Protein AF-A0A067CGT1-F1 (afdb_monomer)

Solvent-accessible surface area (backbone atoms only — not comparable to full-atom values): 22739 Å² total; per-residue (Å²): 134,87,83,90,83,90,82,82,87,81,80,85,80,86,83,86,87,85,68,72,79,62,51,59,54,50,51,52,52,51,50,50,51,48,60,68,68,67,54,73,76,77,52,71,74,80,71,38,70,54,45,81,39,75,29,35,38,38,32,33,98,69,45,54,30,30,34,38,68,32,51,92,53,13,49,70,60,34,53,50,52,53,49,39,50,75,69,47,51,49,61,54,67,21,24,39,42,31,16,37,84,86,43,32,35,32,32,26,17,70,58,61,74,44,76,55,95,80,55,59,41,64,68,38,66,69,51,75,38,37,54,40,23,25,31,50,38,59,62,93,52,61,58,49,23,57,65,31,37,28,40,26,62,29,73,37,36,83,79,40,42,62,54,100,88,38,78,38,40,20,29,30,30,29,57,56,29,12,54,57,24,53,52,51,47,34,70,74,43,68,76,42,74,59,53,60,93,52,44,88,72,36,50,47,34,76,40,74,41,85,42,78,43,80,40,54,70,45,72,69,49,36,55,48,47,36,54,51,33,34,56,48,42,40,81,43,37,30,35,31,41,28,36,91,86,38,67,45,27,54,52,35,51,50,54,41,52,75,65,45,43,51,64,52,73,46,54,42,70,82,43,59,71,70,58,30,49,47,47,26,55,48,36,24,74,74,59,76,44,55,60,70,21,37,33,25,52,78,70,42,64,66,42,32,27,66,45,47,48,54,30,47,78,69,62,50,39,60,61,54,37,32,54,50,17,18,30,20,56,45,55,52,52,53,46,32,71,76,34,32,24,30,35,38,28,36,88,84,42,66,52,24,51,50,50,54,50,51,37,54,75,70,60,37,62,64,50,75,44,50,34,76,82,41,77,23,26,69,38,33,40,53,47,41,22,74,74,70,75,44,79,62,65,22,39,34,29,50,62,56,40,75,61,45,34,45,68,47,47,50,52,31,46,75,73,48,51,41,60,53,54,33,52,76,37,63,21,92

InterPro domains:
  IPR002109 Glutaredoxin [PF00462] (238-302)
  IPR002109 Glutaredoxin [PF00462] (342-402)
  IPR002130 Cyclophilin-type peptidyl-prolyl cis-trans isomerase domain [PF00160] (57-192)
  IPR002130 Cyclophilin-type peptidyl-prolyl cis-trans isomerase domain [PS50072] (63-209)
  IPR011767 Glutaredoxin active site [PS00195] (240-256)
  IPR011899 Glutaredoxin, eukaryotic/virial [TIGR02180] (238-320)
  IPR014025 Glutaredoxin subgroup [PR00160] (238-256)
  IPR014025 Glutaredoxin subgroup [PR00160] (285-298)
  IPR014025 Glutaredoxin subgroup [PR00160] (299-312)
  IPR029000 Cyclophilin-like domain superfamily [G3DSA:2.40.100.10] (51-209)
  IPR029000 Cyclophilin-like domain superfamily [SSF50891] (56-189)
  IPR036249 Thioredoxin-like superfamily [SSF52833] (233-327)
  IPR036249 Thioredoxin-like superfamily [SSF52833] (333-427)

pLDDT: mean 89.54, std 14.71, range [34.25, 98.69]

Radius of gyration: 34.14 Å; Cα contacts (8 Å, |Δi|>4): 782; chains: 1; bounding box: 62×33×162 Å

Secondary structure (DSSP, 8-state):
--------PPPP---SSSSHHHHHHHHHHHHHHHHHHSSPPPPHHHH-SEEEEEEEEEEETTEEEEEEE-TTT-HHHHHHHHHHHHTTGGGSS-EEEEEETTTEEEEESGGGT---TT--B-----S---TTEEEE---SSTT-B-S-EEEESS--HHHHS-BTTB----EEEEEEE-HHHHHHHHHHSPBEEPPGGGGGGSEE-SEEEEEEEEEESSHHHHHHHHHHHHHHHSTT-EEEEE-TT-HHHHHHHHHHHHTT--EEEEEGGGS-HHHHHHHHHHHHHHHS--SS-EEEETTEEEESHHHHHHHHHTT-HHHHHHHTTTTHHHHHHHHHHH-SEEEEE-TT-HHHHHHHHHHHHHT--PEEEEGGGSTTHHHHHHHHHHHHS--SSPEEEETTEEEESHHHHHHHHHTSHHHHHHHHHT--

Organism: Saprolegnia parasitica (strain CBS 223.65) (NCBI:txid695850)

Mean predicted aligned error: 9.76 Å

Structure (mmCIF, N/CA/C/O backbone):
data_AF-A0A067CGT1-F1
#
_entry.id   AF-A0A067CGT1-F1
#
loop_
_atom_site.group_PDB
_atom_site.id
_atom_site.type_symbol
_atom_site.label_atom_id
_atom_site.label_alt_id
_atom_site.label_comp_id
_atom_site.label_asym_id
_atom_site.label_entity_id
_atom_site.label_seq_id
_atom_site.pdbx_PDB_ins_code
_atom_site.Cartn_x
_atom_site.Cartn_y
_atom_site.Cartn_z
_atom_site.occupancy
_atom_site.B_iso_or_equiv
_atom_site.auth_seq_id
_atom_site.auth_comp_id
_atom_site.auth_asym_id
_atom_site.auth_atom_id
_atom_site.pdbx_PDB_model_num
ATOM 1 N N . MET A 1 1 ? 27.195 3.341 -120.796 1.00 37.72 1 MET A N 1
ATOM 2 C CA . MET A 1 1 ? 27.609 1.923 -120.764 1.00 37.72 1 MET A CA 1
ATOM 3 C C . MET A 1 1 ? 26.753 1.207 -119.724 1.00 37.72 1 MET A C 1
ATOM 5 O O . MET A 1 1 ? 26.587 1.736 -118.637 1.00 37.72 1 MET A O 1
ATOM 9 N N . LEU A 1 2 ? 26.128 0.108 -120.155 1.00 34.25 2 LEU A N 1
ATOM 10 C CA . LEU A 1 2 ? 25.181 -0.815 -119.485 1.00 34.25 2 LEU A CA 1
ATOM 11 C C . LEU A 1 2 ? 25.724 -1.456 -118.176 1.00 34.25 2 LEU A C 1
ATOM 13 O O . LEU A 1 2 ? 26.924 -1.309 -117.953 1.00 34.25 2 LEU A O 1
ATOM 17 N N . PRO A 1 3 ? 24.956 -2.269 -117.392 1.00 46.25 3 PRO A N 1
ATOM 18 C CA . PRO A 1 3 ? 23.557 -2.721 -117.555 1.00 46.25 3 PRO A CA 1
ATOM 19 C C . PRO A 1 3 ? 22.670 -2.721 -116.277 1.00 46.25 3 PRO A C 1
ATOM 21 O O . PRO A 1 3 ? 23.118 -2.617 -115.140 1.00 46.25 3 PRO A O 1
ATOM 24 N N . HIS A 1 4 ? 21.376 -2.963 -116.512 1.00 40.94 4 HIS A N 1
ATOM 25 C CA . HIS A 1 4 ? 20.390 -3.498 -115.568 1.00 40.94 4 HIS A CA 1
ATOM 26 C C . HIS A 1 4 ? 20.802 -4.837 -114.924 1.00 40.94 4 HIS A C 1
ATOM 28 O O . HIS A 1 4 ? 21.261 -5.736 -115.623 1.00 40.94 4 HIS A O 1
ATOM 34 N N . HIS A 1 5 ? 20.434 -5.045 -113.653 1.00 41.09 5 HIS A N 1
ATOM 35 C CA . HIS A 1 5 ? 20.090 -6.375 -113.132 1.00 41.09 5 HIS A CA 1
ATOM 36 C C . HIS A 1 5 ? 18.999 -6.289 -112.048 1.00 41.09 5 HIS A C 1
ATOM 38 O O . HIS A 1 5 ? 19.113 -5.545 -111.078 1.00 41.09 5 HIS A O 1
ATOM 44 N N . LYS A 1 6 ? 17.914 -7.054 -112.238 1.00 46.09 6 LYS A N 1
ATOM 45 C CA . LYS A 1 6 ? 16.843 -7.305 -111.255 1.00 46.09 6 LYS A CA 1
ATOM 46 C C . LYS A 1 6 ? 17.324 -8.308 -110.199 1.00 46.09 6 LYS A C 1
ATOM 48 O O . LYS A 1 6 ? 17.861 -9.344 -110.588 1.00 46.09 6 LYS A O 1
ATOM 53 N N . SER A 1 7 ? 16.959 -8.130 -108.925 1.00 34.88 7 SER A N 1
ATOM 54 C CA . SER A 1 7 ? 16.739 -9.267 -108.014 1.00 34.88 7 SER A CA 1
ATOM 55 C C . SER A 1 7 ? 15.758 -8.968 -106.858 1.00 34.88 7 SER A C 1
ATOM 57 O O . SER A 1 7 ? 15.874 -8.002 -106.117 1.00 34.88 7 SER A O 1
ATOM 59 N N . ARG A 1 8 ? 14.735 -9.833 -106.819 1.00 37.03 8 ARG A N 1
ATOM 60 C CA . ARG A 1 8 ? 13.845 -10.339 -105.750 1.00 37.03 8 ARG A CA 1
ATOM 61 C C . ARG A 1 8 ? 13.712 -9.603 -104.398 1.00 37.03 8 ARG A C 1
ATOM 63 O O . ARG A 1 8 ? 14.656 -9.486 -103.630 1.00 37.03 8 ARG A O 1
ATOM 70 N N . ARG A 1 9 ? 12.445 -9.326 -104.042 1.00 44.19 9 ARG A N 1
ATOM 71 C CA . ARG A 1 9 ? 11.950 -9.125 -102.664 1.00 44.19 9 ARG A CA 1
ATOM 72 C C . ARG A 1 9 ? 12.113 -10.402 -101.819 1.00 44.19 9 ARG A C 1
ATOM 74 O O . ARG A 1 9 ? 11.747 -11.467 -102.323 1.00 44.19 9 ARG A O 1
ATOM 81 N N . PRO A 1 10 ? 12.489 -10.309 -100.532 1.00 41.88 10 PRO A N 1
ATOM 82 C CA . PRO A 1 10 ? 12.087 -11.278 -99.525 1.00 41.88 10 PRO A CA 1
ATOM 83 C C . PRO A 1 10 ? 10.791 -10.832 -98.823 1.00 41.88 10 PRO A C 1
ATOM 85 O O . PRO A 1 10 ? 10.507 -9.643 -98.679 1.00 41.88 10 PRO A O 1
ATOM 88 N N . ALA A 1 11 ? 9.982 -11.817 -98.438 1.00 44.72 11 ALA A N 1
ATOM 89 C CA . ALA A 1 11 ? 8.752 -11.668 -97.665 1.00 44.72 11 ALA A CA 1
ATOM 90 C C . ALA A 1 11 ? 9.036 -11.149 -96.238 1.00 44.72 11 ALA A C 1
ATOM 92 O O . ALA A 1 11 ? 10.127 -11.393 -95.718 1.00 44.72 11 ALA A O 1
ATOM 93 N N . PRO A 1 12 ? 8.080 -10.471 -95.575 1.00 39.44 12 PRO A N 1
ATOM 94 C CA . PRO A 1 12 ? 8.252 -10.071 -94.186 1.00 39.44 12 PRO A CA 1
ATOM 95 C C . PRO A 1 12 ? 8.209 -11.312 -93.287 1.00 39.44 12 PRO A C 1
ATOM 97 O O . PRO A 1 12 ? 7.245 -12.078 -93.312 1.00 39.44 12 PRO A O 1
ATOM 100 N N . SER A 1 13 ? 9.253 -11.517 -92.486 1.00 41.16 13 SER A N 1
ATOM 101 C CA . SER A 1 13 ? 9.235 -12.495 -91.403 1.00 41.16 13 SER A CA 1
ATOM 102 C C . SER A 1 13 ? 8.247 -12.032 -90.335 1.00 41.16 13 SER A C 1
ATOM 104 O O . SER A 1 13 ? 8.455 -11.013 -89.673 1.00 41.16 13 SER A O 1
ATOM 106 N N . ALA A 1 14 ? 7.171 -12.795 -90.174 1.00 50.72 14 ALA A N 1
ATOM 107 C CA . ALA A 1 14 ? 6.321 -12.760 -88.998 1.00 50.72 14 ALA A CA 1
ATOM 108 C C . ALA A 1 14 ? 7.161 -13.120 -87.764 1.00 50.72 14 ALA A C 1
ATOM 110 O O . ALA A 1 14 ? 7.784 -14.179 -87.731 1.00 50.72 14 ALA A O 1
ATOM 111 N N . GLY A 1 15 ? 7.191 -12.248 -86.757 1.00 46.69 15 GLY A N 1
ATOM 112 C CA . GLY A 1 15 ? 7.913 -12.556 -85.523 1.00 46.69 15 GLY A CA 1
ATOM 113 C C . GLY A 1 15 ? 8.158 -11.371 -84.603 1.00 46.69 15 GLY A C 1
ATOM 114 O O . GLY A 1 15 ? 9.273 -11.205 -84.134 1.00 46.69 15 GLY A O 1
ATOM 115 N N . ALA A 1 16 ? 7.155 -10.528 -84.352 1.00 48.72 16 ALA A N 1
ATOM 116 C CA . ALA A 1 16 ? 7.261 -9.511 -83.303 1.00 48.72 16 ALA A CA 1
ATOM 117 C C . ALA A 1 16 ? 5.884 -9.063 -82.795 1.00 48.72 16 ALA A C 1
ATOM 119 O O . ALA A 1 16 ? 5.597 -7.873 -82.763 1.00 48.72 16 ALA A O 1
ATOM 120 N N . MET A 1 17 ? 4.983 -9.987 -82.444 1.00 49.88 17 MET A N 1
ATOM 121 C CA . MET A 1 17 ? 3.757 -9.578 -81.742 1.00 49.88 17 MET A CA 1
ATOM 122 C C . MET A 1 17 ? 3.076 -10.720 -80.977 1.00 49.88 17 MET A C 1
ATOM 124 O O . MET A 1 17 ? 1.913 -11.029 -81.204 1.00 49.88 17 MET A O 1
ATOM 128 N N . ALA A 1 18 ? 3.797 -11.382 -80.069 1.00 50.12 18 ALA A N 1
ATOM 129 C CA . ALA A 1 18 ? 3.191 -12.432 -79.243 1.00 50.12 18 ALA A CA 1
ATOM 130 C C . ALA A 1 18 ? 3.799 -12.560 -77.836 1.00 50.12 18 ALA A C 1
ATOM 132 O O . ALA A 1 18 ? 3.970 -13.669 -77.357 1.00 50.12 18 ALA A O 1
ATOM 133 N N . TYR A 1 19 ? 4.132 -11.456 -77.154 1.00 47.75 19 TYR A N 1
ATOM 134 C CA . TYR A 1 19 ? 4.572 -11.530 -75.744 1.00 47.75 19 TYR A CA 1
ATOM 135 C C . TYR A 1 19 ? 4.065 -10.395 -74.838 1.00 47.75 19 TYR A C 1
ATOM 137 O O . TYR A 1 19 ? 4.524 -10.273 -73.707 1.00 47.75 19 TYR A O 1
ATOM 145 N N . LEU A 1 20 ? 3.099 -9.577 -75.273 1.00 48.34 20 LEU A N 1
ATOM 146 C CA . LEU A 1 20 ? 2.614 -8.463 -74.443 1.00 48.34 20 LEU A CA 1
ATOM 147 C C . LEU A 1 20 ? 1.479 -8.766 -73.432 1.00 48.34 20 LEU A C 1
ATOM 149 O O . LEU A 1 20 ? 1.437 -8.049 -72.434 1.00 48.34 20 LEU A O 1
ATOM 153 N N . PRO A 1 21 ? 0.593 -9.781 -73.568 1.00 47.84 21 PRO A N 1
ATOM 154 C CA . PRO A 1 21 ? -0.487 -9.948 -72.586 1.00 47.84 21 PRO A CA 1
ATOM 155 C C . PRO A 1 21 ? -0.068 -10.736 -71.331 1.00 47.84 21 PRO A C 1
ATOM 157 O O . PRO A 1 21 ? -0.706 -10.607 -70.291 1.00 47.84 21 PRO A O 1
ATOM 160 N N . TYR A 1 22 ? 1.026 -11.508 -71.385 1.00 51.38 22 TYR A N 1
ATOM 161 C CA . TYR A 1 22 ? 1.491 -12.324 -70.250 1.00 51.38 22 TYR A CA 1
ATOM 162 C C . TYR A 1 22 ? 2.470 -11.592 -69.316 1.00 51.38 22 TYR A C 1
ATOM 164 O O . TYR A 1 22 ? 2.586 -11.955 -68.148 1.00 51.38 22 TYR A O 1
ATOM 172 N N . GLY A 1 23 ? 3.137 -10.532 -69.790 1.00 51.75 23 GLY A N 1
ATOM 173 C CA . GLY A 1 23 ? 4.078 -9.748 -68.981 1.00 51.75 23 GLY A CA 1
ATOM 174 C C . GLY A 1 23 ? 3.395 -8.886 -67.915 1.00 51.75 23 GLY A C 1
ATOM 175 O O . GLY A 1 23 ? 3.845 -8.848 -66.775 1.00 51.75 23 GLY A O 1
ATOM 176 N N . LEU A 1 24 ? 2.269 -8.246 -68.246 1.00 49.78 24 LEU A N 1
ATOM 177 C CA . LEU A 1 24 ? 1.524 -7.394 -67.306 1.00 49.78 24 LEU A CA 1
ATOM 178 C C . LEU A 1 24 ? 0.847 -8.204 -66.191 1.00 49.78 24 LEU A C 1
ATOM 180 O O . LEU A 1 24 ? 0.896 -7.801 -65.031 1.00 49.78 24 LEU A O 1
ATOM 184 N N . GLY A 1 25 ? 0.290 -9.376 -66.517 1.00 51.38 25 GLY A N 1
ATOM 185 C CA . GLY A 1 25 ? -0.259 -10.305 -65.525 1.00 51.38 25 GLY A CA 1
ATOM 186 C C . GLY A 1 25 ? 0.818 -10.865 -64.596 1.00 51.38 25 GLY A C 1
ATOM 187 O O . GLY A 1 25 ? 0.631 -10.875 -63.383 1.00 51.38 25 GLY A O 1
ATOM 188 N N . ALA A 1 26 ? 1.980 -11.253 -65.129 1.00 55.19 26 ALA A N 1
ATOM 189 C CA . ALA A 1 26 ? 3.097 -11.741 -64.321 1.00 55.19 26 ALA A CA 1
ATOM 190 C C . ALA A 1 26 ? 3.678 -10.656 -63.397 1.00 55.19 26 ALA A C 1
ATOM 192 O O . ALA A 1 26 ? 3.965 -10.946 -62.239 1.00 55.19 26 ALA A O 1
ATOM 193 N N . ILE A 1 27 ? 3.788 -9.404 -63.859 1.00 57.19 27 ILE A N 1
ATOM 194 C CA . ILE A 1 27 ? 4.248 -8.274 -63.035 1.00 57.19 27 ILE A CA 1
ATOM 195 C C . ILE A 1 27 ? 3.226 -7.940 -61.943 1.00 57.19 27 ILE A C 1
ATOM 197 O O . ILE A 1 27 ? 3.627 -7.727 -60.805 1.00 57.19 27 ILE A O 1
ATOM 201 N N . PHE A 1 28 ? 1.923 -7.947 -62.243 1.00 56.97 28 PHE A N 1
ATOM 202 C CA . PHE A 1 28 ? 0.884 -7.708 -61.236 1.00 56.97 28 PHE A CA 1
ATOM 203 C C . PHE A 1 28 ? 0.826 -8.841 -60.199 1.00 56.97 28 PHE A C 1
ATOM 205 O O . PHE A 1 28 ? 0.746 -8.582 -59.004 1.00 56.97 28 PHE A O 1
ATOM 212 N N . THR A 1 29 ? 0.970 -10.098 -60.628 1.00 57.09 29 THR A N 1
ATOM 213 C CA . THR A 1 29 ? 0.975 -11.265 -59.727 1.00 57.09 29 THR A CA 1
ATOM 214 C C . THR A 1 29 ? 2.242 -11.311 -58.868 1.00 57.09 29 THR A C 1
ATOM 216 O O . THR A 1 29 ? 2.157 -11.581 -57.674 1.00 57.09 29 THR A O 1
ATOM 219 N N . LEU A 1 30 ? 3.412 -10.982 -59.431 1.00 56.66 30 LEU A N 1
ATOM 220 C CA . LEU A 1 30 ? 4.662 -10.849 -58.675 1.00 56.66 30 LEU A CA 1
ATOM 221 C C . LEU A 1 30 ? 4.644 -9.631 -57.751 1.00 56.66 30 LEU A C 1
ATOM 223 O O . LEU A 1 30 ? 5.177 -9.729 -56.657 1.00 56.66 30 LEU A O 1
ATOM 227 N N . ALA A 1 31 ? 4.022 -8.514 -58.138 1.00 55.31 31 ALA A N 1
ATOM 228 C CA . ALA A 1 31 ? 3.860 -7.347 -57.275 1.00 55.31 31 ALA A CA 1
ATOM 229 C C . ALA A 1 31 ? 2.898 -7.628 -56.114 1.00 55.31 31 ALA A C 1
ATOM 231 O O . ALA A 1 31 ? 3.194 -7.218 -55.001 1.00 55.31 31 ALA A O 1
ATOM 232 N N . VAL A 1 32 ? 1.813 -8.378 -56.333 1.00 56.41 32 VAL A N 1
ATOM 233 C CA . VAL A 1 32 ? 0.895 -8.826 -55.271 1.00 56.41 32 VAL A CA 1
ATOM 234 C C . VAL A 1 32 ? 1.552 -9.873 -54.367 1.00 56.41 32 VAL A C 1
ATOM 236 O O . VAL A 1 32 ? 1.426 -9.762 -53.153 1.00 56.41 32 VAL A O 1
ATOM 239 N N . LEU A 1 33 ? 2.327 -10.829 -54.903 1.00 51.00 33 LEU A N 1
ATOM 240 C CA . LEU A 1 33 ? 3.144 -11.726 -54.071 1.00 51.00 33 LEU A CA 1
ATOM 241 C C . LEU A 1 33 ? 4.178 -10.929 -53.265 1.00 51.00 33 LEU A C 1
ATOM 243 O O . LEU A 1 33 ? 4.308 -11.126 -52.066 1.00 51.00 33 LEU A O 1
ATOM 247 N N . LYS A 1 34 ? 4.877 -9.976 -53.886 1.00 49.66 34 LYS A N 1
ATOM 248 C CA . LYS A 1 34 ? 5.836 -9.114 -53.188 1.00 49.66 34 LYS A CA 1
ATOM 249 C C . LYS A 1 34 ? 5.135 -8.247 -52.133 1.00 49.66 34 LYS A C 1
ATOM 251 O O . LYS A 1 34 ? 5.677 -8.065 -51.059 1.00 49.66 34 LYS A O 1
ATOM 256 N N . PHE A 1 35 ? 3.911 -7.785 -52.375 1.00 51.19 35 PHE A N 1
ATOM 257 C CA . PHE A 1 35 ? 3.125 -7.025 -51.400 1.00 51.19 35 PHE A CA 1
ATOM 258 C C . PHE A 1 35 ? 2.613 -7.899 -50.241 1.00 51.19 35 PHE A C 1
ATOM 260 O O . PHE A 1 35 ? 2.534 -7.419 -49.120 1.00 51.19 35 PHE A O 1
ATOM 267 N N . LEU A 1 36 ? 2.329 -9.186 -50.475 1.00 50.56 36 LEU A N 1
ATOM 268 C CA . LEU A 1 36 ? 1.932 -10.144 -49.432 1.00 50.56 36 LEU A CA 1
ATOM 269 C C . LEU A 1 36 ? 3.117 -10.698 -48.616 1.00 50.56 36 LEU A C 1
ATOM 271 O O . LEU A 1 36 ? 2.898 -11.178 -47.510 1.00 50.56 36 LEU A O 1
ATOM 275 N N . PHE A 1 37 ? 4.350 -10.629 -49.136 1.00 50.94 37 PHE A N 1
ATOM 276 C CA . PHE A 1 37 ? 5.562 -11.162 -48.487 1.00 50.94 37 PHE A CA 1
ATOM 277 C C . PHE A 1 37 ? 6.559 -10.091 -47.990 1.00 50.94 37 PHE A C 1
ATOM 279 O O . PHE A 1 37 ? 7.599 -10.461 -47.456 1.00 50.94 37 PHE A O 1
ATOM 286 N N . PHE A 1 38 ? 6.289 -8.788 -48.169 1.00 52.66 38 PHE A N 1
ATOM 287 C CA . PHE A 1 38 ? 7.140 -7.688 -47.659 1.00 52.66 38 PHE A CA 1
ATOM 288 C C . PHE A 1 38 ? 6.540 -6.912 -46.480 1.00 52.66 38 PHE A C 1
ATOM 290 O O . PHE A 1 38 ? 7.208 -6.033 -45.939 1.00 52.66 38 PHE A O 1
ATOM 297 N N . PHE A 1 39 ? 5.314 -7.225 -46.063 1.00 54.09 39 PHE A N 1
ATOM 298 C CA . PHE A 1 39 ? 4.916 -6.930 -44.694 1.00 54.09 39 PHE A CA 1
ATOM 299 C C . PHE A 1 39 ? 5.337 -8.136 -43.876 1.00 54.09 39 PHE A C 1
ATOM 301 O O . PHE A 1 39 ? 4.733 -9.202 -44.007 1.00 54.09 39 PHE A O 1
ATOM 308 N N . ASP A 1 40 ? 6.394 -7.980 -43.079 1.00 57.16 40 ASP A N 1
ATOM 309 C CA . ASP A 1 40 ? 6.632 -8.911 -41.984 1.00 57.16 40 ASP A CA 1
ATOM 310 C C . ASP A 1 40 ? 5.295 -9.063 -41.244 1.00 57.16 40 ASP A C 1
ATOM 312 O O . ASP A 1 40 ? 4.671 -8.043 -40.915 1.00 57.16 40 ASP A O 1
ATOM 316 N N . PRO A 1 41 ? 4.770 -10.293 -41.080 1.00 59.75 41 PRO A N 1
ATOM 317 C CA . PRO A 1 41 ? 3.522 -10.479 -40.366 1.00 59.75 41 PRO A CA 1
ATOM 318 C C . PRO A 1 41 ? 3.715 -9.858 -38.990 1.00 59.75 41 PRO A C 1
ATOM 320 O O . PRO A 1 41 ? 4.602 -10.286 -38.253 1.00 59.75 41 PRO A O 1
ATOM 323 N N . ILE A 1 42 ? 2.921 -8.825 -38.687 1.00 57.75 42 ILE A N 1
ATOM 324 C CA . ILE A 1 42 ? 2.926 -8.181 -37.374 1.00 57.75 42 ILE A CA 1
ATOM 325 C C . ILE A 1 42 ? 2.820 -9.320 -36.350 1.00 57.75 42 ILE A C 1
ATOM 327 O O . ILE A 1 42 ? 1.848 -10.086 -36.428 1.00 57.75 42 ILE A O 1
ATOM 331 N N . PRO A 1 43 ? 3.821 -9.501 -35.468 1.00 64.06 43 PRO A N 1
ATOM 332 C CA . PRO A 1 43 ? 3.783 -10.524 -34.439 1.00 64.06 43 PRO A CA 1
ATOM 333 C C . PRO A 1 43 ? 2.434 -10.479 -33.723 1.00 64.06 43 PRO A C 1
ATOM 335 O O . PRO A 1 43 ? 1.926 -9.404 -33.418 1.00 64.06 43 PRO A O 1
ATOM 338 N N . LEU A 1 44 ? 1.829 -11.636 -33.442 1.00 57.41 44 LEU A N 1
ATOM 339 C CA . LEU A 1 44 ? 0.548 -11.684 -32.723 1.00 57.41 44 LEU A CA 1
ATOM 340 C C . LEU A 1 44 ? 0.624 -10.919 -31.385 1.00 57.41 44 LEU A C 1
ATOM 342 O O . LEU A 1 44 ? -0.361 -10.333 -30.952 1.00 57.41 44 LEU A O 1
ATOM 346 N N . GLU A 1 45 ? 1.809 -10.882 -30.776 1.00 53.56 45 GLU A N 1
ATOM 347 C CA . GLU A 1 45 ? 2.141 -10.119 -29.567 1.00 53.56 45 GLU A CA 1
ATOM 348 C C . GLU A 1 45 ? 1.958 -8.602 -29.743 1.00 53.56 45 GLU A C 1
ATOM 350 O O . GLU A 1 45 ? 1.457 -7.951 -28.829 1.00 53.56 45 GLU A O 1
ATOM 355 N N . ASP A 1 46 ? 2.242 -8.062 -30.931 1.00 56.53 46 ASP A N 1
ATOM 356 C CA . ASP A 1 46 ? 2.045 -6.646 -31.269 1.00 56.53 46 ASP A CA 1
ATOM 357 C C . ASP A 1 46 ? 0.567 -6.306 -31.540 1.00 56.53 46 ASP A C 1
ATOM 359 O O . ASP A 1 46 ? 0.191 -5.134 -31.588 1.00 56.53 46 ASP A O 1
ATOM 363 N N . MET A 1 47 ? -0.298 -7.318 -31.701 1.00 65.50 47 MET A N 1
ATOM 364 C CA . MET A 1 47 ? -1.749 -7.133 -31.833 1.00 65.50 47 MET A CA 1
ATOM 365 C C . MET A 1 47 ? -2.499 -7.234 -30.498 1.00 65.50 47 MET A C 1
ATOM 367 O O . MET A 1 47 ? -3.651 -6.798 -30.417 1.00 65.50 47 MET A O 1
ATOM 371 N N . LEU A 1 48 ? -1.899 -7.821 -29.456 1.00 76.44 48 LEU A N 1
ATOM 372 C CA . LEU A 1 48 ? -2.570 -8.000 -28.170 1.00 76.44 48 LEU A CA 1
ATOM 373 C C . LEU A 1 48 ? -2.439 -6.732 -27.302 1.00 76.44 48 LEU A C 1
ATOM 375 O O . LEU A 1 48 ? -1.340 -6.205 -27.129 1.00 76.44 48 LEU A O 1
ATOM 379 N N . PRO A 1 49 ? -3.532 -6.247 -26.678 1.00 80.00 49 PRO A N 1
ATOM 380 C CA . PRO A 1 49 ? -3.465 -5.102 -25.763 1.00 80.00 49 PRO A CA 1
ATOM 381 C C . PRO A 1 49 ? -2.718 -5.427 -24.461 1.00 80.00 49 PRO A C 1
ATOM 383 O O . PRO A 1 49 ? -2.332 -4.519 -23.722 1.00 80.00 49 PRO A O 1
ATOM 386 N N . PHE A 1 50 ? -2.510 -6.719 -24.187 1.00 85.75 50 PHE A N 1
ATOM 387 C CA . PHE A 1 50 ? -1.840 -7.222 -23.002 1.00 85.75 50 PHE A CA 1
ATOM 388 C C . PHE A 1 50 ? -0.933 -8.405 -23.322 1.00 85.75 50 PHE A C 1
ATOM 390 O O . PHE A 1 50 ? -1.274 -9.252 -24.147 1.00 85.75 50 PHE A O 1
ATOM 397 N N . VAL A 1 51 ? 0.176 -8.507 -22.596 1.00 87.75 51 VAL A N 1
ATOM 398 C CA . VAL A 1 51 ? 1.125 -9.621 -22.685 1.00 87.75 51 VAL A CA 1
ATOM 399 C C . VAL A 1 51 ? 1.533 -10.087 -21.294 1.00 87.75 51 VAL A C 1
ATOM 401 O O . VAL A 1 51 ? 1.541 -9.311 -20.341 1.00 87.75 51 VAL A O 1
ATOM 404 N N . ASN A 1 52 ? 1.882 -11.363 -21.157 1.00 89.19 52 ASN A N 1
ATOM 405 C CA . ASN A 1 52 ? 2.454 -11.866 -19.912 1.00 89.19 52 ASN A CA 1
ATOM 406 C C . ASN A 1 52 ? 3.939 -11.506 -19.853 1.00 89.19 52 ASN A C 1
ATOM 408 O O . ASN A 1 52 ? 4.704 -11.899 -20.732 1.00 89.19 52 ASN A O 1
ATOM 412 N N . LYS A 1 53 ? 4.360 -10.811 -18.795 1.00 91.31 53 LYS A N 1
ATOM 413 C CA . LYS A 1 53 ? 5.771 -10.532 -18.517 1.00 91.31 53 LYS A CA 1
ATOM 414 C C . LYS A 1 53 ? 6.230 -11.180 -17.222 1.00 91.31 53 LYS A C 1
ATOM 416 O O . LYS A 1 53 ? 5.470 -11.337 -16.265 1.00 91.31 53 LYS A O 1
ATOM 421 N N . THR A 1 54 ? 7.513 -11.530 -17.203 1.00 94.44 54 THR A N 1
ATOM 422 C CA . THR A 1 54 ? 8.230 -11.811 -15.959 1.00 94.44 54 THR A CA 1
ATOM 423 C C . THR A 1 54 ? 8.363 -10.515 -15.167 1.00 94.44 54 THR A C 1
ATOM 425 O O . THR A 1 54 ? 8.863 -9.526 -15.694 1.00 94.44 54 THR A O 1
ATOM 428 N N . MET A 1 55 ? 7.966 -10.550 -13.900 1.00 96.00 55 MET A N 1
ATOM 429 C CA . MET A 1 55 ? 8.079 -9.438 -12.960 1.00 96.00 55 MET A CA 1
ATOM 430 C C . MET A 1 55 ? 8.679 -9.926 -11.641 1.00 96.00 55 MET A C 1
ATOM 432 O O . MET A 1 55 ? 8.807 -11.131 -11.413 1.00 96.00 55 MET A O 1
ATOM 436 N N . TYR A 1 56 ? 9.001 -8.993 -10.747 1.00 97.56 56 TYR A N 1
ATOM 437 C CA . TYR A 1 56 ? 9.536 -9.304 -9.422 1.00 97.56 56 TYR A CA 1
ATOM 438 C C . TYR A 1 56 ? 8.650 -8.707 -8.338 1.00 97.56 56 TYR A C 1
ATOM 440 O O . TYR A 1 56 ? 8.566 -7.490 -8.193 1.00 97.56 56 TYR A O 1
ATOM 448 N N . LYS A 1 57 ? 7.978 -9.563 -7.571 1.00 97.25 57 LYS A N 1
ATOM 449 C CA . LYS A 1 57 ? 7.222 -9.151 -6.394 1.00 97.25 57 LYS A CA 1
ATOM 450 C C . LYS A 1 57 ? 8.183 -8.972 -5.225 1.00 97.25 57 LYS A C 1
ATOM 452 O O . LYS A 1 57 ? 8.900 -9.902 -4.877 1.00 97.25 57 LYS A O 1
ATOM 457 N N . VAL A 1 58 ? 8.171 -7.798 -4.614 1.00 97.38 58 VAL A N 1
ATOM 458 C CA . VAL A 1 58 ? 8.918 -7.481 -3.400 1.00 97.38 58 VAL A CA 1
ATOM 459 C C . VAL A 1 58 ? 7.935 -7.382 -2.243 1.00 97.38 58 VAL A C 1
ATOM 461 O O . VAL A 1 58 ? 7.005 -6.576 -2.287 1.00 97.38 58 VAL A O 1
ATOM 464 N N . SER A 1 59 ? 8.150 -8.195 -1.213 1.00 94.88 59 SER A N 1
ATOM 465 C CA . SER A 1 59 ? 7.352 -8.202 0.012 1.00 94.88 59 SER A CA 1
ATOM 466 C C . SER A 1 59 ? 8.109 -7.545 1.157 1.00 94.88 59 SER A C 1
ATOM 468 O O . SER A 1 59 ? 9.297 -7.801 1.362 1.00 94.88 59 SER A O 1
ATOM 470 N N . THR A 1 60 ? 7.412 -6.681 1.894 1.00 93.06 60 THR A N 1
ATOM 471 C CA . THR A 1 60 ? 7.927 -5.991 3.083 1.00 93.06 60 THR A CA 1
ATOM 472 C C . THR A 1 60 ? 6.845 -5.914 4.158 1.00 93.06 60 THR A C 1
ATOM 474 O O . THR A 1 60 ? 5.647 -5.966 3.857 1.00 93.06 60 THR A O 1
ATOM 477 N N . LEU A 1 61 ? 7.245 -5.607 5.395 1.00 87.12 61 LEU A N 1
ATOM 478 C CA . LEU A 1 61 ? 6.323 -5.304 6.497 1.00 87.12 61 LEU A CA 1
ATOM 479 C C . LEU A 1 61 ? 5.329 -4.162 6.171 1.00 87.12 61 LEU A C 1
ATOM 481 O O . LEU A 1 61 ? 4.257 -4.052 6.779 1.00 87.12 61 LEU A O 1
ATOM 485 N N . HIS A 1 62 ? 5.669 -3.290 5.217 1.00 87.19 62 HIS A N 1
ATOM 486 C CA . HIS A 1 62 ? 4.861 -2.131 4.836 1.00 87.19 62 HIS A CA 1
ATOM 487 C C . HIS A 1 62 ? 3.938 -2.385 3.640 1.00 87.19 62 HIS A C 1
ATOM 489 O O . HIS A 1 62 ? 3.103 -1.530 3.345 1.00 87.19 62 HIS A O 1
ATOM 495 N N . GLY A 1 63 ? 3.998 -3.578 3.048 1.00 87.56 63 GLY A N 1
ATOM 496 C CA . GLY A 1 63 ? 3.180 -3.998 1.918 1.00 87.56 63 GLY A CA 1
ATOM 497 C C . GLY A 1 63 ? 4.024 -4.524 0.763 1.00 87.56 63 GLY A C 1
ATOM 498 O O . GLY A 1 63 ? 5.251 -4.395 0.747 1.00 87.56 63 GLY A O 1
ATOM 499 N N . ASP A 1 64 ? 3.329 -5.110 -0.206 1.00 92.38 64 ASP A N 1
ATOM 500 C CA . ASP A 1 64 ? 3.933 -5.667 -1.410 1.00 92.38 64 ASP A CA 1
ATOM 501 C C . ASP A 1 64 ? 3.980 -4.623 -2.533 1.00 92.38 64 ASP A C 1
ATOM 503 O O . ASP A 1 64 ? 3.073 -3.794 -2.668 1.00 92.38 64 ASP A O 1
ATOM 507 N N . PHE A 1 65 ? 5.000 -4.702 -3.382 1.00 95.88 65 PHE A N 1
ATOM 508 C CA . PHE A 1 65 ? 5.055 -3.998 -4.662 1.00 95.88 65 PHE A CA 1
ATOM 509 C C . PHE A 1 65 ? 5.678 -4.887 -5.741 1.00 95.88 65 PHE A C 1
ATOM 511 O O . PHE A 1 65 ? 6.335 -5.881 -5.444 1.00 95.88 65 PHE A O 1
ATOM 518 N N . VAL A 1 66 ? 5.427 -4.573 -7.009 1.00 96.56 66 VAL A N 1
ATOM 519 C CA . VAL A 1 66 ? 5.864 -5.375 -8.158 1.00 96.56 66 VAL A CA 1
ATOM 520 C C . VAL A 1 66 ? 6.754 -4.533 -9.052 1.00 96.56 66 VAL A C 1
ATOM 522 O O . VAL A 1 66 ? 6.407 -3.402 -9.388 1.00 96.56 66 VAL A O 1
ATOM 525 N N . LEU A 1 67 ? 7.884 -5.102 -9.450 1.00 97.81 67 LEU A N 1
ATOM 526 C CA . LEU A 1 67 ? 8.877 -4.498 -10.322 1.00 97.81 67 LEU A CA 1
ATOM 527 C C . LEU A 1 67 ? 8.773 -5.068 -11.737 1.00 97.81 67 LEU A C 1
ATOM 529 O O . LEU A 1 67 ? 8.772 -6.287 -11.918 1.00 97.81 67 LEU A O 1
ATOM 533 N N . GLU A 1 68 ? 8.749 -4.178 -12.723 1.00 96.25 68 GLU A N 1
ATOM 534 C CA . GLU A 1 68 ? 9.023 -4.485 -14.127 1.00 96.25 68 GLU A CA 1
ATOM 535 C C . GLU A 1 68 ? 10.478 -4.120 -14.420 1.00 96.25 68 GLU A C 1
ATOM 537 O O . GLU A 1 68 ? 10.884 -2.989 -14.162 1.00 96.25 68 GLU A O 1
ATOM 542 N N . LEU A 1 69 ? 11.270 -5.055 -14.943 1.00 97.69 69 LEU A N 1
ATOM 543 C CA . LEU A 1 69 ? 12.654 -4.791 -15.346 1.00 97.69 69 LEU A CA 1
ATOM 544 C C . LEU A 1 69 ? 12.729 -4.499 -16.850 1.00 97.69 69 LEU A C 1
ATOM 546 O O . LEU A 1 69 ? 11.891 -4.968 -17.618 1.00 97.69 69 LEU A O 1
ATOM 550 N N . PHE A 1 70 ? 13.742 -3.740 -17.271 1.00 97.12 70 PHE A N 1
ATOM 551 C CA . PHE A 1 70 ? 13.927 -3.285 -18.653 1.00 97.12 70 PHE A CA 1
ATOM 552 C C . PHE A 1 70 ? 15.191 -3.893 -19.288 1.00 97.12 70 PHE A C 1
ATOM 554 O O . PHE A 1 70 ? 16.187 -3.186 -19.465 1.00 97.12 70 PHE A O 1
ATOM 561 N N . PRO A 1 71 ? 15.193 -5.197 -19.630 1.00 96.75 71 PRO A N 1
ATOM 562 C CA . PRO A 1 71 ? 16.376 -5.864 -20.178 1.00 96.75 71 PRO A CA 1
ATOM 563 C C . PRO A 1 71 ? 16.835 -5.272 -21.516 1.00 96.75 71 PRO A C 1
ATOM 565 O O . PRO A 1 71 ? 18.031 -5.274 -21.783 1.00 96.75 71 PRO A O 1
ATOM 568 N N . ASP A 1 72 ? 15.928 -4.708 -22.318 1.00 95.62 72 ASP A N 1
ATOM 569 C CA . ASP A 1 72 ? 16.286 -4.060 -23.588 1.00 95.62 72 ASP A CA 1
ATOM 570 C C . ASP A 1 72 ? 17.043 -2.739 -23.376 1.00 95.62 72 ASP A C 1
ATOM 572 O O . ASP A 1 72 ? 17.899 -2.371 -24.178 1.00 95.62 72 ASP A O 1
ATOM 576 N N . ALA A 1 73 ? 16.752 -2.028 -22.279 1.00 96.62 73 ALA A N 1
ATOM 577 C CA . ALA A 1 73 ? 17.382 -0.751 -21.955 1.00 96.62 73 ALA A CA 1
ATOM 578 C C . ALA A 1 73 ? 18.649 -0.903 -21.099 1.00 96.62 73 ALA A C 1
ATOM 580 O O . ALA A 1 73 ? 19.564 -0.096 -21.222 1.00 96.62 73 ALA A O 1
ATOM 581 N N . ALA A 1 74 ? 18.720 -1.909 -20.226 1.00 98.19 74 ALA A N 1
ATOM 582 C CA . ALA A 1 74 ? 19.842 -2.104 -19.305 1.00 98.19 74 ALA A CA 1
ATOM 583 C C . ALA A 1 74 ? 20.182 -3.600 -19.135 1.00 98.19 74 ALA A C 1
ATOM 585 O O . ALA A 1 74 ? 20.007 -4.163 -18.047 1.00 98.19 74 ALA A O 1
ATOM 586 N N . PRO A 1 75 ? 20.634 -4.285 -20.203 1.00 98.25 75 PRO A N 1
ATOM 587 C CA . PRO A 1 75 ? 20.760 -5.742 -20.223 1.00 98.25 75 PRO A CA 1
ATOM 588 C C . PRO A 1 75 ? 21.737 -6.279 -19.174 1.00 98.25 75 PRO A C 1
ATOM 590 O O . PRO A 1 75 ? 21.453 -7.296 -18.534 1.00 98.25 75 PRO A O 1
ATOM 593 N N . ARG A 1 76 ? 22.883 -5.614 -18.959 1.00 98.31 76 ARG A N 1
ATOM 594 C CA . ARG A 1 76 ? 23.880 -6.081 -17.982 1.00 98.31 76 ARG A CA 1
ATOM 595 C C . ARG A 1 76 ? 23.392 -5.854 -16.558 1.00 98.31 76 ARG A C 1
ATOM 597 O O . ARG A 1 76 ? 23.562 -6.729 -15.710 1.00 98.31 76 ARG A O 1
ATOM 604 N N . THR A 1 77 ? 22.753 -4.716 -16.312 1.00 98.56 77 THR A N 1
ATOM 605 C CA . THR A 1 77 ? 22.217 -4.345 -15.001 1.00 98.56 77 THR A CA 1
ATOM 606 C C . THR A 1 77 ? 21.059 -5.248 -14.595 1.00 98.56 77 THR A C 1
ATOM 608 O O . THR A 1 77 ? 21.063 -5.776 -13.483 1.00 98.56 77 THR A O 1
ATOM 611 N N . VAL A 1 78 ? 20.111 -5.503 -15.502 1.00 98.56 78 VAL A N 1
ATOM 612 C CA . VAL A 1 78 ? 19.004 -6.438 -15.256 1.00 98.56 78 VAL A CA 1
ATOM 613 C C . VAL A 1 78 ? 19.546 -7.836 -14.975 1.00 98.56 78 VAL A C 1
ATOM 615 O O . VAL A 1 78 ? 19.231 -8.404 -13.932 1.00 98.56 78 VAL A O 1
ATOM 618 N N . ALA A 1 79 ? 20.449 -8.357 -15.811 1.00 98.38 79 ALA A N 1
ATOM 619 C CA . ALA A 1 79 ? 21.048 -9.671 -15.579 1.00 98.38 79 ALA A CA 1
ATOM 620 C C . ALA A 1 79 ? 21.813 -9.753 -14.242 1.00 98.38 79 ALA A C 1
ATOM 622 O O . ALA A 1 79 ? 21.829 -10.805 -13.599 1.00 98.38 79 ALA A O 1
ATOM 623 N N . HIS A 1 80 ? 22.457 -8.666 -13.803 1.00 98.50 80 HIS A N 1
ATOM 624 C CA . HIS A 1 80 ? 23.124 -8.603 -12.501 1.00 98.50 80 HIS A CA 1
ATOM 625 C C . HIS A 1 80 ? 22.121 -8.641 -11.342 1.00 98.50 80 HIS A C 1
ATOM 627 O O . HIS A 1 80 ? 22.273 -9.452 -10.427 1.00 98.50 80 HIS A O 1
ATOM 633 N N . PHE A 1 81 ? 21.068 -7.823 -11.404 1.00 98.44 81 PHE A N 1
ATOM 634 C CA . PHE A 1 81 ? 20.004 -7.803 -10.402 1.00 98.44 81 PHE A CA 1
ATOM 635 C C . PHE A 1 81 ? 19.313 -9.168 -10.284 1.00 98.44 81 PHE A C 1
ATOM 637 O O . PHE A 1 81 ? 19.161 -9.697 -9.183 1.00 98.44 81 PHE A O 1
ATOM 644 N N . GLU A 1 82 ? 18.966 -9.796 -11.410 1.00 98.06 82 GLU A N 1
ATOM 645 C CA . GLU A 1 82 ? 18.344 -11.122 -11.423 1.00 98.06 82 GLU A CA 1
ATOM 646 C C . GLU A 1 82 ? 19.253 -12.197 -10.809 1.00 98.06 82 GLU A C 1
ATOM 648 O O . GLU A 1 82 ? 18.771 -13.049 -10.060 1.00 98.06 82 GLU A O 1
ATOM 653 N N . LYS A 1 83 ? 20.571 -12.141 -11.058 1.00 97.69 83 LYS A N 1
ATOM 654 C CA . LYS A 1 83 ? 21.548 -13.032 -10.407 1.00 97.69 83 LYS A CA 1
ATOM 655 C C . LYS A 1 83 ? 21.587 -12.827 -8.895 1.00 97.69 83 LYS A C 1
ATOM 657 O O . LYS A 1 83 ? 21.616 -13.812 -8.160 1.00 97.69 83 LYS A O 1
ATOM 662 N N . LEU A 1 84 ? 21.568 -11.578 -8.421 1.00 98.00 84 LEU A N 1
ATOM 663 C CA . LEU A 1 84 ? 21.517 -11.263 -6.989 1.00 98.00 84 LEU A CA 1
ATOM 664 C C . LEU A 1 84 ? 20.241 -11.813 -6.339 1.00 98.00 84 LEU A C 1
ATOM 666 O O . LEU A 1 84 ? 20.320 -12.448 -5.285 1.00 98.00 84 LEU A O 1
ATOM 670 N N . VAL A 1 85 ? 19.081 -11.632 -6.980 1.00 97.31 85 VAL A N 1
ATOM 671 C CA . VAL A 1 85 ? 17.804 -12.195 -6.512 1.00 97.31 85 VAL A CA 1
ATOM 672 C C . VAL A 1 85 ? 17.865 -13.724 -6.472 1.00 97.31 85 VAL A C 1
ATOM 674 O O . VAL A 1 85 ? 17.565 -14.313 -5.435 1.00 97.31 85 VAL A O 1
ATOM 677 N N . ALA A 1 86 ? 18.318 -14.373 -7.549 1.00 96.50 86 ALA A N 1
ATOM 678 C CA . ALA A 1 86 ? 18.420 -15.832 -7.631 1.00 96.50 86 ALA A CA 1
ATOM 679 C C . ALA A 1 86 ? 19.397 -16.429 -6.602 1.00 96.50 86 ALA A C 1
ATOM 681 O O . ALA A 1 86 ? 19.170 -17.523 -6.093 1.00 96.50 86 ALA A O 1
ATOM 682 N N . ALA A 1 87 ? 20.461 -15.699 -6.255 1.00 96.25 87 ALA A N 1
ATOM 683 C CA . ALA A 1 87 ? 21.405 -16.076 -5.203 1.00 96.25 87 ALA A CA 1
ATOM 684 C C . ALA A 1 87 ? 20.883 -15.803 -3.779 1.00 96.25 87 ALA A C 1
ATOM 686 O O . ALA A 1 87 ? 21.599 -16.036 -2.805 1.00 96.25 87 ALA A O 1
ATOM 687 N N . GLY A 1 88 ? 19.666 -15.267 -3.641 1.00 95.88 88 GLY A N 1
ATOM 688 C CA . GLY A 1 88 ? 19.079 -14.904 -2.357 1.00 95.88 88 GLY A CA 1
ATOM 689 C C . GLY A 1 88 ? 19.782 -13.728 -1.678 1.00 95.88 88 GLY A C 1
ATOM 690 O O . GLY A 1 88 ? 19.665 -13.578 -0.460 1.00 95.88 88 GLY A O 1
ATOM 691 N N . PHE A 1 89 ? 20.502 -12.880 -2.427 1.00 97.25 89 PHE A N 1
ATOM 692 C CA . PHE A 1 89 ? 21.278 -11.770 -1.867 1.00 97.25 89 PHE A CA 1
ATOM 693 C C . PHE A 1 89 ? 20.411 -10.847 -1.004 1.00 97.25 89 PHE A C 1
ATOM 695 O O . PHE A 1 89 ? 20.821 -10.467 0.089 1.00 97.25 89 PHE A O 1
ATOM 702 N N . TYR A 1 90 ? 19.197 -10.531 -1.446 1.00 97.06 90 TYR A N 1
ATOM 703 C CA . TYR A 1 90 ? 18.328 -9.587 -0.746 1.00 97.06 90 TYR A CA 1
ATOM 704 C C . TYR A 1 90 ? 17.565 -10.187 0.448 1.00 97.06 90 TYR A C 1
ATOM 706 O O . TYR A 1 90 ? 16.941 -9.443 1.191 1.00 97.06 90 TYR A O 1
ATOM 714 N N . THR A 1 91 ? 17.629 -11.505 0.678 1.00 91.81 91 THR A N 1
ATOM 715 C CA . THR A 1 91 ? 16.805 -12.183 1.708 1.00 91.81 91 THR A CA 1
ATOM 716 C C . THR A 1 91 ? 17.284 -11.961 3.143 1.00 91.81 91 THR A C 1
ATOM 718 O O . THR A 1 91 ? 16.545 -12.185 4.097 1.00 91.81 91 THR A O 1
ATOM 721 N N . LYS A 1 92 ? 18.542 -11.552 3.323 1.00 92.62 92 LYS A N 1
ATOM 722 C CA . LYS A 1 92 ? 19.146 -11.329 4.638 1.00 92.62 92 LYS A CA 1
ATOM 723 C C . LYS A 1 92 ? 20.224 -10.263 4.546 1.00 92.62 92 LYS A C 1
ATOM 725 O O . LYS A 1 92 ? 20.994 -10.276 3.589 1.00 92.62 92 LYS A O 1
ATOM 730 N N . ASP A 1 93 ? 20.336 -9.412 5.564 1.00 94.44 93 ASP A N 1
ATOM 731 C CA . ASP A 1 93 ? 21.378 -8.379 5.653 1.00 94.44 93 ASP A CA 1
ATOM 732 C C . ASP A 1 93 ? 21.377 -7.444 4.423 1.00 94.44 93 ASP A C 1
ATOM 734 O O . ASP A 1 93 ? 22.419 -7.049 3.905 1.00 94.44 93 ASP A O 1
ATOM 738 N N . ALA A 1 94 ? 20.175 -7.131 3.935 1.00 96.62 94 ALA A N 1
ATOM 739 C CA . ALA A 1 94 ? 19.892 -6.177 2.874 1.00 96.62 94 ALA A CA 1
ATOM 740 C C . ALA A 1 94 ? 18.494 -5.584 3.104 1.00 96.62 94 ALA A C 1
ATOM 742 O O . ALA A 1 94 ? 17.614 -6.245 3.660 1.00 96.62 94 ALA A O 1
ATOM 743 N N . GLY A 1 95 ? 18.282 -4.343 2.680 1.00 97.00 95 GLY A N 1
ATOM 744 C CA . GLY A 1 95 ? 17.004 -3.660 2.872 1.00 97.00 95 GLY A CA 1
ATOM 745 C C . GLY A 1 95 ? 17.068 -2.193 2.484 1.00 97.00 95 GLY A C 1
ATOM 746 O O . GLY A 1 95 ? 18.110 -1.711 2.037 1.00 97.00 95 GLY A O 1
ATOM 747 N N . PHE A 1 96 ? 15.959 -1.483 2.675 1.00 98.00 96 PHE A N 1
ATOM 748 C CA . PHE A 1 96 ? 15.906 -0.033 2.521 1.00 98.00 96 PHE A CA 1
ATOM 749 C C . PHE A 1 96 ? 16.584 0.647 3.708 1.00 98.00 96 PHE A C 1
ATOM 751 O O . PHE A 1 96 ? 16.227 0.416 4.866 1.00 98.00 96 PHE A O 1
ATOM 758 N N . TYR A 1 97 ? 17.571 1.489 3.415 1.00 97.50 97 TYR A N 1
ATOM 759 C CA . TYR A 1 97 ? 18.403 2.153 4.424 1.00 97.50 97 TYR A CA 1
ATOM 760 C C . TYR A 1 97 ? 18.516 3.664 4.221 1.00 97.50 97 TYR A C 1
ATOM 762 O O . TYR A 1 97 ? 19.162 4.339 5.020 1.00 97.50 97 TYR A O 1
ATOM 770 N N . ARG A 1 98 ? 17.926 4.206 3.157 1.00 98.12 98 ARG A N 1
ATOM 771 C CA . ARG A 1 98 ? 17.863 5.645 2.923 1.00 98.12 98 ARG A CA 1
ATOM 772 C C . ARG A 1 98 ? 16.519 6.010 2.317 1.00 98.12 98 ARG A C 1
ATOM 774 O O . ARG A 1 98 ? 16.080 5.347 1.379 1.00 98.12 98 ARG A O 1
ATOM 781 N N . ALA A 1 99 ? 15.915 7.070 2.831 1.00 97.81 99 ALA A N 1
ATOM 782 C CA . ALA A 1 99 ? 14.714 7.677 2.280 1.00 97.81 99 ALA A CA 1
ATOM 783 C C . ALA A 1 99 ? 14.907 9.193 2.212 1.00 97.81 99 ALA A C 1
ATOM 785 O O . ALA A 1 99 ? 15.390 9.802 3.157 1.00 97.81 99 ALA A O 1
ATOM 786 N N . GLU A 1 100 ? 14.542 9.782 1.085 1.00 97.00 100 GLU A N 1
ATOM 787 C CA . GLU A 1 100 ? 14.583 11.216 0.814 1.00 97.00 100 GLU A CA 1
ATOM 788 C C . GLU A 1 100 ? 13.223 11.541 0.170 1.00 97.00 100 GLU A C 1
ATOM 790 O O . GLU A 1 100 ? 13.063 11.268 -1.023 1.00 97.00 100 GLU A O 1
ATOM 795 N N . PRO A 1 101 ? 12.213 12.015 0.929 1.00 90.69 101 PRO A N 1
ATOM 796 C CA . PRO A 1 101 ? 10.813 12.068 0.480 1.00 90.69 101 PRO A CA 1
ATOM 797 C C . PRO A 1 101 ? 10.581 12.747 -0.878 1.00 90.69 101 PRO A C 1
ATOM 799 O O . PRO A 1 101 ? 9.769 12.273 -1.670 1.00 90.69 101 PRO A O 1
ATOM 802 N N . ASP A 1 102 ? 11.353 13.791 -1.186 1.00 91.62 102 ASP A N 1
ATOM 803 C CA . ASP A 1 102 ? 11.257 14.547 -2.443 1.00 91.62 102 ASP A CA 1
ATOM 804 C C . ASP A 1 102 ? 12.228 14.060 -3.535 1.00 91.62 102 ASP A C 1
ATOM 806 O O . ASP A 1 102 ? 12.413 14.722 -4.559 1.00 91.62 102 ASP A O 1
ATOM 810 N N . PHE A 1 103 ? 12.872 12.907 -3.333 1.00 96.19 103 PHE A N 1
ATOM 811 C CA . PHE A 1 103 ? 13.902 12.393 -4.231 1.00 96.19 103 PHE A CA 1
ATOM 812 C C . PHE A 1 103 ? 13.769 10.885 -4.476 1.00 96.19 103 PHE A C 1
ATOM 814 O O . PHE A 1 103 ? 13.357 10.461 -5.560 1.00 96.19 103 PHE A O 1
ATOM 821 N N . LEU A 1 104 ? 14.116 10.048 -3.496 1.00 98.00 104 LEU A N 1
ATOM 822 C CA . LEU A 1 104 ? 14.207 8.600 -3.687 1.00 98.00 104 LEU A CA 1
ATOM 823 C C . LEU A 1 104 ? 14.119 7.810 -2.384 1.00 98.00 104 LEU A C 1
ATOM 825 O O . LEU A 1 104 ? 14.356 8.324 -1.294 1.00 98.00 104 LEU A O 1
ATOM 829 N N . VAL A 1 105 ? 13.890 6.509 -2.519 1.00 98.38 105 VAL A N 1
ATOM 830 C CA . VAL A 1 105 ? 14.198 5.529 -1.477 1.00 98.38 105 VAL A CA 1
ATOM 831 C C . VAL A 1 105 ? 15.232 4.541 -2.012 1.00 98.38 105 VAL A C 1
ATOM 833 O O . VAL A 1 105 ? 15.142 4.112 -3.159 1.00 98.38 105 VAL A O 1
ATOM 836 N N . GLN A 1 106 ? 16.242 4.203 -1.212 1.00 98.50 106 GLN A N 1
ATOM 837 C CA . GLN A 1 106 ? 17.380 3.388 -1.639 1.00 98.50 106 GLN A CA 1
ATOM 838 C C . GLN A 1 106 ? 17.548 2.151 -0.760 1.00 98.50 106 GLN A C 1
ATOM 840 O O . GLN A 1 106 ? 17.478 2.216 0.474 1.00 98.50 106 GLN A O 1
ATOM 845 N N . ALA A 1 107 ? 17.805 1.027 -1.426 1.00 98.19 107 ALA A N 1
ATOM 846 C CA . ALA A 1 107 ? 18.029 -0.271 -0.817 1.00 98.19 107 ALA A CA 1
ATOM 847 C C . ALA A 1 107 ? 19.286 -0.954 -1.350 1.00 98.19 107 ALA A C 1
ATOM 849 O O . ALA A 1 107 ? 19.818 -0.582 -2.391 1.00 98.19 107 ALA A O 1
ATOM 850 N N . GLY A 1 108 ? 19.755 -1.971 -0.628 1.00 97.31 108 GLY A N 1
ATOM 851 C CA . GLY A 1 108 ? 20.942 -2.747 -0.987 1.00 97.31 108 GLY A CA 1
ATOM 852 C C . GLY A 1 108 ? 21.632 -3.355 0.231 1.00 97.31 108 GLY A C 1
ATOM 853 O O . GLY A 1 108 ? 21.046 -3.426 1.316 1.00 97.31 108 GLY A O 1
ATOM 854 N N . GLY A 1 109 ? 22.879 -3.792 0.043 1.00 96.31 109 GLY A N 1
ATOM 855 C CA . GLY A 1 109 ? 23.718 -4.378 1.095 1.00 96.31 109 GLY A CA 1
ATOM 856 C C . GLY A 1 109 ? 24.520 -3.365 1.921 1.00 96.31 109 GLY A C 1
ATOM 857 O O . GLY A 1 109 ? 25.043 -3.724 2.978 1.00 96.31 109 GLY A O 1
ATOM 858 N N . PHE A 1 110 ? 24.605 -2.105 1.477 1.00 95.06 110 PHE A N 1
ATOM 859 C CA . PHE A 1 110 ? 25.479 -1.074 2.048 1.00 95.06 110 PHE A CA 1
ATOM 860 C C . PHE A 1 110 ? 25.436 -0.949 3.581 1.00 95.06 110 PHE A C 1
ATOM 862 O O . PHE A 1 110 ? 26.477 -0.986 4.237 1.00 95.06 110 PHE A O 1
ATOM 869 N N . VAL A 1 111 ? 24.246 -0.817 4.184 1.00 94.94 111 VAL A N 1
ATOM 870 C CA . VAL A 1 111 ? 24.120 -0.586 5.641 1.00 94.94 111 VAL A CA 1
ATOM 871 C C . VAL A 1 111 ? 24.579 -1.788 6.483 1.00 94.94 111 VAL A C 1
ATOM 873 O O . VAL A 1 111 ? 24.862 -1.640 7.675 1.00 94.94 111 VAL A O 1
ATOM 876 N N . HIS A 1 112 ? 24.680 -2.963 5.859 1.00 94.94 112 HIS A N 1
ATOM 877 C CA . HIS A 1 112 ? 25.140 -4.213 6.459 1.00 94.94 112 HIS A CA 1
ATOM 878 C C . HIS A 1 112 ? 26.570 -4.596 6.054 1.00 94.94 112 HIS A C 1
ATOM 880 O O . HIS A 1 112 ? 27.023 -5.664 6.456 1.00 94.94 112 HIS A O 1
ATOM 886 N N . ASP A 1 113 ? 27.279 -3.762 5.281 1.00 95.12 113 ASP A N 1
ATOM 887 C CA . ASP A 1 113 ? 28.604 -4.090 4.734 1.00 95.12 113 ASP A CA 1
ATOM 888 C C . ASP A 1 113 ? 28.610 -5.408 3.941 1.00 95.12 113 ASP A C 1
ATOM 890 O O . ASP A 1 113 ? 29.558 -6.192 4.003 1.00 95.12 113 ASP A O 1
ATOM 894 N N . LYS A 1 114 ? 27.523 -5.669 3.206 1.00 95.62 114 LYS A N 1
ATOM 895 C CA . LYS A 1 114 ? 27.335 -6.904 2.447 1.00 95.62 114 LYS A CA 1
ATOM 896 C C . LYS A 1 114 ? 27.737 -6.699 0.977 1.00 95.62 114 LYS A C 1
ATOM 898 O O . LYS A 1 114 ? 26.945 -6.134 0.224 1.00 95.62 114 LYS A O 1
ATOM 903 N N . PRO A 1 115 ? 28.931 -7.145 0.541 1.00 94.56 115 PRO A N 1
ATOM 904 C CA . PRO A 1 115 ? 29.378 -6.954 -0.836 1.00 94.56 115 PRO A CA 1
ATOM 905 C C . PRO A 1 115 ? 28.645 -7.885 -1.808 1.00 94.56 115 PRO A C 1
ATOM 907 O O . PRO A 1 115 ? 28.230 -8.987 -1.437 1.00 94.56 115 PRO A O 1
ATOM 910 N N . SER A 1 116 ? 28.548 -7.475 -3.076 1.00 95.50 116 SER A N 1
ATOM 911 C CA . SER A 1 116 ? 28.051 -8.346 -4.145 1.00 95.50 116 SER A CA 1
ATOM 912 C C . SER A 1 116 ? 28.956 -9.571 -4.321 1.00 95.50 116 SER A C 1
ATOM 914 O O . SER A 1 116 ? 30.169 -9.410 -4.479 1.00 95.50 116 SER A O 1
ATOM 916 N N . PRO A 1 117 ? 28.399 -10.794 -4.397 1.00 95.75 117 PRO A N 1
ATOM 917 C CA . PRO A 1 117 ? 29.162 -11.978 -4.786 1.00 95.75 117 PRO A CA 1
ATOM 918 C C . PRO A 1 117 ? 29.519 -11.994 -6.285 1.00 95.75 117 PRO A C 1
ATOM 920 O O . PRO A 1 117 ? 30.269 -12.863 -6.721 1.00 95.75 117 PRO A O 1
ATOM 923 N N . PHE A 1 118 ? 28.984 -11.060 -7.080 1.00 96.88 118 PHE A N 1
ATOM 924 C CA . PHE A 1 118 ? 29.124 -11.022 -8.539 1.00 96.88 118 PHE A CA 1
ATOM 925 C C . PHE A 1 118 ? 29.864 -9.779 -9.056 1.00 96.88 118 PHE A C 1
ATOM 927 O O . PHE A 1 118 ? 29.889 -9.552 -10.263 1.00 96.88 118 PHE A O 1
ATOM 934 N N . GLY A 1 119 ? 30.462 -8.980 -8.167 1.00 95.94 119 GLY A N 1
ATOM 935 C CA . GLY A 1 119 ? 31.216 -7.778 -8.530 1.00 95.94 119 GLY A CA 1
ATOM 936 C C . GLY A 1 119 ? 30.331 -6.571 -8.857 1.00 95.94 119 GLY A C 1
ATOM 937 O O . GLY A 1 119 ? 29.310 -6.343 -8.201 1.00 95.94 119 GLY A O 1
ATOM 938 N N . THR A 1 120 ? 30.756 -5.782 -9.842 1.00 97.88 120 THR A N 1
ATOM 939 C CA . THR A 1 120 ? 30.109 -4.531 -10.254 1.00 97.88 120 THR A CA 1
ATOM 940 C C . THR A 1 120 ? 29.719 -4.549 -11.734 1.00 97.88 120 THR A C 1
ATOM 942 O O . THR A 1 120 ? 30.121 -5.437 -12.489 1.00 97.88 120 THR A O 1
ATOM 945 N N . VAL A 1 121 ? 28.907 -3.577 -12.143 1.00 97.62 121 VAL A N 1
ATOM 946 C CA . VAL A 1 121 ? 28.490 -3.330 -13.525 1.00 97.62 121 VAL A CA 1
ATOM 947 C C . VAL A 1 121 ? 28.702 -1.862 -13.894 1.00 97.62 121 VAL A C 1
ATOM 949 O O . VAL A 1 121 ? 28.605 -0.972 -13.044 1.00 97.62 121 VAL A O 1
ATOM 952 N N . ASP A 1 122 ? 28.988 -1.618 -15.173 1.00 97.56 122 ASP A N 1
ATOM 953 C CA . ASP A 1 122 ? 29.110 -0.265 -15.720 1.00 97.56 122 ASP A CA 1
ATOM 954 C C . ASP A 1 122 ? 27.743 0.398 -15.905 1.00 97.56 122 ASP A C 1
ATOM 956 O O . ASP A 1 122 ? 26.721 -0.272 -16.073 1.00 97.56 122 ASP A O 1
ATOM 960 N N . VAL A 1 123 ? 27.745 1.728 -15.975 1.00 97.44 123 VAL A N 1
ATOM 961 C CA . VAL A 1 123 ? 26.567 2.513 -16.363 1.00 97.44 123 VAL A CA 1
ATOM 962 C C . VAL A 1 123 ? 26.050 2.129 -17.764 1.00 97.44 123 VAL A C 1
ATOM 964 O O . VAL A 1 123 ? 26.813 1.967 -18.717 1.00 97.44 123 VAL A O 1
ATOM 967 N N . GLU A 1 124 ? 24.723 2.027 -17.883 1.00 96.88 124 GLU A N 1
ATOM 968 C CA . GLU A 1 124 ? 23.934 1.761 -19.095 1.00 96.88 124 GLU A CA 1
ATOM 969 C C . GLU A 1 124 ? 22.838 2.837 -19.222 1.00 96.88 124 GLU A C 1
ATOM 971 O O . GLU A 1 124 ? 21.648 2.579 -19.043 1.00 96.88 124 GLU A O 1
ATOM 976 N N . TYR A 1 125 ? 23.235 4.089 -19.457 1.00 96.19 125 TYR A N 1
ATOM 977 C CA . TYR A 1 125 ? 22.280 5.196 -19.542 1.00 96.19 125 TYR A CA 1
ATOM 978 C C . TYR A 1 125 ? 21.501 5.161 -20.865 1.00 96.19 125 TYR A C 1
ATOM 980 O O . TYR A 1 125 ? 22.022 5.571 -21.900 1.00 96.19 125 TYR A O 1
ATOM 988 N N . ASN A 1 126 ? 20.247 4.699 -20.821 1.00 96.88 126 ASN A N 1
ATOM 989 C CA . ASN A 1 126 ? 19.368 4.607 -21.996 1.00 96.88 126 ASN A CA 1
ATOM 990 C C . ASN A 1 126 ? 17.947 5.154 -21.771 1.00 96.88 126 ASN A C 1
ATOM 992 O O . ASN A 1 126 ? 17.194 5.298 -22.732 1.00 96.88 126 ASN A O 1
ATOM 996 N N . LEU A 1 127 ? 17.560 5.457 -20.527 1.00 97.44 127 LEU A N 1
ATOM 997 C CA . LEU A 1 127 ? 16.206 5.893 -20.171 1.00 97.44 127 LEU A CA 1
ATOM 998 C C . LEU A 1 127 ? 16.230 7.034 -19.140 1.00 97.44 127 LEU A C 1
ATOM 1000 O O . LEU A 1 127 ? 17.158 7.097 -18.329 1.00 97.44 127 LEU A O 1
ATOM 1004 N N . PRO A 1 128 ? 15.213 7.918 -19.150 1.00 97.06 128 PRO A N 1
ATOM 1005 C CA . PRO A 1 128 ? 15.065 8.978 -18.159 1.00 97.06 128 PRO A CA 1
ATOM 1006 C C . PRO A 1 128 ? 14.702 8.420 -16.776 1.00 97.06 128 PRO A C 1
ATOM 1008 O O . PRO A 1 128 ? 14.018 7.404 -16.647 1.00 97.06 128 PRO A O 1
ATOM 1011 N N . SER A 1 129 ? 15.152 9.112 -15.731 1.00 96.81 129 SER A N 1
ATOM 1012 C CA . SER A 1 129 ? 14.943 8.741 -14.327 1.00 96.81 129 SER A CA 1
ATOM 1013 C C . SER A 1 129 ? 13.650 9.346 -13.766 1.00 96.81 129 SER A C 1
ATOM 1015 O O . SER A 1 129 ? 13.678 10.108 -12.799 1.00 96.81 129 SER A O 1
ATOM 1017 N N . GLU A 1 130 ? 12.524 9.008 -14.384 1.00 96.75 130 GLU A N 1
ATOM 1018 C CA . GLU A 1 130 ? 11.186 9.486 -14.013 1.00 96.75 130 GLU A CA 1
ATOM 1019 C C . GLU A 1 130 ? 10.721 8.926 -12.653 1.00 96.75 130 GLU A C 1
ATOM 1021 O O . GLU A 1 130 ? 11.300 7.974 -12.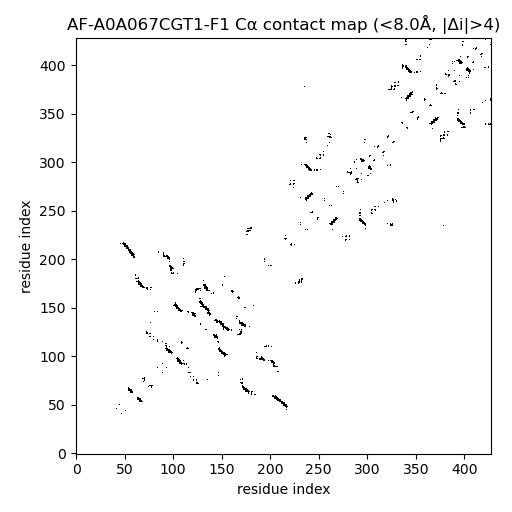116 1.00 96.75 130 GLU A O 1
ATOM 1026 N N . GLU A 1 131 ? 9.630 9.470 -12.104 1.00 96.62 131 GLU A N 1
ATOM 1027 C CA . GLU A 1 131 ? 8.968 8.904 -10.920 1.00 96.62 131 GLU A CA 1
ATOM 1028 C C . GLU A 1 131 ? 8.682 7.397 -11.122 1.00 96.62 131 GLU A C 1
ATOM 1030 O O . GLU A 1 131 ? 8.315 6.959 -12.213 1.00 96.62 131 GLU A O 1
ATOM 1035 N N . ARG A 1 132 ? 8.812 6.588 -10.058 1.00 96.75 132 ARG A N 1
ATOM 1036 C CA . ARG A 1 132 ? 8.624 5.117 -10.037 1.00 96.75 132 ARG A CA 1
ATOM 1037 C C . ARG A 1 132 ? 9.718 4.293 -10.707 1.00 96.75 132 ARG A C 1
ATOM 1039 O O . ARG A 1 132 ? 9.654 3.064 -10.625 1.00 96.75 132 ARG A O 1
ATOM 1046 N N . THR A 1 133 ? 10.695 4.902 -11.369 1.00 98.19 133 THR A N 1
ATOM 1047 C CA . THR A 1 133 ? 11.779 4.150 -12.013 1.00 98.19 133 THR A CA 1
ATOM 1048 C C . THR A 1 133 ? 12.760 3.568 -10.995 1.00 98.19 133 THR A C 1
ATOM 1050 O O . THR A 1 133 ? 12.935 4.091 -9.891 1.00 98.19 133 THR A O 1
ATOM 1053 N N . LEU A 1 134 ? 13.375 2.445 -11.366 1.00 98.62 134 LEU A N 1
ATOM 1054 C CA . LEU A 1 134 ? 14.467 1.814 -10.638 1.00 98.62 134 LEU A CA 1
ATOM 1055 C C . LEU A 1 134 ? 15.783 2.268 -11.246 1.00 98.62 134 LEU A C 1
ATOM 1057 O O . LEU A 1 134 ? 16.015 2.086 -12.442 1.00 98.62 134 LEU A O 1
ATOM 1061 N N . VAL A 1 135 ? 16.647 2.807 -10.396 1.00 98.62 135 VAL A N 1
ATOM 1062 C CA . VAL A 1 135 ? 17.942 3.365 -10.768 1.00 98.62 135 VAL A CA 1
ATOM 1063 C C . VAL A 1 135 ? 19.043 2.612 -10.037 1.00 98.62 135 VAL A C 1
ATOM 1065 O O . VAL A 1 135 ? 18.984 2.459 -8.817 1.00 98.62 135 VAL A O 1
ATOM 1068 N N . LEU A 1 136 ? 20.057 2.140 -10.760 1.00 98.56 136 LEU A N 1
ATOM 1069 C CA . LEU A 1 136 ? 21.224 1.512 -10.149 1.00 98.56 136 LEU A CA 1
ATOM 1070 C C . LEU A 1 136 ? 22.064 2.585 -9.453 1.00 98.56 136 LEU A C 1
ATOM 1072 O O . LEU A 1 136 ? 22.536 3.528 -10.093 1.00 98.56 136 LEU A O 1
ATOM 1076 N N . ALA A 1 137 ? 22.263 2.441 -8.146 1.00 97.50 137 ALA A N 1
ATOM 1077 C CA . ALA A 1 137 ? 23.107 3.355 -7.399 1.00 97.50 137 ALA A CA 1
ATOM 1078 C C . ALA A 1 137 ? 24.589 3.014 -7.614 1.00 97.50 137 ALA A C 1
ATOM 1080 O O . ALA A 1 137 ? 24.973 1.853 -7.754 1.00 97.50 137 ALA A O 1
ATOM 1081 N N . ARG A 1 138 ? 25.430 4.050 -7.619 1.00 96.19 138 ARG A N 1
ATOM 1082 C CA . ARG A 1 138 ? 26.882 3.940 -7.791 1.00 96.19 138 ARG A CA 1
ATOM 1083 C C . ARG A 1 138 ? 27.610 5.033 -7.016 1.00 96.19 138 ARG A C 1
ATOM 1085 O O . ARG A 1 138 ? 27.006 6.020 -6.595 1.00 96.19 138 ARG A O 1
ATOM 1092 N N . SER A 1 139 ? 28.917 4.862 -6.865 1.00 93.81 139 SER A N 1
ATOM 1093 C CA . SER A 1 139 ? 29.820 5.936 -6.448 1.00 93.81 139 SER A CA 1
ATOM 1094 C C . SER A 1 139 ? 30.170 6.852 -7.635 1.00 93.81 139 SER A C 1
ATOM 1096 O O . SER A 1 139 ? 29.565 6.764 -8.707 1.00 93.81 139 SER A O 1
ATOM 1098 N N . ALA A 1 140 ? 31.164 7.729 -7.468 1.00 92.44 140 ALA A N 1
ATOM 1099 C CA . ALA A 1 140 ? 31.687 8.550 -8.561 1.00 92.44 140 ALA A CA 1
ATOM 1100 C C . ALA A 1 140 ? 32.251 7.709 -9.724 1.00 92.44 140 ALA A C 1
ATOM 1102 O O . ALA A 1 140 ? 32.180 8.146 -10.868 1.00 92.44 140 ALA A O 1
ATOM 1103 N N . ASP A 1 141 ? 32.760 6.507 -9.439 1.00 94.56 141 ASP A N 1
ATOM 1104 C CA . ASP A 1 141 ? 33.256 5.577 -10.453 1.00 94.56 141 ASP A CA 1
ATOM 1105 C C . ASP A 1 141 ? 32.092 5.021 -11.314 1.00 94.56 141 ASP A C 1
ATOM 1107 O O . ASP A 1 141 ? 31.181 4.384 -10.764 1.00 94.56 141 ASP A O 1
ATOM 1111 N N . PRO A 1 142 ? 32.102 5.226 -12.648 1.00 92.81 142 PRO A N 1
ATOM 1112 C CA . PRO A 1 142 ? 31.112 4.674 -13.578 1.00 92.81 142 PRO A CA 1
ATOM 1113 C C . PRO A 1 142 ? 30.938 3.150 -13.511 1.00 92.81 142 PRO A C 1
ATOM 1115 O O . PRO A 1 142 ? 29.866 2.652 -13.845 1.00 92.81 142 PRO A O 1
ATOM 1118 N N . SER A 1 143 ? 31.963 2.419 -13.074 1.00 94.44 143 SER A N 1
ATOM 1119 C CA . SER A 1 143 ? 31.985 0.953 -13.005 1.00 94.44 143 SER A CA 1
ATOM 1120 C C . SER A 1 143 ? 31.690 0.413 -11.604 1.00 94.44 143 SER A C 1
ATOM 1122 O O . SER A 1 143 ? 31.957 -0.753 -11.318 1.00 94.44 143 SER A O 1
ATOM 1124 N N . SER A 1 144 ? 31.152 1.246 -10.706 1.00 96.62 144 SER A N 1
ATOM 1125 C CA . SER A 1 144 ? 30.913 0.886 -9.299 1.00 96.62 144 SER A CA 1
ATOM 1126 C C . SER A 1 144 ? 29.477 0.475 -8.960 1.00 96.62 144 SER A C 1
ATOM 1128 O O . SER A 1 144 ? 29.184 0.227 -7.790 1.00 96.62 144 SER A O 1
ATOM 1130 N N . GLY A 1 145 ? 28.576 0.395 -9.944 1.00 96.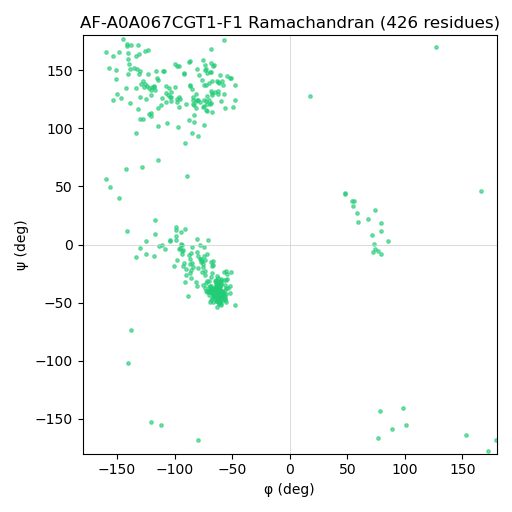62 145 GLY A N 1
ATOM 1131 C CA . GLY A 1 145 ? 27.217 -0.096 -9.715 1.00 96.62 145 GLY A CA 1
ATOM 1132 C C . GLY A 1 145 ? 27.240 -1.551 -9.243 1.00 96.62 145 GLY A C 1
ATOM 1133 O O . GLY A 1 145 ? 27.929 -2.371 -9.840 1.00 96.62 145 GLY A O 1
ATOM 1134 N N . SER A 1 146 ? 26.546 -1.884 -8.153 1.00 97.50 146 SER A N 1
ATOM 1135 C CA . SER A 1 146 ? 26.639 -3.220 -7.543 1.00 97.50 146 SER A CA 1
ATOM 1136 C C . SER A 1 146 ? 25.284 -3.728 -7.045 1.00 97.50 146 SER A C 1
ATOM 1138 O O . SER A 1 146 ? 24.475 -4.179 -7.850 1.00 97.50 146 SER A O 1
ATOM 1140 N N . THR A 1 147 ? 25.005 -3.663 -5.740 1.00 97.94 147 THR A N 1
ATOM 1141 C CA . THR A 1 147 ? 23.795 -4.263 -5.141 1.00 97.94 147 THR A CA 1
ATOM 1142 C C . THR A 1 147 ? 22.700 -3.243 -4.864 1.00 97.94 147 THR A C 1
ATOM 1144 O O . THR A 1 147 ? 21.538 -3.598 -4.650 1.00 97.94 147 THR A O 1
ATOM 1147 N N . GLU A 1 148 ? 23.099 -1.979 -4.827 1.00 98.25 148 GLU A N 1
ATOM 1148 C CA . GLU A 1 148 ? 22.313 -0.852 -4.394 1.00 98.25 148 GLU A CA 1
ATOM 1149 C C . GLU A 1 148 ? 21.453 -0.340 -5.544 1.00 98.25 148 GLU A C 1
ATOM 1151 O O . GLU A 1 148 ? 21.951 -0.001 -6.618 1.00 98.25 148 GLU A O 1
ATOM 1156 N N . PHE A 1 149 ? 20.156 -0.226 -5.298 1.00 98.44 149 PHE A N 1
ATOM 1157 C CA . PHE A 1 149 ? 19.223 0.389 -6.227 1.00 98.44 149 PHE A CA 1
ATOM 1158 C C . PHE A 1 149 ? 18.326 1.375 -5.493 1.00 98.44 149 PHE A C 1
ATOM 1160 O O . PHE A 1 149 ? 18.026 1.224 -4.305 1.00 98.44 149 PHE A O 1
ATOM 1167 N N . SER A 1 150 ? 17.894 2.390 -6.224 1.00 98.50 150 SER A N 1
ATOM 1168 C CA . SER A 1 150 ? 16.972 3.409 -5.753 1.00 98.50 150 SER A CA 1
ATOM 1169 C C . SER A 1 150 ? 15.668 3.323 -6.529 1.00 98.50 150 SER A C 1
ATOM 1171 O O . SER A 1 150 ? 15.678 3.073 -7.732 1.00 98.50 150 SER A O 1
ATOM 1173 N N . ILE A 1 151 ? 14.552 3.563 -5.851 1.00 98.69 151 ILE A N 1
ATOM 1174 C CA . ILE A 1 151 ? 13.255 3.806 -6.477 1.00 98.69 151 ILE A CA 1
ATOM 1175 C C . ILE A 1 151 ? 12.999 5.309 -6.409 1.00 98.69 151 ILE A C 1
ATOM 1177 O O . ILE A 1 151 ? 13.043 5.897 -5.326 1.00 98.69 151 ILE A O 1
ATOM 1181 N N . MET A 1 152 ? 12.765 5.931 -7.562 1.00 98.44 152 MET A N 1
ATOM 1182 C CA . MET A 1 152 ? 12.508 7.368 -7.651 1.00 98.44 152 MET A CA 1
ATOM 1183 C C . MET A 1 152 ? 11.120 7.708 -7.099 1.00 98.44 152 MET A C 1
ATOM 1185 O O . MET A 1 152 ? 10.126 7.113 -7.522 1.00 98.44 152 MET A O 1
ATOM 1189 N N . LEU A 1 153 ? 11.062 8.668 -6.169 1.00 97.56 153 LEU A N 1
ATOM 1190 C CA . LEU A 1 153 ? 9.810 9.179 -5.588 1.00 97.56 153 LEU A CA 1
ATOM 1191 C C . LEU A 1 153 ? 9.264 10.401 -6.344 1.00 97.56 153 LEU A C 1
ATOM 1193 O O . LEU A 1 153 ? 8.089 10.742 -6.207 1.00 97.56 153 LEU A O 1
ATOM 1197 N N . THR A 1 154 ? 10.115 11.022 -7.159 1.00 96.88 154 THR A N 1
ATOM 1198 C CA . THR A 1 154 ? 9.867 12.200 -8.000 1.00 96.88 154 THR A CA 1
ATOM 1199 C C . THR A 1 154 ? 10.595 12.041 -9.344 1.00 96.88 154 THR A C 1
ATOM 1201 O O . THR A 1 154 ? 11.374 11.103 -9.521 1.00 96.88 154 THR A O 1
ATOM 1204 N N . ASP A 1 155 ? 10.333 12.920 -10.317 1.00 97.12 155 ASP A N 1
ATOM 1205 C CA . ASP A 1 155 ? 11.100 12.949 -11.571 1.00 97.12 155 ASP A CA 1
ATOM 1206 C C . ASP A 1 155 ? 12.503 13.521 -11.327 1.00 97.12 155 ASP A C 1
ATOM 1208 O O . ASP A 1 155 ? 12.664 14.695 -10.994 1.00 97.12 155 ASP A O 1
ATOM 1212 N N . ASN A 1 156 ? 13.516 12.681 -11.530 1.00 96.31 156 ASN A N 1
ATOM 1213 C CA . ASN A 1 156 ? 14.925 13.011 -11.340 1.00 96.31 156 ASN A CA 1
ATOM 1214 C C . ASN A 1 156 ? 15.723 12.933 -12.642 1.00 96.31 156 ASN A C 1
ATOM 1216 O O . ASN A 1 156 ? 16.949 12.811 -12.618 1.00 96.31 156 ASN A O 1
ATOM 1220 N N . THR A 1 157 ? 15.050 13.020 -13.790 1.00 96.75 157 THR A N 1
ATOM 1221 C CA . THR A 1 157 ? 15.663 12.886 -15.116 1.00 96.75 157 THR A CA 1
ATOM 1222 C C . THR A 1 157 ? 16.803 13.875 -15.320 1.00 96.75 157 THR A C 1
ATOM 1224 O O . THR A 1 157 ? 17.890 13.477 -15.725 1.00 96.75 157 THR A O 1
ATOM 1227 N N . ALA A 1 158 ? 16.595 15.149 -14.983 1.00 95.69 158 ALA A N 1
ATOM 1228 C CA . ALA A 1 158 ? 17.626 16.173 -15.136 1.00 95.69 158 ALA A CA 1
ATOM 1229 C C . ALA A 1 158 ? 18.830 15.951 -14.202 1.00 95.69 158 ALA A C 1
ATOM 1231 O O . ALA A 1 158 ? 19.967 16.189 -14.599 1.00 95.69 158 ALA A O 1
ATOM 1232 N N . ILE A 1 159 ? 18.589 15.479 -12.973 1.00 93.81 159 ILE A N 1
ATOM 1233 C CA . ILE A 1 159 ? 19.629 15.261 -11.953 1.00 93.81 159 ILE A CA 1
ATOM 1234 C C . ILE A 1 159 ? 20.477 14.028 -12.289 1.00 93.81 159 ILE A C 1
ATOM 1236 O O . ILE A 1 159 ? 21.689 14.028 -12.077 1.00 93.81 159 ILE A O 1
ATOM 1240 N N . ASN A 1 160 ? 19.844 12.983 -12.825 1.00 95.69 160 ASN A N 1
ATOM 1241 C CA . ASN A 1 160 ? 20.487 11.703 -13.115 1.00 95.69 160 ASN A CA 1
ATOM 1242 C C . ASN A 1 160 ? 21.010 11.586 -14.557 1.00 95.69 160 ASN A C 1
ATOM 1244 O O . ASN A 1 160 ? 21.589 10.552 -14.904 1.00 95.69 160 ASN A O 1
ATOM 1248 N N . ALA A 1 161 ? 20.832 12.623 -15.380 1.00 96.75 161 ALA A N 1
ATOM 1249 C CA . ALA A 1 161 ? 21.354 12.680 -16.739 1.00 96.75 161 ALA A CA 1
ATOM 1250 C C . ALA A 1 161 ? 22.898 12.726 -16.770 1.00 96.75 161 ALA A C 1
ATOM 1252 O O . ALA A 1 161 ? 23.533 13.203 -15.823 1.00 96.75 161 ALA A O 1
ATOM 1253 N N . PRO A 1 162 ? 23.527 12.257 -17.863 1.00 96.75 162 PRO A N 1
ATOM 1254 C CA . PRO A 1 162 ? 24.952 12.435 -18.083 1.00 96.75 162 PRO A CA 1
ATOM 1255 C C . PRO A 1 162 ? 25.343 13.914 -18.152 1.00 96.75 162 PRO A C 1
ATOM 1257 O O . PRO A 1 162 ? 24.607 14.753 -18.672 1.00 96.75 162 PRO A O 1
ATOM 1260 N N . SER A 1 163 ? 26.538 14.217 -17.661 1.00 94.88 163 SER A N 1
ATOM 1261 C CA . SER A 1 163 ? 27.178 15.529 -17.698 1.00 94.88 163 SER A CA 1
ATOM 1262 C C . SER A 1 163 ? 28.690 15.372 -17.883 1.00 94.88 163 SER A C 1
ATOM 1264 O O . SER A 1 163 ? 29.216 14.258 -17.860 1.00 94.88 163 SER A O 1
ATOM 1266 N N . ASP A 1 164 ? 29.415 16.485 -18.000 1.00 93.06 164 ASP A N 1
ATOM 1267 C CA . ASP A 1 164 ? 30.878 16.481 -18.162 1.00 93.06 164 ASP A CA 1
ATOM 1268 C C . ASP A 1 164 ? 31.625 15.754 -17.028 1.00 93.06 164 ASP A C 1
ATOM 1270 O O . ASP A 1 164 ? 32.756 15.306 -17.206 1.00 93.06 164 ASP A O 1
ATOM 1274 N N . THR A 1 165 ? 31.006 15.638 -15.850 1.00 90.31 165 THR A N 1
ATOM 1275 C CA . THR A 1 165 ? 31.611 15.045 -14.647 1.00 90.31 165 THR A CA 1
ATOM 1276 C C . THR A 1 165 ? 30.945 13.745 -14.204 1.00 90.31 165 THR A C 1
ATOM 1278 O O . THR A 1 165 ? 31.366 13.151 -13.211 1.00 90.31 165 THR A O 1
ATOM 1281 N N . SER A 1 166 ? 29.904 13.288 -14.906 1.00 94.25 166 SER A N 1
ATOM 1282 C CA . SER A 1 166 ? 29.105 12.136 -14.493 1.00 94.25 166 SER A CA 1
ATOM 1283 C C . SER A 1 166 ? 28.535 11.396 -15.703 1.00 94.25 166 SER A C 1
ATOM 1285 O O . SER A 1 166 ? 27.850 12.009 -16.513 1.00 94.25 166 SER A O 1
ATOM 1287 N N . PRO A 1 167 ? 28.687 10.065 -15.809 1.00 95.62 167 PRO A N 1
ATOM 1288 C CA . PRO A 1 167 ? 28.056 9.281 -16.879 1.00 95.62 167 PRO A CA 1
ATOM 1289 C C . PRO A 1 167 ? 26.526 9.142 -16.730 1.00 95.62 167 PRO A C 1
ATOM 1291 O O . PRO A 1 167 ? 25.908 8.403 -17.489 1.00 95.62 167 PRO A O 1
ATOM 1294 N N . GLY A 1 168 ? 25.908 9.790 -15.737 1.00 96.56 168 GLY A N 1
ATOM 1295 C CA . GLY A 1 168 ? 24.503 9.587 -15.380 1.00 96.56 168 GLY A CA 1
ATOM 1296 C C . GLY A 1 168 ? 24.271 8.286 -14.603 1.00 96.56 168 GLY A C 1
ATOM 1297 O O . GLY A 1 168 ? 25.219 7.681 -14.085 1.00 96.56 168 GLY A O 1
ATOM 1298 N N . TYR A 1 169 ? 23.013 7.868 -14.479 1.00 98.06 169 TYR A N 1
ATOM 1299 C CA . TYR A 1 169 ? 22.633 6.656 -13.748 1.00 98.06 169 TYR A CA 1
ATOM 1300 C C . TYR A 1 169 ? 21.765 5.719 -14.586 1.00 98.06 169 TYR A C 1
ATOM 1302 O O . TYR A 1 169 ? 20.877 6.154 -15.313 1.00 98.06 169 TYR A O 1
ATOM 1310 N N . THR A 1 170 ? 22.008 4.415 -14.458 1.00 98.56 170 THR A N 1
ATOM 1311 C CA . THR A 1 170 ? 21.262 3.391 -15.192 1.00 98.56 170 THR A CA 1
ATOM 1312 C C . THR A 1 170 ? 19.847 3.250 -14.647 1.00 98.56 170 THR A C 1
ATOM 1314 O O . THR A 1 170 ? 19.667 2.770 -13.527 1.00 98.56 170 THR A O 1
ATOM 1317 N N . VAL A 1 171 ? 18.844 3.579 -15.455 1.00 98.69 171 VAL A N 1
ATOM 1318 C CA . VAL A 1 171 ? 17.459 3.155 -15.220 1.00 98.69 171 VAL A CA 1
ATOM 1319 C C . VAL A 1 171 ? 17.288 1.744 -15.779 1.00 98.69 171 VAL A C 1
ATOM 1321 O O . VAL A 1 171 ? 17.491 1.524 -16.970 1.00 98.69 171 VAL A O 1
ATOM 1324 N N . PHE A 1 172 ? 16.928 0.783 -14.928 1.00 98.62 172 PHE A N 1
ATOM 1325 C CA . PHE A 1 172 ? 16.866 -0.641 -15.299 1.00 98.62 172 PHE A CA 1
ATOM 1326 C C . PHE A 1 172 ? 15.507 -1.300 -15.040 1.00 98.62 172 PHE A C 1
ATOM 1328 O O . PHE A 1 172 ? 15.337 -2.499 -15.261 1.00 98.62 172 PHE A O 1
ATOM 1335 N N . GLY A 1 173 ? 14.526 -0.532 -14.579 1.00 98.00 173 GLY A N 1
ATOM 1336 C CA . GLY A 1 173 ? 13.179 -1.022 -14.332 1.00 98.00 173 GLY A CA 1
ATOM 1337 C C . GLY A 1 173 ? 12.263 0.062 -13.788 1.00 98.00 173 GLY A C 1
ATOM 1338 O O . GLY A 1 173 ? 12.609 1.244 -13.769 1.00 98.00 173 GLY A O 1
ATOM 1339 N N . ARG A 1 174 ? 11.094 -0.350 -13.304 1.00 97.06 174 ARG A N 1
ATOM 1340 C CA . ARG A 1 174 ? 10.123 0.507 -12.622 1.00 97.06 174 ARG A CA 1
ATOM 1341 C C . ARG A 1 174 ? 9.249 -0.271 -11.647 1.00 97.06 174 ARG A C 1
ATOM 1343 O O . ARG A 1 174 ? 9.086 -1.483 -11.771 1.00 97.06 174 ARG A O 1
ATOM 1350 N N . VAL A 1 175 ? 8.607 0.444 -10.731 1.00 97.12 175 VAL A N 1
ATOM 1351 C CA . VAL A 1 175 ? 7.478 -0.082 -9.962 1.00 97.12 175 VAL A CA 1
ATOM 1352 C C . VAL A 1 175 ? 6.245 -0.118 -10.869 1.00 97.12 175 VAL A C 1
ATOM 1354 O O . VAL A 1 175 ? 5.799 0.908 -11.394 1.00 97.12 175 VAL A O 1
ATOM 1357 N N . HIS A 1 176 ? 5.722 -1.321 -11.080 1.00 93.88 176 HIS A N 1
ATOM 1358 C CA . HIS A 1 176 ? 4.515 -1.602 -11.854 1.00 93.88 176 HIS A CA 1
ATOM 1359 C C . HIS A 1 176 ? 3.253 -1.540 -10.983 1.00 93.88 176 HIS A C 1
ATOM 1361 O O . HIS A 1 176 ? 2.259 -0.939 -11.368 1.00 93.88 176 HIS A O 1
ATOM 1367 N N . ALA A 1 177 ? 3.299 -2.128 -9.786 1.00 92.06 177 ALA A N 1
ATOM 1368 C CA . ALA A 1 177 ? 2.178 -2.145 -8.846 1.00 92.06 177 ALA A CA 1
ATOM 1369 C C . ALA A 1 177 ? 2.672 -1.932 -7.413 1.00 92.06 177 ALA A C 1
ATOM 1371 O O . ALA A 1 177 ? 3.816 -2.255 -7.102 1.00 92.06 177 ALA A O 1
ATOM 1372 N N . GLY A 1 178 ? 1.816 -1.422 -6.525 1.00 91.75 178 GLY A N 1
ATOM 1373 C CA . GLY A 1 178 ? 2.172 -1.241 -5.112 1.00 91.75 178 GLY A CA 1
ATOM 1374 C C . GLY A 1 178 ? 3.018 -0.003 -4.815 1.00 91.75 178 GLY A C 1
ATOM 1375 O O . GLY A 1 178 ? 3.615 0.087 -3.746 1.00 91.75 178 GLY A O 1
ATOM 1376 N N . TYR A 1 179 ? 3.062 0.982 -5.713 1.00 94.50 179 TYR A N 1
ATOM 1377 C CA . TYR A 1 179 ? 3.824 2.209 -5.482 1.00 94.50 179 TYR A CA 1
ATOM 1378 C C . TYR A 1 179 ? 3.385 3.012 -4.236 1.00 94.50 179 TYR A C 1
ATOM 1380 O O . TYR A 1 179 ? 4.261 3.530 -3.541 1.00 94.50 179 TYR A O 1
ATOM 1388 N N . PRO A 1 180 ? 2.094 3.050 -3.834 1.00 91.19 180 PRO A N 1
ATOM 1389 C CA . PRO A 1 180 ? 1.698 3.618 -2.545 1.00 91.19 180 PRO A CA 1
ATOM 1390 C C . PRO A 1 180 ? 2.376 2.956 -1.339 1.00 91.19 180 PRO A C 1
ATOM 1392 O O . PRO A 1 180 ? 2.636 3.632 -0.347 1.00 91.19 180 PRO A O 1
ATOM 1395 N N . ASN A 1 181 ? 2.709 1.662 -1.420 1.00 91.94 181 ASN A N 1
ATOM 1396 C CA . ASN A 1 181 ? 3.450 0.974 -0.361 1.00 91.94 181 ASN A CA 1
ATOM 1397 C C . ASN A 1 181 ? 4.918 1.418 -0.327 1.00 91.94 181 ASN A C 1
ATOM 1399 O O . ASN A 1 181 ? 5.485 1.529 0.755 1.00 91.94 181 ASN A O 1
ATOM 1403 N N . VAL A 1 182 ? 5.509 1.741 -1.484 1.00 95.44 182 VAL A N 1
ATOM 1404 C CA . VAL A 1 182 ? 6.853 2.339 -1.569 1.00 95.44 182 VAL A CA 1
ATOM 1405 C C . VAL A 1 182 ? 6.866 3.742 -0.956 1.00 95.44 182 VAL A C 1
ATOM 1407 O O . VAL A 1 182 ? 7.749 4.042 -0.157 1.00 95.44 182 VAL A O 1
ATOM 1410 N N . LYS A 1 183 ? 5.864 4.581 -1.259 1.00 93.38 183 LYS A N 1
ATOM 1411 C CA . LYS A 1 183 ? 5.718 5.909 -0.633 1.00 93.38 183 LYS A CA 1
ATOM 1412 C C . LYS A 1 183 ? 5.531 5.806 0.879 1.00 93.38 183 LYS A C 1
ATOM 1414 O O . LYS A 1 183 ? 6.254 6.446 1.628 1.00 93.38 183 LYS A O 1
ATOM 1419 N N . LEU A 1 184 ? 4.643 4.919 1.331 1.00 88.88 184 LEU A N 1
ATOM 1420 C CA . LEU A 1 184 ? 4.452 4.661 2.757 1.00 88.88 184 LEU A CA 1
ATOM 1421 C C . LEU A 1 184 ? 5.749 4.207 3.437 1.00 88.88 184 LEU A C 1
ATOM 1423 O O . LEU A 1 184 ? 6.018 4.611 4.563 1.00 88.88 184 LEU A O 1
ATOM 1427 N N . LEU A 1 185 ? 6.527 3.348 2.777 1.00 91.88 185 LEU A N 1
ATOM 1428 C CA . LEU A 1 185 ? 7.819 2.893 3.273 1.00 91.88 185 LEU A CA 1
ATOM 1429 C C . LEU A 1 185 ? 8.791 4.070 3.442 1.00 91.88 185 LEU A C 1
ATOM 1431 O O . LEU A 1 185 ? 9.448 4.159 4.475 1.00 91.88 185 LEU A O 1
ATOM 1435 N N . ALA A 1 186 ? 8.853 4.983 2.471 1.00 93.56 186 ALA A N 1
ATOM 1436 C CA . ALA A 1 186 ? 9.669 6.190 2.574 1.00 93.56 186 ALA A CA 1
ATOM 1437 C C . ALA A 1 186 ? 9.207 7.099 3.728 1.00 93.56 186 ALA A C 1
ATOM 1439 O O . ALA A 1 186 ? 10.041 7.545 4.510 1.00 93.56 186 ALA A O 1
ATOM 1440 N N . ASP A 1 187 ? 7.894 7.289 3.895 1.00 90.50 187 ASP A N 1
ATOM 1441 C CA . ASP A 1 187 ? 7.306 8.149 4.935 1.00 90.50 187 ASP A CA 1
ATOM 1442 C C . ASP A 1 187 ? 7.575 7.658 6.368 1.00 90.50 187 ASP A C 1
ATOM 1444 O O . ASP A 1 187 ? 7.625 8.451 7.309 1.00 90.50 187 ASP A O 1
ATOM 1448 N N . VAL A 1 188 ? 7.695 6.341 6.574 1.00 88.50 188 VAL A N 1
ATOM 1449 C CA . VAL A 1 188 ? 7.961 5.775 7.910 1.00 88.50 188 VAL A CA 1
ATOM 1450 C C . VAL A 1 188 ? 9.446 5.744 8.265 1.00 88.50 188 VAL A C 1
ATOM 1452 O O . VAL A 1 188 ? 9.785 5.540 9.435 1.00 88.50 188 VAL A O 1
ATOM 1455 N N . MET A 1 189 ? 10.330 5.906 7.281 1.00 92.31 189 MET A N 1
ATOM 1456 C CA . MET A 1 189 ? 11.768 6.004 7.501 1.00 92.31 189 MET A CA 1
ATOM 1457 C C . MET A 1 189 ? 12.139 7.423 7.937 1.00 92.31 189 MET A C 1
ATOM 1459 O O . MET A 1 189 ? 11.487 8.401 7.587 1.00 92.31 189 MET A O 1
ATOM 1463 N N . SER A 1 190 ? 13.209 7.548 8.721 1.00 91.19 190 SER A N 1
ATOM 1464 C CA . SER A 1 190 ? 13.814 8.863 8.944 1.00 91.19 190 SER A CA 1
ATOM 1465 C C . SER A 1 190 ? 14.488 9.342 7.661 1.00 91.19 190 SER A C 1
ATOM 1467 O O . SER A 1 190 ? 15.143 8.545 6.988 1.00 91.19 190 SER A O 1
ATOM 1469 N N . GLU A 1 191 ? 14.344 10.630 7.359 1.00 95.88 191 GLU A N 1
ATOM 1470 C CA . GLU A 1 191 ? 14.979 11.265 6.204 1.00 95.88 191 GLU A CA 1
ATOM 1471 C C . GLU A 1 191 ? 16.511 11.125 6.254 1.00 95.88 191 GLU A C 1
ATOM 1473 O O . GLU A 1 191 ? 17.137 11.222 7.318 1.00 95.88 191 GLU A O 1
ATOM 1478 N N . GLY A 1 192 ? 17.112 10.887 5.090 1.00 96.50 192 GLY A N 1
ATOM 1479 C CA . GLY A 1 192 ? 18.540 10.682 4.912 1.00 96.50 192 GLY A CA 1
ATOM 1480 C C . GLY A 1 192 ? 18.985 9.225 5.063 1.00 96.50 192 GLY A C 1
ATOM 1481 O O . GLY A 1 192 ? 18.230 8.269 4.877 1.00 96.50 192 GLY A O 1
ATOM 1482 N N . TYR A 1 193 ? 20.275 9.047 5.353 1.00 96.62 193 TYR A N 1
ATOM 1483 C CA . TYR A 1 193 ? 20.905 7.734 5.496 1.00 96.62 193 TYR A CA 1
ATOM 1484 C C . TYR A 1 193 ? 20.772 7.180 6.915 1.00 96.62 193 TYR A C 1
ATOM 1486 O O . TYR A 1 193 ? 21.104 7.847 7.898 1.00 96.62 193 TYR A O 1
ATOM 1494 N N . LEU A 1 194 ? 20.454 5.889 7.025 1.00 95.06 194 LEU A N 1
ATOM 1495 C CA . LEU A 1 194 ? 20.668 5.152 8.262 1.00 95.06 194 LEU A CA 1
ATOM 1496 C C . LEU A 1 194 ? 22.163 5.053 8.590 1.00 95.06 194 LEU A C 1
ATOM 1498 O O . LEU A 1 194 ? 22.979 4.575 7.800 1.00 95.06 194 LEU A O 1
ATOM 1502 N N . ALA A 1 195 ? 22.514 5.376 9.833 1.00 93.00 195 ALA A N 1
ATOM 1503 C CA . ALA A 1 195 ? 23.821 5.027 10.372 1.00 93.00 195 ALA A CA 1
ATOM 1504 C C . ALA A 1 195 ? 23.952 3.500 10.535 1.00 93.00 195 ALA A C 1
ATOM 1506 O O . ALA A 1 195 ? 23.042 2.850 11.045 1.00 93.00 195 ALA A O 1
ATOM 1507 N N . LYS A 1 196 ? 25.126 2.923 10.240 1.00 93.31 196 LYS A N 1
ATOM 1508 C CA . LYS A 1 196 ? 25.394 1.469 10.377 1.00 93.31 196 LYS A CA 1
ATOM 1509 C C . LYS A 1 196 ? 25.119 0.895 11.776 1.00 93.31 196 LYS A C 1
ATOM 1511 O O . LYS A 1 196 ? 24.718 -0.262 11.929 1.00 93.31 196 LYS A O 1
ATOM 1516 N N . LYS A 1 197 ? 25.289 1.703 12.831 1.00 93.31 197 LYS A N 1
ATOM 1517 C CA . LYS A 1 197 ? 24.916 1.324 14.210 1.00 93.31 197 LYS A CA 1
ATOM 1518 C C . LYS A 1 197 ? 23.407 1.075 14.372 1.00 93.31 197 LYS A C 1
ATOM 1520 O O . LYS A 1 197 ? 23.006 0.252 15.188 1.00 93.31 197 LYS A O 1
ATOM 1525 N N . ASN A 1 198 ? 22.594 1.717 13.537 1.00 93.56 198 ASN A N 1
ATOM 1526 C CA . ASN A 1 198 ? 21.139 1.619 13.512 1.00 93.56 198 ASN A CA 1
ATOM 1527 C C . ASN A 1 198 ? 20.627 0.654 12.430 1.00 93.56 198 ASN A C 1
ATOM 1529 O O . ASN A 1 198 ? 19.431 0.631 12.185 1.00 93.56 198 ASN A O 1
ATOM 1533 N N . ARG A 1 199 ? 21.484 -0.176 11.809 1.00 92.81 199 ARG A N 1
ATOM 1534 C CA . ARG A 1 199 ? 21.115 -1.099 10.708 1.00 92.81 199 ARG A CA 1
ATOM 1535 C C . ARG A 1 199 ? 19.909 -2.009 10.982 1.00 92.81 199 ARG A C 1
ATOM 1537 O O . ARG A 1 199 ? 19.257 -2.449 10.053 1.00 92.81 199 ARG A O 1
ATOM 1544 N N . HIS A 1 200 ? 19.592 -2.270 12.250 1.00 90.00 200 HIS A N 1
ATOM 1545 C CA . HIS A 1 200 ? 18.400 -3.021 12.659 1.00 90.00 200 HIS A CA 1
ATOM 1546 C C . HIS A 1 200 ? 17.074 -2.295 12.355 1.00 90.00 200 HIS A C 1
ATOM 1548 O O . HIS A 1 200 ? 16.020 -2.911 12.443 1.00 90.00 200 HIS A O 1
ATOM 1554 N N . GLN A 1 201 ? 17.120 -0.995 12.044 1.00 91.31 201 GLN A N 1
ATOM 1555 C CA . GLN A 1 201 ? 15.969 -0.181 11.643 1.00 91.31 201 GLN A CA 1
ATOM 1556 C C . GLN A 1 201 ? 15.789 -0.142 10.118 1.00 91.31 201 GLN A C 1
ATOM 1558 O O . GLN A 1 201 ? 14.826 0.457 9.648 1.00 91.31 201 GLN A O 1
ATOM 1563 N N . ALA A 1 202 ? 16.705 -0.743 9.345 1.00 94.44 202 ALA A N 1
ATOM 1564 C CA . ALA A 1 202 ? 16.529 -0.881 7.907 1.00 94.44 202 ALA A CA 1
ATOM 1565 C C . ALA A 1 202 ? 15.290 -1.738 7.629 1.00 94.44 202 ALA A C 1
ATOM 1567 O O . ALA A 1 202 ? 15.041 -2.731 8.319 1.00 94.44 202 ALA A O 1
ATOM 1568 N N . ILE A 1 203 ? 14.515 -1.362 6.616 1.00 95.25 203 ILE A N 1
ATOM 1569 C CA . ILE A 1 203 ? 13.319 -2.116 6.247 1.00 95.25 203 ILE A CA 1
ATOM 1570 C C . ILE A 1 203 ? 13.766 -3.274 5.363 1.00 95.25 203 ILE A C 1
ATOM 1572 O O . ILE A 1 203 ? 14.158 -3.079 4.211 1.00 95.25 203 ILE A O 1
ATOM 1576 N N . ALA A 1 204 ? 13.764 -4.470 5.945 1.00 94.81 204 ALA A N 1
ATOM 1577 C CA . ALA A 1 204 ? 14.173 -5.692 5.274 1.00 94.81 204 ALA A CA 1
ATOM 1578 C C . ALA A 1 204 ? 13.187 -6.095 4.168 1.00 94.81 204 ALA A C 1
ATOM 1580 O O . ALA A 1 204 ? 12.001 -5.754 4.200 1.00 94.81 204 ALA A O 1
ATOM 1581 N N . PHE A 1 205 ? 13.699 -6.861 3.210 1.00 95.62 205 PHE A N 1
ATOM 1582 C CA . PHE A 1 205 ? 12.875 -7.594 2.260 1.00 95.62 205 PHE A CA 1
ATOM 1583 C C . PHE A 1 205 ? 12.453 -8.918 2.895 1.00 95.62 205 PHE A C 1
ATOM 1585 O O . PHE A 1 205 ? 13.309 -9.732 3.238 1.00 95.62 205 PHE A O 1
ATOM 1592 N N . ASP A 1 206 ? 11.150 -9.149 3.025 1.00 93.31 206 ASP A N 1
ATOM 1593 C CA . ASP A 1 206 ? 10.633 -10.445 3.473 1.00 93.31 206 ASP A CA 1
ATOM 1594 C C . ASP A 1 206 ? 10.826 -11.494 2.368 1.00 93.31 206 ASP A C 1
ATOM 1596 O O . ASP A 1 206 ? 11.221 -12.630 2.631 1.00 93.31 206 ASP A O 1
ATOM 1600 N N . ALA A 1 207 ? 10.590 -11.092 1.115 1.00 94.38 207 ALA A N 1
ATOM 1601 C CA . ALA A 1 207 ? 10.852 -11.896 -0.071 1.00 94.38 207 ALA A CA 1
ATOM 1602 C C . ALA A 1 207 ? 11.020 -11.012 -1.319 1.00 94.38 207 ALA A C 1
ATOM 1604 O O . ALA A 1 207 ? 10.435 -9.931 -1.412 1.00 94.38 207 ALA A O 1
ATOM 1605 N N . ILE A 1 208 ? 11.792 -11.500 -2.294 1.00 96.75 208 ILE A N 1
ATOM 1606 C CA . ILE A 1 208 ? 11.787 -10.998 -3.674 1.00 96.75 208 ILE A CA 1
ATOM 1607 C C . ILE A 1 208 ? 11.572 -12.200 -4.590 1.00 96.75 208 ILE A C 1
ATOM 1609 O O . ILE A 1 208 ? 12.457 -13.043 -4.731 1.00 96.75 208 ILE A O 1
ATOM 1613 N N . GLU A 1 209 ? 10.390 -12.294 -5.188 1.00 95.06 209 GLU A N 1
ATOM 1614 C CA . GLU A 1 209 ? 9.932 -13.474 -5.917 1.00 95.06 209 GLU A CA 1
ATOM 1615 C C . GLU A 1 209 ? 9.687 -13.153 -7.387 1.00 95.06 209 GLU A C 1
ATOM 1617 O O . GLU A 1 209 ? 9.046 -12.158 -7.731 1.00 95.06 209 GLU A O 1
ATOM 1622 N N . LYS A 1 210 ? 10.160 -14.033 -8.270 1.00 96.19 210 LYS A N 1
ATOM 1623 C CA . LYS A 1 210 ? 9.835 -13.967 -9.693 1.00 96.19 210 LYS A CA 1
ATOM 1624 C C . LYS A 1 210 ? 8.382 -14.399 -9.896 1.00 96.19 210 LYS A C 1
ATOM 1626 O O . LYS A 1 210 ? 8.012 -15.513 -9.532 1.00 96.19 210 LYS A O 1
ATOM 1631 N N . ILE A 1 211 ? 7.579 -13.537 -10.510 1.00 95.56 211 ILE A N 1
ATOM 1632 C CA . ILE A 1 211 ? 6.169 -13.789 -10.828 1.00 95.56 211 ILE A CA 1
ATOM 1633 C C . ILE A 1 211 ? 5.907 -13.574 -12.322 1.00 95.56 211 ILE A C 1
ATOM 1635 O O . ILE A 1 211 ? 6.725 -12.995 -13.036 1.00 95.56 211 ILE A O 1
ATOM 1639 N N . THR A 1 212 ? 4.748 -14.026 -12.798 1.00 93.12 212 THR A N 1
ATOM 1640 C CA . THR A 1 212 ? 4.217 -13.647 -14.116 1.00 93.12 212 THR A CA 1
ATOM 1641 C C . THR A 1 212 ? 3.043 -12.702 -13.912 1.00 93.12 212 THR A C 1
ATOM 1643 O O . THR A 1 212 ? 2.160 -13.006 -13.111 1.00 93.12 212 THR A O 1
ATOM 1646 N N . ALA A 1 213 ? 3.032 -11.573 -14.617 1.00 88.44 213 ALA A N 1
ATOM 1647 C CA . ALA A 1 213 ? 1.934 -10.615 -14.580 1.00 88.44 213 ALA A CA 1
ATOM 1648 C C . ALA A 1 213 ? 1.500 -10.230 -15.995 1.00 88.44 213 ALA A C 1
ATOM 1650 O O . ALA A 1 213 ? 2.324 -10.143 -16.907 1.00 88.44 213 ALA A O 1
ATOM 1651 N N . LEU A 1 214 ? 0.203 -9.979 -16.150 1.00 85.06 214 LEU A N 1
ATOM 1652 C CA . LEU A 1 214 ? -0.365 -9.433 -17.371 1.00 85.06 214 LEU A CA 1
ATOM 1653 C C . LEU A 1 214 ? -0.095 -7.925 -17.406 1.00 85.06 214 LEU A C 1
ATOM 1655 O O . LEU A 1 214 ? -0.496 -7.212 -16.489 1.00 85.06 214 LEU A O 1
ATOM 1659 N N . VAL A 1 215 ? 0.578 -7.442 -18.447 1.00 86.94 215 VAL A N 1
ATOM 1660 C CA . VAL A 1 215 ? 0.935 -6.026 -18.593 1.00 86.94 215 VAL A CA 1
ATOM 1661 C C . VAL A 1 215 ? 0.387 -5.449 -19.891 1.00 86.94 215 VAL A C 1
ATOM 1663 O O . VAL A 1 215 ? 0.345 -6.160 -20.897 1.00 86.94 215 VAL A O 1
ATOM 1666 N N . PRO A 1 216 ? 0.002 -4.166 -19.911 1.00 87.12 216 PRO A N 1
ATOM 1667 C CA . PRO A 1 216 ? -0.390 -3.510 -21.148 1.00 87.12 216 PRO A CA 1
ATOM 1668 C C . PRO A 1 216 ? 0.765 -3.315 -22.116 1.00 87.12 216 PRO A C 1
ATOM 1670 O O . PRO A 1 216 ? 1.892 -3.038 -21.702 1.00 87.12 216 PRO A O 1
ATOM 1673 N N . THR A 1 217 ? 0.457 -3.362 -23.407 1.00 84.50 217 THR A N 1
ATOM 1674 C CA . THR A 1 217 ? 1.425 -3.090 -24.478 1.00 84.50 217 THR A CA 1
ATOM 1675 C C . THR A 1 217 ? 1.528 -1.605 -24.834 1.00 84.50 217 THR A C 1
ATOM 1677 O O . THR A 1 217 ? 2.525 -1.184 -25.414 1.00 84.50 217 THR A O 1
ATOM 1680 N N . THR A 1 218 ? 0.551 -0.776 -24.443 1.00 83.38 218 THR A N 1
ATOM 1681 C CA . THR A 1 218 ? 0.533 0.664 -24.753 1.00 83.38 218 THR A CA 1
ATOM 1682 C C . THR A 1 218 ? 0.775 1.540 -23.523 1.00 83.38 218 THR A C 1
ATOM 1684 O O . THR A 1 218 ? 0.393 1.202 -22.400 1.00 83.38 218 THR A O 1
ATOM 1687 N N . LEU A 1 219 ? 1.385 2.715 -23.733 1.00 83.69 219 LEU A N 1
ATOM 1688 C CA . LEU A 1 219 ? 1.613 3.710 -22.677 1.00 83.69 219 LEU A CA 1
ATOM 1689 C C . LEU A 1 219 ? 0.300 4.143 -22.005 1.00 83.69 219 LEU A C 1
ATOM 1691 O O . LEU A 1 219 ? 0.250 4.242 -20.784 1.00 83.69 219 LEU A O 1
ATOM 1695 N N . GLU A 1 220 ? -0.756 4.372 -22.784 1.00 83.94 220 GLU A N 1
ATOM 1696 C CA . GLU A 1 220 ? -2.050 4.833 -22.269 1.00 83.94 220 GLU A CA 1
ATOM 1697 C C . GLU A 1 220 ? -2.699 3.797 -21.342 1.00 83.94 220 GLU A C 1
ATOM 1699 O O . GLU A 1 220 ? -3.069 4.117 -20.211 1.00 83.94 220 GLU A O 1
ATOM 1704 N N . LEU A 1 221 ? -2.762 2.529 -21.772 1.00 84.62 221 LEU A N 1
ATOM 1705 C CA . LEU A 1 221 ? -3.281 1.445 -20.935 1.00 84.62 221 LEU A CA 1
ATOM 1706 C C . LEU A 1 221 ? -2.398 1.204 -19.710 1.00 84.62 221 LEU A C 1
ATOM 1708 O O . LEU A 1 221 ? -2.906 0.832 -18.655 1.00 84.62 221 LEU A O 1
ATOM 1712 N N . ARG A 1 222 ? -1.087 1.438 -19.819 1.00 87.06 222 ARG A N 1
ATOM 1713 C CA . ARG A 1 222 ? -0.160 1.343 -18.689 1.00 87.06 222 ARG A CA 1
ATOM 1714 C C . ARG A 1 222 ? -0.445 2.398 -17.624 1.00 87.06 222 ARG A C 1
ATOM 1716 O O . ARG A 1 222 ? -0.507 2.037 -16.458 1.00 87.06 222 ARG A O 1
ATOM 1723 N N . LEU A 1 223 ? -0.711 3.651 -17.995 1.00 86.31 223 LEU A N 1
ATOM 1724 C CA . LEU A 1 223 ? -1.099 4.691 -17.027 1.00 86.31 223 LEU A CA 1
ATOM 1725 C C . LEU A 1 223 ? -2.400 4.332 -16.291 1.00 86.31 223 LEU A C 1
ATOM 1727 O O . LEU A 1 223 ? -2.517 4.532 -15.083 1.00 86.31 223 LEU A O 1
ATOM 1731 N N . VAL A 1 224 ? -3.368 3.757 -17.009 1.00 88.06 224 VAL A N 1
ATOM 1732 C CA . VAL A 1 224 ? -4.609 3.240 -16.413 1.00 88.06 224 VAL A CA 1
ATOM 1733 C C . VAL A 1 224 ? -4.332 2.049 -15.490 1.00 88.06 224 VAL A C 1
ATOM 1735 O O . VAL A 1 224 ? -4.873 1.991 -14.385 1.00 88.06 224 VAL A O 1
ATOM 1738 N N . SER A 1 225 ? -3.463 1.125 -15.911 1.00 89.00 225 SER A N 1
ATOM 1739 C CA . SER A 1 225 ? -2.999 -0.002 -15.093 1.00 89.00 225 SER A CA 1
ATOM 1740 C C . SER A 1 225 ? -2.395 0.480 -13.785 1.00 89.00 225 SER A C 1
ATOM 1742 O O . SER A 1 225 ? -2.775 -0.007 -12.725 1.00 89.00 225 SER A O 1
ATOM 1744 N N . ASP A 1 226 ? -1.484 1.450 -13.856 1.00 89.19 226 ASP A N 1
ATOM 1745 C CA . ASP A 1 226 ? -0.789 2.012 -12.702 1.00 89.19 226 ASP A CA 1
ATOM 1746 C C . ASP A 1 226 ? -1.797 2.608 -11.712 1.00 89.19 226 ASP A C 1
ATOM 1748 O O . ASP A 1 226 ? -1.771 2.286 -10.526 1.00 89.19 226 ASP A O 1
ATOM 1752 N N . ALA A 1 227 ? -2.752 3.403 -12.206 1.00 87.00 227 ALA A N 1
ATOM 1753 C CA . ALA A 1 227 ? -3.791 4.006 -11.375 1.00 87.00 227 ALA A CA 1
ATOM 1754 C C . ALA A 1 227 ? -4.689 2.961 -10.689 1.00 87.00 227 ALA A C 1
ATOM 1756 O O . ALA A 1 227 ? -5.035 3.111 -9.514 1.00 87.00 227 ALA A O 1
ATOM 1757 N N . ILE A 1 228 ? -5.049 1.882 -11.393 1.00 88.94 228 ILE A N 1
ATOM 1758 C CA . ILE A 1 228 ? -5.822 0.778 -10.813 1.00 88.94 228 ILE A CA 1
ATOM 1759 C C . ILE A 1 228 ? -4.995 0.052 -9.749 1.00 88.94 228 ILE A C 1
ATOM 1761 O O . ILE A 1 228 ? -5.476 -0.136 -8.634 1.00 88.94 228 ILE A O 1
ATOM 1765 N N . HIS A 1 229 ? -3.752 -0.322 -10.046 1.00 90.25 229 HIS A N 1
ATOM 1766 C CA . HIS A 1 229 ? -2.895 -1.020 -9.088 1.00 90.25 229 HIS A CA 1
ATOM 1767 C C . HIS A 1 229 ? -2.590 -0.172 -7.851 1.00 90.25 229 HIS A C 1
ATOM 1769 O O . HIS A 1 229 ? -2.542 -0.711 -6.747 1.00 90.25 229 HIS A O 1
ATOM 1775 N N . ASP A 1 230 ? -2.4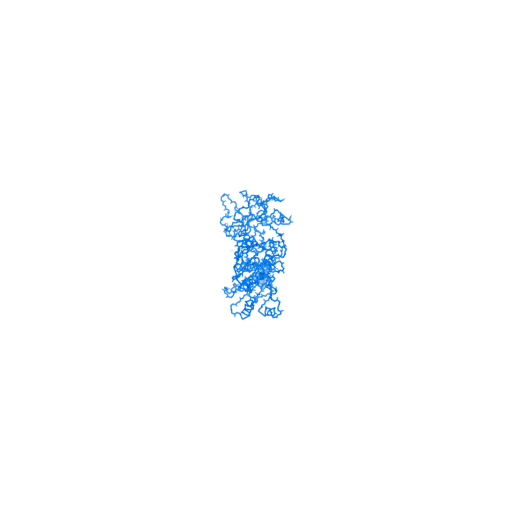40 1.141 -7.999 1.00 87.06 230 ASP A N 1
ATOM 1776 C CA . ASP A 1 230 ? -2.278 2.056 -6.872 1.00 87.06 230 ASP A CA 1
ATOM 1777 C C . ASP A 1 230 ? -3.534 2.110 -6.001 1.00 87.06 230 ASP A C 1
ATOM 1779 O O . ASP A 1 230 ? -3.440 2.030 -4.774 1.00 87.06 230 ASP A O 1
ATOM 1783 N N . ALA A 1 231 ? -4.717 2.188 -6.619 1.00 85.19 231 ALA A N 1
ATOM 1784 C CA . ALA A 1 231 ? -5.981 2.129 -5.894 1.00 85.19 231 ALA A CA 1
ATOM 1785 C C . ALA A 1 231 ? -6.099 0.823 -5.090 1.00 85.19 231 ALA A C 1
ATOM 1787 O O . ALA A 1 231 ? -6.500 0.849 -3.928 1.00 85.19 231 ALA A O 1
ATOM 1788 N N . LEU A 1 232 ? -5.702 -0.308 -5.684 1.00 85.94 232 LEU A N 1
ATOM 1789 C CA . LEU A 1 232 ? -5.736 -1.628 -5.045 1.00 85.94 232 LEU A CA 1
ATOM 1790 C C . LEU A 1 232 ? -4.651 -1.821 -3.977 1.00 85.94 232 LEU A C 1
ATOM 1792 O O . LEU A 1 232 ? -4.835 -2.612 -3.055 1.00 85.94 232 LEU A O 1
ATOM 1796 N N . ALA A 1 233 ? -3.533 -1.104 -4.082 1.00 82.94 233 ALA A N 1
ATOM 1797 C CA . ALA A 1 233 ? -2.455 -1.137 -3.100 1.00 82.94 233 ALA A CA 1
ATOM 1798 C C . ALA A 1 233 ? -2.766 -0.326 -1.835 1.00 82.94 233 ALA A C 1
ATOM 1800 O O . ALA A 1 233 ? -2.082 -0.490 -0.823 1.00 82.94 233 ALA A O 1
ATOM 1801 N N . ALA A 1 234 ? -3.783 0.541 -1.861 1.00 72.19 234 ALA A N 1
ATOM 1802 C CA . ALA A 1 234 ? -4.198 1.283 -0.681 1.00 72.19 234 ALA A CA 1
ATOM 1803 C C . ALA A 1 234 ? -4.551 0.314 0.464 1.00 72.19 234 ALA A C 1
ATOM 1805 O O . ALA A 1 234 ? -5.302 -0.649 0.286 1.00 72.19 234 ALA A O 1
ATOM 1806 N N . ARG A 1 235 ? -3.991 0.547 1.659 1.00 69.25 235 ARG A N 1
ATOM 1807 C CA . ARG A 1 235 ? -4.196 -0.346 2.810 1.00 69.25 235 ARG A CA 1
ATOM 1808 C C . ARG A 1 235 ? -5.670 -0.412 3.188 1.00 69.25 235 ARG A C 1
ATOM 1810 O O . ARG A 1 235 ? -6.346 0.610 3.260 1.00 69.25 235 ARG A O 1
ATOM 1817 N N . PHE A 1 236 ? -6.113 -1.625 3.505 1.00 72.31 236 PHE A N 1
ATOM 1818 C CA . PHE A 1 236 ? -7.476 -1.926 3.944 1.00 72.31 236 PHE A CA 1
ATOM 1819 C C . PHE 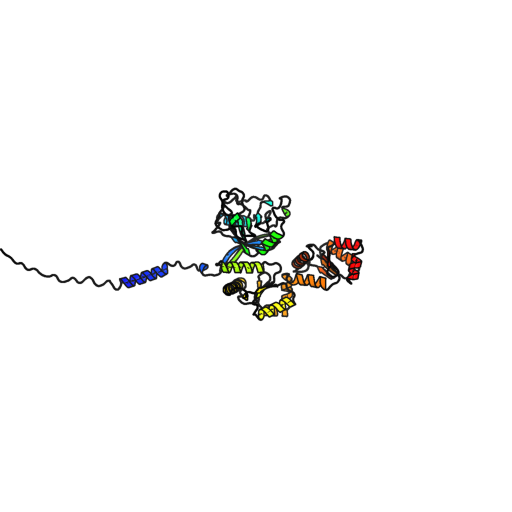A 1 236 ? -8.561 -1.516 2.937 1.00 72.31 236 PHE A C 1
ATOM 1821 O O . PHE A 1 236 ? -9.688 -1.200 3.319 1.00 72.31 236 PHE A O 1
ATOM 1828 N N . SER A 1 237 ? -8.207 -1.485 1.648 1.00 70.88 237 SER A N 1
ATOM 1829 C CA . SER A 1 237 ? -9.061 -0.935 0.606 1.00 70.88 237 SER A CA 1
ATOM 1830 C C . SER A 1 237 ? -10.137 -1.914 0.142 1.00 70.88 237 SER A C 1
ATOM 1832 O O . SER A 1 237 ? -9.895 -3.058 -0.249 1.00 70.88 237 SER A O 1
ATOM 1834 N N . VAL A 1 238 ? -11.361 -1.400 0.133 1.00 91.81 238 VAL A N 1
ATOM 1835 C CA . VAL A 1 238 ? -12.412 -1.828 -0.785 1.00 91.81 238 VAL A CA 1
ATOM 1836 C C . VAL A 1 238 ? -12.358 -0.835 -1.932 1.00 91.81 238 VAL A C 1
ATOM 1838 O O . VAL A 1 238 ? -12.557 0.360 -1.708 1.00 91.81 238 VAL A O 1
ATOM 1841 N N . VAL A 1 239 ? -12.086 -1.295 -3.147 1.00 93.94 239 VAL A N 1
ATOM 1842 C CA . VAL A 1 239 ? -12.086 -0.419 -4.324 1.00 93.94 239 VAL A CA 1
ATOM 1843 C C . VAL A 1 239 ? -13.332 -0.699 -5.137 1.00 93.94 239 VAL A C 1
ATOM 1845 O O . VAL A 1 239 ? -13.636 -1.843 -5.456 1.00 93.94 239 VAL A O 1
ATOM 1848 N N . MET A 1 240 ? -14.072 0.348 -5.471 1.00 95.31 240 MET A N 1
ATOM 1849 C CA . MET A 1 240 ? -15.259 0.258 -6.303 1.00 95.31 240 MET A CA 1
ATOM 1850 C C . MET A 1 240 ? -15.067 1.114 -7.546 1.00 95.31 240 MET A C 1
ATOM 1852 O O . MET A 1 240 ? -15.079 2.341 -7.469 1.00 95.31 240 MET A O 1
ATOM 1856 N N . PHE A 1 241 ? -14.990 0.468 -8.704 1.00 96.06 241 PHE A N 1
ATOM 1857 C CA . PHE A 1 241 ? -15.104 1.156 -9.984 1.00 96.06 241 PHE A CA 1
ATOM 1858 C C . PHE A 1 241 ? -16.581 1.316 -10.323 1.00 96.06 241 PHE A C 1
ATOM 1860 O O . PHE A 1 241 ? -17.338 0.341 -10.328 1.00 96.06 241 PHE A O 1
ATOM 1867 N N . GLY A 1 242 ? -17.007 2.553 -10.560 1.00 96.62 242 GLY A N 1
ATOM 1868 C CA . GLY A 1 242 ? -18.410 2.917 -10.690 1.00 96.62 242 GLY A CA 1
ATOM 1869 C C . GLY A 1 242 ? -18.668 3.949 -11.777 1.00 96.62 242 GLY A C 1
ATOM 1870 O O . GLY A 1 242 ? -17.749 4.491 -12.384 1.00 96.62 242 GLY A O 1
ATOM 1871 N N . LYS A 1 243 ? -19.956 4.194 -12.027 1.00 97.12 243 LYS A N 1
ATOM 1872 C CA . LYS A 1 243 ? -20.427 5.353 -12.784 1.00 97.12 243 LYS A CA 1
ATOM 1873 C C . LYS A 1 243 ? -21.458 6.106 -11.953 1.00 97.12 243 LYS A C 1
ATOM 1875 O O . LYS A 1 243 ? -22.341 5.472 -11.359 1.00 97.12 243 LYS A O 1
ATOM 1880 N N . THR A 1 244 ? -21.402 7.433 -11.950 1.00 96.44 244 THR A N 1
ATOM 1881 C CA . THR A 1 244 ? -22.315 8.297 -11.177 1.00 96.44 244 THR A CA 1
ATOM 1882 C C . THR A 1 244 ? -23.789 8.097 -11.562 1.00 96.44 244 THR A C 1
ATOM 1884 O O . THR A 1 244 ? -24.693 8.171 -10.721 1.00 96.44 244 THR A O 1
ATOM 1887 N N . THR A 1 245 ? -24.041 7.757 -12.828 1.00 94.81 245 THR A N 1
ATOM 1888 C CA . THR A 1 245 ? -25.379 7.539 -13.400 1.00 94.81 245 THR A CA 1
ATOM 1889 C C . THR A 1 245 ? -25.903 6.105 -13.252 1.00 94.81 245 THR A C 1
ATOM 1891 O O . THR A 1 245 ? -27.085 5.862 -13.492 1.00 94.81 245 THR A O 1
ATOM 1894 N N . CYS A 1 246 ? -25.079 5.147 -12.811 1.00 96.56 246 CYS A N 1
ATOM 1895 C CA . CYS A 1 246 ? -25.454 3.732 -12.775 1.00 96.56 246 CYS A CA 1
ATOM 1896 C C . CYS A 1 246 ? -26.299 3.375 -11.529 1.00 96.56 246 CYS A C 1
ATOM 1898 O O . CYS A 1 246 ? -25.833 3.552 -10.396 1.00 96.56 246 CYS A O 1
ATOM 1900 N N . PRO A 1 247 ? -27.515 2.809 -11.686 1.00 97.25 247 PRO A N 1
ATOM 1901 C CA . PRO A 1 247 ? -28.372 2.444 -10.554 1.00 97.25 247 PRO A CA 1
ATOM 1902 C C . PRO A 1 247 ? -27.766 1.331 -9.685 1.00 97.25 247 PRO A C 1
ATOM 1904 O O . PRO A 1 247 ? -27.810 1.421 -8.459 1.00 97.25 247 PRO A O 1
ATOM 1907 N N . TYR A 1 248 ? -27.108 0.338 -10.291 1.00 97.94 248 TYR A N 1
ATOM 1908 C CA . TYR A 1 248 ? -26.405 -0.724 -9.562 1.00 97.94 248 TYR A CA 1
ATOM 1909 C C . TYR A 1 248 ? -25.232 -0.184 -8.734 1.00 97.94 248 TYR A C 1
ATOM 1911 O O . TYR A 1 248 ? -24.972 -0.676 -7.637 1.00 97.94 248 TYR A O 1
ATOM 1919 N N . CYS A 1 249 ? -24.557 0.871 -9.211 1.00 97.06 249 CYS A N 1
ATOM 1920 C CA . CYS A 1 249 ? -23.520 1.552 -8.435 1.00 97.06 249 CYS A CA 1
ATOM 1921 C C . CYS A 1 249 ? -24.118 2.239 -7.203 1.00 97.06 249 CYS A C 1
ATOM 1923 O O . CYS A 1 249 ? -23.576 2.119 -6.108 1.00 97.06 249 CYS A O 1
ATOM 1925 N N . LYS A 1 250 ? -25.249 2.938 -7.357 1.00 97.81 250 LYS A N 1
ATOM 1926 C CA . LYS A 1 250 ? -25.936 3.597 -6.232 1.00 97.81 250 LYS A CA 1
ATOM 1927 C C . LYS A 1 250 ? -26.376 2.586 -5.173 1.00 97.81 250 LYS A C 1
ATOM 1929 O O . LYS A 1 250 ? -26.159 2.822 -3.988 1.00 97.81 250 LYS A O 1
ATOM 1934 N N . LYS A 1 251 ? -26.916 1.446 -5.606 1.00 97.75 251 LYS A N 1
ATOM 1935 C CA . LYS A 1 251 ? -27.302 0.323 -4.742 1.00 97.75 251 LYS A CA 1
ATOM 1936 C C . LYS A 1 251 ? -26.110 -0.237 -3.956 1.00 97.75 251 LYS A C 1
ATOM 1938 O O . LYS A 1 251 ? -26.166 -0.280 -2.732 1.00 97.75 251 LYS A O 1
ATOM 1943 N N . ALA A 1 252 ? -25.003 -0.569 -4.628 1.00 97.62 252 ALA A N 1
ATOM 1944 C CA . ALA A 1 252 ? -23.788 -1.055 -3.965 1.00 97.62 252 ALA A CA 1
ATOM 1945 C C . ALA A 1 252 ? -23.226 -0.039 -2.952 1.00 97.62 252 ALA A C 1
ATOM 1947 O O . ALA A 1 252 ? -22.888 -0.407 -1.829 1.00 97.62 252 ALA A O 1
ATOM 1948 N N . LYS A 1 253 ? -23.187 1.253 -3.316 1.00 97.38 253 LYS A N 1
ATOM 1949 C CA . LYS A 1 253 ? -22.753 2.340 -2.420 1.00 97.38 253 LYS A CA 1
ATOM 1950 C C . LYS A 1 253 ? -23.637 2.448 -1.181 1.00 97.38 253 LYS A C 1
ATOM 1952 O O . LYS A 1 253 ? -23.111 2.653 -0.093 1.00 97.38 253 LYS A O 1
ATOM 1957 N N . ALA A 1 254 ? -24.954 2.307 -1.330 1.00 97.88 254 ALA A N 1
ATOM 1958 C CA . ALA A 1 254 ? -25.881 2.345 -0.203 1.00 97.88 254 ALA A CA 1
ATOM 1959 C C . ALA A 1 254 ? -25.603 1.209 0.793 1.00 97.88 254 ALA A C 1
ATOM 1961 O O . ALA A 1 254 ? -25.457 1.483 1.979 1.00 97.88 254 ALA A O 1
ATOM 1962 N N . ILE A 1 255 ? -25.424 -0.021 0.303 1.00 98.19 255 ILE A N 1
ATOM 1963 C CA . ILE A 1 255 ? -25.117 -1.198 1.134 1.00 98.19 255 ILE A CA 1
ATOM 1964 C C . ILE A 1 255 ? -23.767 -1.043 1.848 1.00 98.19 255 ILE A C 1
ATOM 1966 O O . ILE A 1 255 ? -23.658 -1.262 3.052 1.00 98.19 255 ILE A O 1
ATOM 1970 N N . LEU A 1 256 ? -22.720 -0.634 1.125 1.00 96.56 256 LEU A N 1
ATOM 1971 C CA . LEU A 1 256 ? -21.391 -0.437 1.715 1.00 96.56 256 LEU A CA 1
ATOM 1972 C C . LEU A 1 256 ? -21.394 0.694 2.758 1.00 96.56 256 LEU A C 1
ATOM 1974 O O . LEU A 1 256 ? -20.746 0.577 3.798 1.00 96.56 256 LEU A O 1
ATOM 1978 N N . LYS A 1 257 ? -22.169 1.759 2.513 1.00 96.50 257 LYS A N 1
ATOM 1979 C CA . LYS A 1 257 ? -22.375 2.859 3.462 1.00 96.50 257 LYS A CA 1
ATOM 1980 C C . LYS A 1 257 ? -23.158 2.418 4.698 1.00 96.50 257 LYS A C 1
ATOM 1982 O O . LYS A 1 257 ? -22.806 2.837 5.796 1.00 96.50 257 LYS A O 1
ATOM 1987 N N . GLU A 1 258 ? -24.187 1.589 4.538 1.00 96.62 258 GLU A N 1
ATOM 1988 C CA . GLU A 1 258 ? -24.942 1.000 5.652 1.00 96.62 258 GLU A CA 1
ATOM 1989 C C . GLU A 1 258 ? -24.019 0.199 6.576 1.00 96.62 258 GLU A C 1
ATOM 1991 O O . GLU A 1 258 ? -24.062 0.360 7.794 1.00 96.62 258 GLU A O 1
ATOM 1996 N N . LEU A 1 259 ? -23.104 -0.580 5.992 1.00 95.81 259 LEU A N 1
ATOM 1997 C CA . LEU A 1 259 ? -22.076 -1.315 6.729 1.00 95.81 259 LEU A CA 1
ATOM 1998 C C . LEU A 1 259 ? -20.938 -0.428 7.261 1.00 95.81 259 LEU A C 1
ATOM 2000 O O . LEU A 1 259 ? -20.048 -0.942 7.932 1.00 95.81 259 LEU A O 1
ATOM 2004 N N . LYS A 1 260 ? -20.951 0.883 6.978 1.00 95.38 260 LYS A N 1
ATOM 2005 C CA . LYS A 1 260 ? -19.899 1.853 7.333 1.00 95.38 260 LYS A CA 1
ATOM 2006 C C . LYS A 1 260 ? -18.503 1.446 6.839 1.00 95.38 260 LYS A C 1
ATOM 2008 O O . LYS A 1 260 ? -17.502 1.732 7.495 1.00 95.38 260 LYS A O 1
ATOM 2013 N N . ALA A 1 261 ? -18.434 0.777 5.691 1.00 93.75 261 ALA A N 1
ATOM 2014 C CA . ALA A 1 261 ? -17.169 0.376 5.095 1.00 93.75 261 ALA A CA 1
ATOM 2015 C C . ALA A 1 261 ? -16.429 1.584 4.507 1.00 93.75 261 ALA A C 1
ATOM 2017 O O . ALA A 1 261 ? -17.033 2.415 3.823 1.00 93.75 261 ALA A O 1
ATOM 2018 N N . GLU A 1 262 ? -15.117 1.663 4.725 1.00 90.75 262 GLU A N 1
ATOM 2019 C CA . GLU A 1 262 ? -14.267 2.576 3.963 1.00 90.75 262 GLU A CA 1
ATOM 2020 C C . GLU A 1 262 ? -14.052 2.022 2.551 1.00 90.75 262 GLU A C 1
ATOM 2022 O O . GLU A 1 262 ? -13.538 0.919 2.364 1.00 90.75 262 GLU A O 1
ATOM 2027 N N . VAL A 1 263 ? -14.482 2.796 1.551 1.00 91.56 263 VAL A N 1
ATOM 2028 C CA . VAL A 1 263 ? -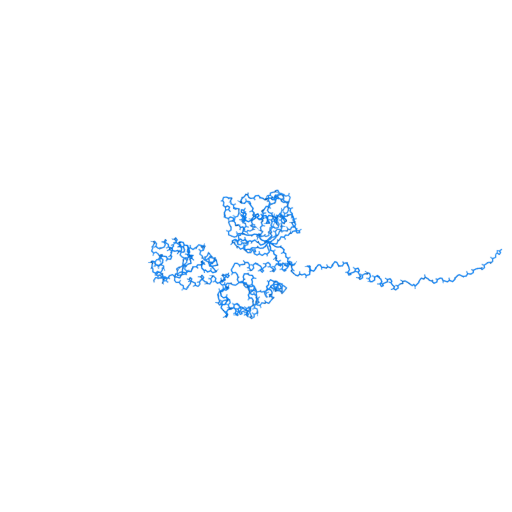14.452 2.408 0.138 1.00 91.56 263 VAL A CA 1
ATOM 2029 C C . VAL A 1 263 ? -13.812 3.521 -0.676 1.00 91.56 263 VAL A C 1
ATOM 2031 O O . VAL A 1 263 ? -14.261 4.668 -0.628 1.00 91.56 263 VAL A O 1
ATOM 2034 N N . LEU A 1 264 ? -12.802 3.174 -1.468 1.00 91.44 264 LEU A N 1
ATOM 2035 C CA . LEU A 1 264 ? -12.282 4.035 -2.520 1.00 91.44 264 LEU A CA 1
ATOM 2036 C C . LEU A 1 264 ? -13.160 3.868 -3.761 1.00 91.44 264 LEU A C 1
ATOM 2038 O O . LEU A 1 264 ? -13.174 2.810 -4.387 1.00 91.44 264 LEU A O 1
ATOM 2042 N N . VAL A 1 265 ? -13.909 4.910 -4.112 1.00 92.12 265 VAL A N 1
ATOM 2043 C CA . VAL A 1 265 ? -14.756 4.912 -5.309 1.00 92.12 265 VAL A CA 1
ATOM 2044 C C . VAL A 1 265 ? -14.020 5.610 -6.446 1.00 92.12 265 VAL A C 1
ATOM 2046 O O . VAL A 1 265 ? -13.665 6.780 -6.326 1.00 92.12 265 VAL A O 1
ATOM 2049 N N . VAL A 1 266 ? -13.845 4.906 -7.562 1.00 92.81 266 VAL A N 1
ATOM 2050 C CA . VAL A 1 266 ? -13.308 5.452 -8.812 1.00 92.81 266 VAL A CA 1
ATOM 2051 C C . VAL A 1 266 ? -14.460 5.591 -9.807 1.00 92.81 266 VAL A C 1
ATOM 2053 O O . VAL A 1 266 ? -14.953 4.600 -10.351 1.00 92.81 266 VAL A O 1
ATOM 2056 N N . GLU A 1 267 ? -14.924 6.823 -10.015 1.00 94.50 267 GLU A N 1
ATOM 2057 C CA . GLU A 1 267 ? -16.011 7.137 -10.953 1.00 94.50 267 GLU A CA 1
ATOM 2058 C C . GLU A 1 267 ? -15.438 7.311 -12.361 1.00 94.50 267 GLU A C 1
ATOM 2060 O O . GLU A 1 267 ? -14.928 8.372 -12.726 1.00 94.50 267 GLU A O 1
ATOM 2065 N N . ILE A 1 268 ? -15.492 6.247 -13.159 1.00 94.44 268 ILE A N 1
ATOM 2066 C CA . ILE A 1 268 ? -14.835 6.224 -14.472 1.00 94.44 268 ILE A CA 1
ATOM 2067 C C . ILE A 1 268 ? -15.587 7.041 -15.531 1.00 94.44 268 ILE A C 1
ATOM 2069 O O . ILE A 1 268 ? -15.005 7.379 -16.554 1.00 94.44 268 ILE A O 1
ATOM 2073 N N . ASP A 1 269 ? -16.862 7.380 -15.308 1.00 94.50 269 ASP A N 1
ATOM 2074 C CA . ASP A 1 269 ? -17.641 8.254 -16.199 1.00 94.50 269 ASP A CA 1
ATOM 2075 C C . ASP A 1 269 ? -17.264 9.736 -16.099 1.00 94.50 269 ASP A C 1
ATOM 2077 O O . ASP A 1 269 ? -17.706 10.527 -16.929 1.00 94.50 269 ASP A O 1
ATOM 2081 N N . LEU A 1 270 ? -16.445 10.114 -15.116 1.00 93.81 270 LEU A N 1
ATOM 2082 C CA . LEU A 1 270 ? -15.874 11.459 -15.018 1.00 93.81 270 LEU A CA 1
ATOM 2083 C C . LEU A 1 270 ? -14.574 11.608 -15.827 1.00 93.81 270 LEU A C 1
ATOM 2085 O O . LEU A 1 270 ? -14.045 12.712 -15.943 1.00 93.81 270 LEU A O 1
ATOM 2089 N N . LEU A 1 271 ? -14.054 10.510 -16.380 1.00 90.12 271 LEU A N 1
ATOM 2090 C CA . LEU A 1 271 ? -12.860 10.495 -17.221 1.00 90.12 271 LEU A CA 1
ATOM 2091 C C . LEU A 1 271 ? -13.229 10.750 -18.694 1.00 90.12 271 LEU A C 1
ATOM 2093 O O . LEU A 1 271 ? -14.359 10.467 -19.104 1.00 90.12 271 LEU A O 1
ATOM 2097 N N . PRO A 1 272 ? -12.284 11.226 -19.530 1.00 91.75 272 PRO A N 1
ATOM 2098 C CA . PRO A 1 272 ? -12.498 11.309 -20.972 1.00 91.75 272 PRO A CA 1
ATOM 2099 C C . PRO A 1 272 ? -12.982 9.965 -21.550 1.00 91.75 272 PRO A C 1
ATOM 2101 O O . PRO A 1 272 ? -12.484 8.921 -21.121 1.00 91.75 272 PRO A O 1
ATOM 2104 N N . PRO A 1 273 ? -13.893 9.943 -22.545 1.00 90.44 273 PRO A N 1
ATOM 2105 C CA . PRO A 1 273 ? -14.507 8.700 -23.028 1.00 90.44 273 PRO A CA 1
ATOM 2106 C C . PRO A 1 273 ? -13.517 7.601 -23.444 1.00 90.44 273 PRO A C 1
ATOM 2108 O O . PRO A 1 273 ? -13.758 6.427 -23.164 1.00 90.44 273 PRO A O 1
ATOM 2111 N N . ALA A 1 274 ? -12.391 7.974 -24.063 1.00 87.94 274 ALA A N 1
ATOM 2112 C CA . ALA A 1 274 ? -11.328 7.036 -24.425 1.00 87.94 274 ALA A CA 1
ATOM 2113 C C . ALA A 1 274 ? -10.690 6.386 -23.183 1.00 87.94 274 ALA A C 1
ATOM 2115 O O . ALA A 1 274 ? -10.590 5.163 -23.107 1.00 87.94 274 ALA A O 1
ATOM 2116 N N . VAL A 1 275 ? -10.362 7.193 -22.169 1.00 87.62 275 VAL A N 1
ATOM 2117 C CA . VAL A 1 275 ? -9.782 6.729 -20.899 1.00 87.62 275 VAL A CA 1
ATOM 2118 C C . VAL A 1 275 ? -10.783 5.870 -20.128 1.00 87.62 275 VAL A C 1
ATOM 2120 O O . VAL A 1 275 ? -10.422 4.823 -19.601 1.00 87.62 275 VAL A O 1
ATOM 2123 N N . MET A 1 276 ? -12.066 6.247 -20.109 1.00 92.38 276 MET A N 1
ATOM 2124 C CA . MET A 1 276 ? -13.114 5.413 -19.515 1.00 92.38 276 MET A CA 1
ATOM 2125 C C . MET A 1 276 ? -13.145 4.018 -20.158 1.00 92.38 276 MET A C 1
ATOM 2127 O O . MET A 1 276 ? -13.227 3.028 -19.434 1.00 92.38 276 MET A O 1
ATOM 2131 N N . SER A 1 277 ? -13.069 3.919 -21.493 1.00 92.44 277 SER A N 1
ATOM 2132 C CA . SER A 1 277 ? -13.023 2.615 -22.172 1.00 92.44 277 SER A CA 1
ATOM 2133 C C . SER A 1 277 ? -11.796 1.810 -21.753 1.00 92.44 277 SER A C 1
ATOM 2135 O O . SER A 1 277 ? -11.943 0.649 -21.391 1.00 92.44 277 SER A O 1
ATOM 2137 N N . GLN A 1 278 ? -10.623 2.445 -21.697 1.00 92.12 278 GLN A N 1
ATOM 2138 C CA . GLN A 1 278 ? -9.371 1.818 -21.261 1.00 92.12 278 GLN A CA 1
ATOM 2139 C C . GLN A 1 278 ? -9.454 1.267 -19.830 1.00 92.12 278 GLN A C 1
ATOM 2141 O O . GLN A 1 278 ? -8.989 0.159 -19.571 1.00 92.12 278 GLN A O 1
ATOM 2146 N N . TYR A 1 279 ? -10.099 1.989 -18.905 1.00 92.56 279 TYR A N 1
ATOM 2147 C CA . TYR A 1 279 ? -10.391 1.473 -17.562 1.00 92.56 279 TYR A CA 1
ATOM 2148 C C . TYR A 1 279 ? -11.257 0.220 -17.618 1.00 92.56 279 TYR A C 1
ATOM 2150 O O . TYR A 1 279 ? -10.977 -0.753 -16.926 1.00 92.56 279 TYR A O 1
ATOM 2158 N N . GLN A 1 280 ? -12.312 0.223 -18.431 1.00 94.12 280 GLN A N 1
ATOM 2159 C CA . GLN A 1 280 ? -13.193 -0.936 -18.550 1.00 94.12 280 GLN A CA 1
ATOM 2160 C C . GLN A 1 280 ? -12.469 -2.147 -19.152 1.00 94.12 280 GLN A C 1
ATOM 2162 O O . GLN A 1 280 ? -12.638 -3.253 -18.643 1.00 94.12 280 GLN A O 1
ATOM 2167 N N . ASP A 1 281 ? -11.638 -1.940 -20.172 1.00 91.81 281 ASP A N 1
ATOM 2168 C CA . ASP A 1 281 ? -10.856 -3.000 -20.818 1.00 91.81 281 ASP A CA 1
ATOM 2169 C C . ASP A 1 281 ? -9.796 -3.569 -19.853 1.00 91.81 281 ASP A C 1
ATOM 2171 O O . ASP A 1 281 ? -9.620 -4.782 -19.753 1.00 91.81 281 ASP A O 1
ATOM 2175 N N . MET A 1 282 ? -9.162 -2.711 -19.043 1.00 91.12 282 MET A N 1
ATOM 2176 C CA . MET A 1 282 ? -8.266 -3.143 -17.966 1.00 91.12 282 MET A CA 1
ATOM 2177 C C . MET A 1 282 ? -8.999 -3.937 -16.877 1.00 91.12 282 MET A C 1
ATOM 2179 O O . MET A 1 282 ? -8.511 -4.967 -16.416 1.00 91.12 282 MET A O 1
ATOM 2183 N N . LEU A 1 283 ? -10.183 -3.487 -16.454 1.00 92.50 283 LEU A N 1
ATOM 2184 C CA . LEU A 1 283 ? -10.982 -4.210 -15.462 1.00 92.50 283 LEU A CA 1
ATOM 2185 C C . LEU A 1 283 ? -11.389 -5.592 -15.975 1.00 92.50 283 LEU A C 1
ATOM 2187 O O . LEU A 1 283 ? -11.364 -6.553 -15.208 1.00 92.50 283 LEU A O 1
ATOM 2191 N N . GLU A 1 284 ? -11.725 -5.718 -17.257 1.00 93.19 284 GLU A N 1
ATOM 2192 C CA . GLU A 1 284 ? -11.976 -7.014 -17.884 1.00 93.19 284 GLU A CA 1
ATOM 2193 C C . GLU A 1 284 ? -10.741 -7.914 -17.838 1.00 93.19 284 GLU A C 1
ATOM 2195 O O . GLU A 1 284 ? -10.846 -9.050 -17.383 1.00 93.19 284 GLU A O 1
ATOM 2200 N N . ALA A 1 285 ? -9.573 -7.392 -18.214 1.00 89.12 285 ALA A N 1
ATOM 2201 C CA . ALA A 1 285 ? -8.324 -8.144 -18.193 1.00 89.12 285 ALA A CA 1
ATOM 2202 C C . ALA A 1 285 ? -7.936 -8.620 -16.779 1.00 89.12 285 ALA A C 1
ATOM 2204 O O . ALA A 1 285 ? -7.524 -9.764 -16.602 1.00 89.12 285 ALA A O 1
ATOM 2205 N N . LEU A 1 286 ? -8.101 -7.766 -15.762 1.00 87.38 286 LEU A N 1
ATOM 2206 C CA . LEU A 1 286 ? -7.707 -8.068 -14.380 1.00 87.38 286 LEU A CA 1
ATOM 2207 C C . LEU A 1 286 ? -8.728 -8.919 -13.619 1.00 87.38 286 LEU A C 1
ATOM 2209 O O . LEU A 1 286 ? -8.358 -9.679 -12.727 1.00 87.38 286 LEU A O 1
ATOM 2213 N N . THR A 1 287 ? -10.019 -8.759 -13.914 1.00 91.38 287 THR A N 1
ATOM 2214 C CA . THR A 1 287 ? -11.096 -9.315 -13.073 1.00 91.38 287 THR A CA 1
ATOM 2215 C C . THR A 1 287 ? -12.076 -10.213 -13.816 1.00 91.38 287 THR A C 1
ATOM 2217 O O . THR A 1 287 ? -12.955 -10.803 -13.190 1.00 91.38 287 THR A O 1
ATOM 2220 N N . GLY A 1 288 ? -11.989 -10.279 -15.145 1.00 92.19 288 GLY A N 1
ATOM 2221 C CA . GLY A 1 288 ? -13.006 -10.895 -15.995 1.00 92.19 288 GLY A CA 1
ATOM 2222 C C . GLY A 1 288 ? -14.308 -10.089 -16.091 1.00 92.19 288 GLY A C 1
ATOM 2223 O O . GLY A 1 288 ? -15.296 -10.593 -16.620 1.00 92.19 288 GLY A O 1
ATOM 2224 N N . ARG A 1 289 ? -14.356 -8.853 -15.566 1.00 93.50 289 ARG A N 1
ATOM 2225 C CA . ARG A 1 289 ? -15.559 -8.008 -15.557 1.00 93.50 289 ARG A CA 1
ATOM 2226 C C . ARG A 1 289 ? -15.289 -6.601 -16.090 1.00 93.50 289 ARG A C 1
ATOM 2228 O O . ARG A 1 289 ? -14.758 -5.740 -15.395 1.00 93.50 289 ARG A O 1
ATOM 2235 N N . ARG A 1 290 ? -15.802 -6.347 -17.297 1.00 94.75 290 ARG A N 1
ATOM 2236 C CA . ARG A 1 290 ? -15.791 -5.033 -17.965 1.00 94.75 290 ARG A CA 1
ATOM 2237 C C . ARG A 1 290 ? -16.819 -4.030 -17.416 1.00 94.75 290 ARG A C 1
ATOM 2239 O O . ARG A 1 290 ? -16.718 -2.818 -17.629 1.00 94.75 290 ARG A O 1
ATOM 2246 N N . THR A 1 291 ? -17.888 -4.527 -16.794 1.00 95.50 291 THR A N 1
ATOM 2247 C CA . THR A 1 291 ? -19.055 -3.728 -16.387 1.00 95.50 291 THR A CA 1
ATOM 2248 C C . THR A 1 291 ? -18.880 -3.092 -15.010 1.00 95.50 291 THR A C 1
ATOM 2250 O O . THR A 1 291 ? -18.105 -3.562 -14.183 1.00 95.50 291 THR A O 1
ATOM 2253 N N . VAL A 1 292 ? -19.635 -2.017 -14.758 1.00 97.12 292 VAL A N 1
ATOM 2254 C CA . VAL A 1 292 ? -19.707 -1.360 -13.447 1.00 97.12 292 VAL A CA 1
ATOM 2255 C C . VAL A 1 292 ? -21.068 -1.598 -12.765 1.00 97.12 292 VAL A C 1
ATOM 2257 O O . VAL A 1 292 ? -22.091 -1.662 -13.451 1.00 97.12 292 VAL A O 1
ATOM 2260 N N . PRO A 1 293 ? -21.124 -1.650 -11.424 1.00 97.62 293 PRO A N 1
ATOM 2261 C CA . PRO A 1 293 ? -19.974 -1.550 -10.537 1.00 97.62 293 PRO A CA 1
ATOM 2262 C C . PRO A 1 293 ? -19.109 -2.814 -10.576 1.00 97.62 293 PRO A C 1
ATOM 2264 O O . PRO A 1 293 ? -19.625 -3.912 -10.773 1.00 97.62 293 PRO A O 1
ATOM 2267 N N . ASN A 1 294 ? -17.807 -2.633 -10.387 1.00 97.19 294 ASN A N 1
ATOM 2268 C CA . ASN A 1 294 ? -16.860 -3.713 -10.134 1.00 97.19 294 ASN A CA 1
ATOM 2269 C C . ASN A 1 294 ? -16.218 -3.428 -8.775 1.00 97.19 294 ASN A C 1
ATOM 2271 O O . ASN A 1 294 ? -15.535 -2.413 -8.621 1.00 97.19 294 ASN A O 1
ATOM 2275 N N . ILE A 1 295 ? -16.537 -4.251 -7.777 1.00 96.19 295 ILE A N 1
ATOM 2276 C CA . ILE A 1 295 ? -16.080 -4.083 -6.399 1.00 96.19 295 ILE A CA 1
ATOM 2277 C C . ILE A 1 295 ? -14.970 -5.092 -6.148 1.00 96.19 295 ILE A C 1
ATOM 2279 O O . ILE A 1 295 ? -15.165 -6.287 -6.359 1.00 96.19 295 ILE A O 1
ATOM 2283 N N . LEU A 1 296 ? -13.823 -4.614 -5.677 1.00 94.31 296 LEU A N 1
ATOM 2284 C CA . LEU A 1 296 ? -12.644 -5.419 -5.417 1.00 94.31 296 LEU A CA 1
ATOM 2285 C C . LEU A 1 296 ? -12.255 -5.344 -3.944 1.00 94.31 296 LEU A C 1
ATOM 2287 O O . LEU A 1 296 ? -12.208 -4.263 -3.353 1.00 94.31 296 LEU A O 1
ATOM 2291 N N . LEU A 1 297 ? -11.938 -6.507 -3.380 1.00 90.75 297 LEU A N 1
ATOM 2292 C CA . LEU A 1 297 ? -11.366 -6.679 -2.050 1.00 90.75 297 LEU A CA 1
ATOM 2293 C C . LEU A 1 297 ? -9.959 -7.256 -2.209 1.00 90.75 297 LEU A C 1
ATOM 2295 O O . LEU A 1 297 ? -9.814 -8.353 -2.746 1.00 90.75 297 LEU A O 1
ATOM 2299 N N . ASN A 1 298 ? -8.925 -6.526 -1.775 1.00 80.38 298 ASN A N 1
ATOM 2300 C CA . ASN A 1 298 ? -7.518 -6.917 -1.967 1.00 80.38 298 ASN A CA 1
ATOM 2301 C C . ASN A 1 298 ? -7.201 -7.341 -3.420 1.00 80.38 298 ASN A C 1
ATOM 2303 O O . ASN A 1 298 ? -6.576 -8.374 -3.657 1.00 80.38 298 ASN A O 1
ATOM 2307 N N . GLY A 1 299 ? -7.697 -6.586 -4.405 1.00 82.06 299 GLY A N 1
ATOM 2308 C CA . GLY A 1 299 ? -7.489 -6.878 -5.830 1.00 82.06 299 GLY A CA 1
ATOM 2309 C C . GLY A 1 299 ? -8.387 -7.963 -6.430 1.00 82.06 299 GLY A C 1
ATOM 2310 O O . GLY A 1 299 ? -8.410 -8.112 -7.646 1.00 82.06 299 GLY A O 1
ATOM 2311 N N . GLN A 1 300 ? -9.170 -8.688 -5.627 1.00 88.88 300 GLN A N 1
ATOM 2312 C CA . GLN A 1 300 ? -10.093 -9.708 -6.126 1.00 88.88 300 GLN A CA 1
ATOM 2313 C C . GLN A 1 300 ? -11.502 -9.145 -6.274 1.00 88.88 300 GLN A C 1
ATOM 2315 O O . GLN A 1 300 ? -12.060 -8.606 -5.317 1.00 88.88 300 GLN A O 1
ATOM 2320 N N . SER A 1 301 ? -12.097 -9.293 -7.459 1.00 94.31 301 SER A N 1
ATOM 2321 C CA . SER A 1 301 ? -13.483 -8.875 -7.675 1.00 94.31 301 SER A CA 1
ATOM 2322 C C . SER A 1 301 ? -14.450 -9.755 -6.883 1.00 94.31 301 SER A C 1
ATOM 2324 O O . SER A 1 301 ? -14.403 -10.982 -6.962 1.00 94.31 301 SER A O 1
ATOM 2326 N N . ILE A 1 302 ? -15.357 -9.114 -6.147 1.00 95.56 302 ILE A N 1
ATOM 2327 C CA . ILE A 1 302 ? -16.514 -9.752 -5.502 1.00 95.56 302 ILE A CA 1
ATOM 2328 C C . ILE A 1 302 ? -17.796 -9.575 -6.326 1.00 95.56 302 ILE A C 1
ATOM 2330 O O . ILE A 1 302 ? -18.882 -9.920 -5.865 1.00 95.56 302 ILE A O 1
ATOM 2334 N N . GLY A 1 303 ? -17.670 -9.025 -7.537 1.00 95.25 303 GLY A N 1
ATOM 2335 C CA . GLY A 1 303 ? -18.764 -8.797 -8.469 1.00 95.25 303 GLY A CA 1
ATOM 2336 C C . GLY A 1 303 ? -19.266 -7.353 -8.502 1.00 95.25 303 GLY A C 1
ATOM 2337 O O . GLY A 1 303 ? -18.528 -6.400 -8.247 1.00 95.25 303 GLY A O 1
ATOM 2338 N N . GLY A 1 304 ? -20.527 -7.201 -8.905 1.00 96.62 304 GLY A N 1
ATOM 2339 C CA . GLY A 1 304 ? -21.217 -5.928 -9.082 1.00 96.62 304 GLY A CA 1
ATOM 2340 C C . GLY A 1 304 ? -22.338 -5.704 -8.075 1.00 96.62 304 GLY A C 1
ATOM 2341 O O . GLY A 1 304 ? -22.323 -6.239 -6.973 1.00 96.62 304 GLY A O 1
ATOM 2342 N N . GLY A 1 305 ? -23.316 -4.869 -8.436 1.00 96.06 305 GLY A N 1
ATOM 2343 C CA . GLY A 1 305 ? -24.309 -4.375 -7.476 1.00 96.06 305 GLY A CA 1
ATOM 2344 C C . GLY A 1 305 ? -25.221 -5.468 -6.926 1.00 96.06 305 GLY A C 1
ATOM 2345 O O . GLY A 1 305 ? -25.508 -5.472 -5.732 1.00 96.06 305 GLY A O 1
ATOM 2346 N N . ASP A 1 306 ? -25.631 -6.408 -7.776 1.00 97.19 306 ASP A N 1
ATOM 2347 C CA . ASP A 1 306 ? -26.473 -7.533 -7.362 1.00 97.19 306 ASP A CA 1
ATOM 2348 C C . ASP A 1 306 ? -25.675 -8.589 -6.588 1.00 97.19 306 ASP A C 1
ATOM 2350 O O . ASP A 1 306 ? -26.174 -9.131 -5.606 1.00 97.19 306 ASP A O 1
ATOM 2354 N N . ASP A 1 307 ? -24.408 -8.810 -6.953 1.00 97.75 307 ASP A N 1
ATOM 2355 C CA . ASP A 1 307 ? -23.506 -9.706 -6.220 1.00 97.75 307 ASP A CA 1
ATOM 2356 C C . ASP A 1 307 ? -23.274 -9.194 -4.784 1.00 97.75 307 ASP A C 1
ATOM 2358 O O . ASP A 1 307 ? -23.393 -9.944 -3.814 1.00 97.75 307 ASP A O 1
ATOM 2362 N N . VAL A 1 308 ? -23.023 -7.887 -4.629 1.00 97.75 308 VAL A N 1
ATOM 2363 C CA . VAL A 1 308 ? -22.880 -7.222 -3.322 1.00 97.75 308 VAL A CA 1
ATOM 2364 C C . VAL A 1 308 ? -24.166 -7.316 -2.504 1.00 97.75 308 VAL A C 1
ATOM 2366 O O . VAL A 1 308 ? -24.105 -7.598 -1.306 1.00 97.75 308 VAL A O 1
ATOM 2369 N N . GLU A 1 309 ? -25.330 -7.118 -3.124 1.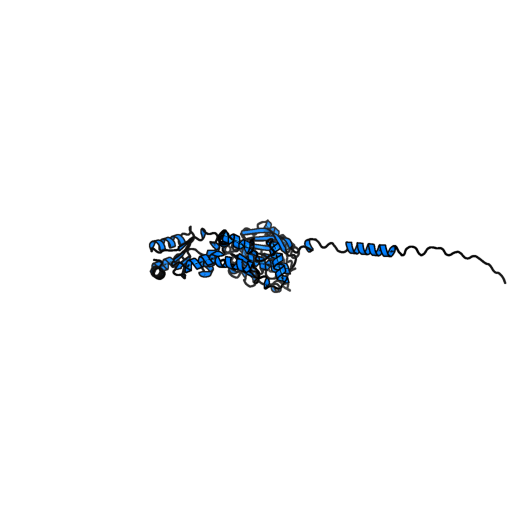00 98.19 309 GLU A N 1
ATOM 2370 C CA . GLU A 1 309 ? -26.611 -7.291 -2.438 1.00 98.19 309 GLU A CA 1
ATOM 2371 C C . GLU A 1 309 ? -26.816 -8.729 -1.960 1.00 98.19 309 GLU A C 1
ATOM 2373 O O . GLU A 1 309 ? -27.142 -8.937 -0.792 1.00 98.19 309 GLU A O 1
ATOM 2378 N N . ALA A 1 310 ? -26.566 -9.723 -2.810 1.00 98.31 310 ALA A N 1
ATOM 2379 C CA . ALA A 1 310 ? -26.687 -11.127 -2.436 1.00 98.31 310 ALA A CA 1
ATOM 2380 C C . ALA A 1 310 ? -25.729 -11.498 -1.285 1.00 98.31 310 ALA A C 1
ATOM 2382 O O . ALA A 1 310 ? -26.110 -12.198 -0.337 1.00 98.31 310 ALA A O 1
ATOM 2383 N N . LEU A 1 311 ? -24.489 -10.996 -1.311 1.00 98.38 311 LEU A N 1
ATOM 2384 C CA . LEU A 1 311 ? -23.519 -11.176 -0.224 1.00 98.38 311 LEU A CA 1
ATOM 2385 C C . LEU A 1 311 ? -23.971 -10.495 1.075 1.00 98.38 311 LEU A C 1
ATOM 2387 O O . LEU A 1 311 ? -23.748 -11.036 2.162 1.00 98.38 311 LEU A O 1
ATOM 2391 N N . HIS A 1 312 ? -24.606 -9.329 0.982 1.00 98.12 312 HIS A N 1
ATOM 2392 C CA . HIS A 1 312 ? -25.149 -8.623 2.138 1.00 98.12 312 HIS A CA 1
ATOM 2393 C C . HIS A 1 312 ? -26.351 -9.362 2.742 1.00 98.12 312 HIS A C 1
ATOM 2395 O O . HIS A 1 312 ? -26.343 -9.661 3.936 1.00 98.12 312 HIS A O 1
ATOM 2401 N N . GLN A 1 313 ? -27.325 -9.758 1.919 1.00 97.81 313 GLN A N 1
ATOM 2402 C CA . GLN A 1 313 ? -28.513 -10.507 2.350 1.00 97.81 313 GLN A CA 1
ATOM 2403 C C . GLN A 1 313 ? -28.148 -11.859 2.981 1.00 97.81 313 GLN A C 1
ATOM 2405 O O . GLN A 1 313 ? -28.741 -12.269 3.978 1.00 97.81 313 GLN A O 1
ATOM 2410 N N . SER A 1 314 ? -27.120 -12.529 2.453 1.00 97.88 314 SER A N 1
ATOM 2411 C CA . SER A 1 314 ? -26.588 -13.775 3.018 1.00 97.88 314 SER A CA 1
ATOM 2412 C C . SER A 1 314 ? -25.642 -13.579 4.212 1.00 97.88 314 SER A C 1
ATOM 2414 O O . SER A 1 314 ? -25.088 -14.559 4.709 1.00 97.88 314 SER A O 1
ATOM 2416 N N . LYS A 1 315 ? -25.451 -12.338 4.692 1.00 97.75 315 LYS A N 1
ATOM 2417 C CA . LYS A 1 315 ? -24.562 -11.958 5.809 1.00 97.75 315 LYS A CA 1
ATOM 2418 C C . LYS A 1 315 ? -23.081 -12.315 5.605 1.00 97.75 315 LYS A C 1
ATOM 2420 O O . LYS A 1 315 ? -22.316 -12.343 6.566 1.00 97.75 315 LYS A O 1
ATOM 2425 N N . LYS A 1 316 ? -22.654 -12.554 4.363 1.00 97.94 316 LYS A N 1
ATOM 2426 C CA . LYS A 1 316 ? -21.260 -12.867 4.005 1.00 97.94 316 LYS A CA 1
ATOM 2427 C C . LYS A 1 316 ? -20.412 -11.618 3.781 1.00 97.94 316 LYS A C 1
ATOM 2429 O O . LYS A 1 316 ? -19.212 -11.649 4.035 1.00 97.94 316 LYS A O 1
ATOM 2434 N N . LEU A 1 317 ? -21.030 -10.515 3.353 1.00 97.44 317 LEU A N 1
ATOM 2435 C CA . LEU A 1 317 ? -20.308 -9.290 3.007 1.00 97.44 317 LEU A CA 1
ATOM 2436 C C . LEU A 1 317 ? -19.575 -8.673 4.208 1.00 97.44 317 LEU A C 1
ATOM 2438 O O . LEU A 1 317 ? -18.401 -8.342 4.096 1.00 97.44 317 LEU A O 1
ATOM 2442 N N . ALA A 1 318 ? -20.233 -8.542 5.364 1.00 95.81 318 ALA A N 1
ATOM 2443 C CA . ALA A 1 318 ? -19.624 -7.911 6.537 1.00 95.81 318 ALA A CA 1
ATOM 2444 C C . ALA A 1 318 ? -18.362 -8.651 7.039 1.00 95.81 318 ALA A C 1
ATOM 2446 O O . ALA A 1 318 ? -17.345 -7.982 7.211 1.00 95.81 318 ALA A O 1
ATOM 2447 N N . PRO A 1 319 ? -18.347 -9.995 7.180 1.00 95.62 319 PRO A N 1
ATOM 2448 C CA . PRO A 1 319 ? -17.115 -10.738 7.459 1.00 95.62 319 PRO A CA 1
ATOM 2449 C C . PRO A 1 319 ? -16.004 -10.511 6.426 1.00 95.62 319 PRO A C 1
ATOM 2451 O O . PRO A 1 319 ? -14.842 -10.376 6.797 1.00 95.62 319 PRO A O 1
ATOM 2454 N N . MET A 1 320 ? -16.336 -10.429 5.132 1.00 95.62 320 MET A N 1
ATOM 2455 C CA . MET A 1 320 ? -15.343 -10.165 4.080 1.00 95.62 320 MET A CA 1
ATOM 2456 C C . MET A 1 320 ? -14.734 -8.762 4.213 1.00 95.62 320 MET A C 1
ATOM 2458 O O . MET A 1 320 ? -13.517 -8.611 4.135 1.00 95.62 320 MET A O 1
ATOM 2462 N N . LEU A 1 321 ? -15.568 -7.749 4.466 1.00 95.31 321 LEU A N 1
ATOM 2463 C CA . LEU A 1 321 ? -15.137 -6.366 4.689 1.00 95.31 321 LEU A CA 1
ATOM 2464 C C . LEU A 1 321 ? -14.326 -6.217 5.980 1.00 95.31 321 LEU A C 1
ATOM 2466 O O . LEU A 1 321 ? -13.342 -5.480 6.011 1.00 95.31 321 LEU A O 1
ATOM 2470 N N . GLN A 1 322 ? -14.713 -6.938 7.035 1.00 93.75 322 GLN A N 1
ATOM 2471 C CA . GLN A 1 322 ? -13.936 -7.018 8.263 1.00 93.75 322 GLN A CA 1
ATOM 2472 C C . GLN A 1 322 ? -12.570 -7.625 7.968 1.00 93.75 322 GLN A C 1
ATOM 2474 O O . GLN A 1 322 ? -11.566 -7.021 8.299 1.00 93.75 322 GLN A O 1
ATOM 2479 N N . LYS A 1 323 ? -12.500 -8.767 7.285 1.00 92.00 323 LYS A N 1
ATOM 2480 C CA . LYS A 1 323 ? -11.230 -9.443 7.005 1.00 92.00 323 LYS A CA 1
ATOM 2481 C C . LYS A 1 323 ? -10.218 -8.557 6.272 1.00 92.00 323 LYS A C 1
ATOM 2483 O O . LYS A 1 323 ? -9.024 -8.658 6.534 1.00 92.00 323 LYS A O 1
ATOM 2488 N N . VAL A 1 324 ? -10.675 -7.679 5.376 1.00 90.56 324 VAL A N 1
ATOM 2489 C CA . VAL A 1 324 ? -9.790 -6.718 4.691 1.00 90.56 324 VAL A CA 1
ATOM 2490 C C . VAL A 1 324 ? -9.547 -5.429 5.482 1.00 90.56 324 VAL A C 1
ATOM 2492 O O . VAL A 1 324 ? -8.771 -4.592 5.048 1.00 90.56 324 VAL A O 1
ATOM 2495 N N . GLY A 1 325 ? -10.165 -5.255 6.650 1.00 92.06 325 GLY A N 1
ATOM 2496 C CA . GLY A 1 325 ? -9.979 -4.097 7.526 1.00 92.06 325 GLY A CA 1
ATOM 2497 C C . GLY A 1 325 ? -10.858 -2.888 7.204 1.00 92.06 325 GLY A C 1
ATOM 2498 O O . GLY A 1 325 ? -10.758 -1.873 7.890 1.00 92.06 325 GLY A O 1
ATOM 2499 N N . ALA A 1 326 ? -11.758 -2.985 6.224 1.00 93.38 326 ALA A N 1
ATOM 2500 C CA . ALA A 1 326 ? -12.583 -1.864 5.763 1.00 93.38 326 ALA A CA 1
ATOM 2501 C C . ALA A 1 3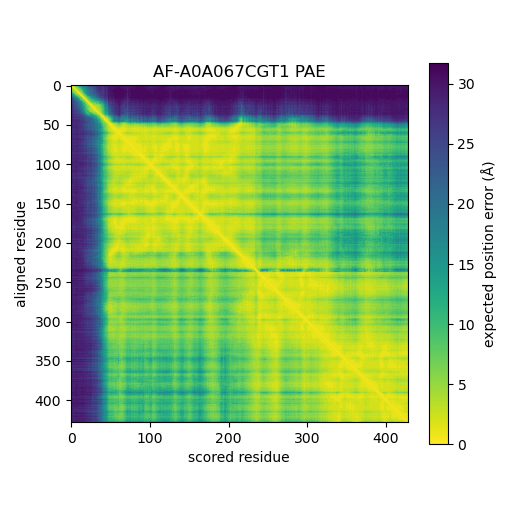26 ? -13.607 -1.380 6.802 1.00 93.38 326 ALA A C 1
ATOM 2503 O O . ALA A 1 326 ? -14.116 -0.266 6.704 1.00 93.38 326 ALA A O 1
ATOM 2504 N N . LEU A 1 327 ? -13.911 -2.212 7.804 1.00 94.56 327 LEU A N 1
ATOM 2505 C CA . LEU A 1 327 ? -14.803 -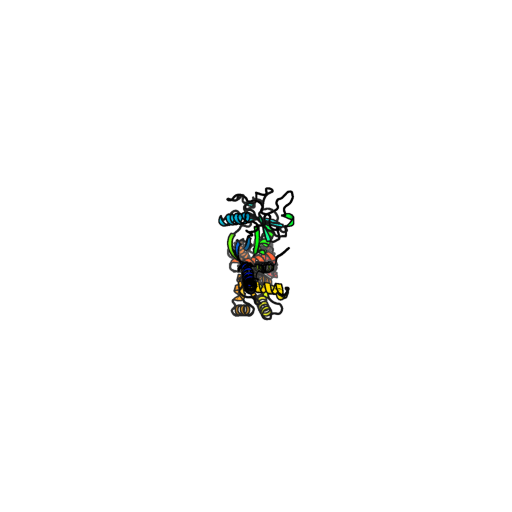1.866 8.915 1.00 94.56 327 LEU A CA 1
ATOM 2506 C C . LEU A 1 327 ? -14.050 -1.330 10.143 1.00 94.56 327 LEU A C 1
ATOM 2508 O O . LEU A 1 327 ? -14.680 -0.858 11.088 1.00 94.56 327 LEU A O 1
ATOM 2512 N N . ALA A 1 328 ? -12.715 -1.386 10.158 1.00 94.38 328 ALA A N 1
ATOM 2513 C CA . ALA A 1 328 ? -11.924 -1.133 11.360 1.00 94.38 328 ALA A CA 1
ATOM 2514 C C . ALA A 1 328 ? -12.113 0.282 11.918 1.00 94.38 328 ALA A C 1
ATOM 2516 O O . ALA A 1 328 ? -12.218 0.464 13.131 1.00 94.38 328 ALA A O 1
ATOM 2517 N N . LYS A 1 329 ? -12.210 1.291 11.045 1.00 93.12 329 LYS A N 1
ATOM 2518 C CA . LYS A 1 329 ? -12.475 2.671 11.463 1.00 93.12 329 LYS A CA 1
ATOM 2519 C C . LYS A 1 329 ? -13.841 2.812 12.122 1.00 93.12 329 LYS A C 1
ATOM 2521 O O . LYS A 1 329 ? -13.940 3.447 13.168 1.00 93.12 329 LYS A O 1
ATOM 2526 N N . ALA A 1 330 ? -14.875 2.204 11.540 1.00 94.44 330 ALA A N 1
ATOM 2527 C CA . ALA A 1 330 ? -16.213 2.200 12.120 1.00 94.44 330 ALA A CA 1
ATOM 2528 C C . ALA A 1 330 ? -16.212 1.501 13.482 1.00 94.44 330 ALA A C 1
ATOM 2530 O O . ALA A 1 330 ? -16.734 2.056 14.439 1.00 94.44 330 ALA A O 1
ATOM 2531 N N . VAL A 1 331 ? -15.534 0.354 13.605 1.00 95.62 331 VAL A N 1
ATOM 2532 C CA . VAL A 1 331 ? -15.359 -0.350 14.885 1.00 95.62 331 VAL A CA 1
ATOM 2533 C C . VAL A 1 331 ? -14.722 0.564 15.929 1.00 95.62 331 VAL A C 1
ATOM 2535 O O . VAL A 1 331 ? -15.240 0.653 17.039 1.00 95.62 331 VAL A O 1
ATOM 2538 N N . VAL A 1 332 ? -13.638 1.272 15.594 1.00 96.19 332 VAL A N 1
ATOM 2539 C CA . VAL A 1 332 ? -12.981 2.196 16.531 1.00 96.19 332 VAL A CA 1
ATOM 2540 C C . VAL A 1 332 ? -13.917 3.336 16.928 1.00 96.19 332 VAL A C 1
ATOM 2542 O O . VAL A 1 332 ? -14.142 3.541 18.119 1.00 96.19 332 VAL A O 1
ATOM 2545 N N . LEU A 1 333 ? -14.481 4.050 15.949 1.00 96.56 333 LEU A N 1
ATOM 2546 C CA . LEU A 1 333 ? -15.307 5.233 16.194 1.00 96.56 333 LEU A CA 1
ATOM 2547 C C . LEU A 1 333 ? -16.605 4.891 16.925 1.00 96.56 333 LEU A C 1
ATOM 2549 O O . LEU A 1 333 ? -16.937 5.551 17.907 1.00 96.56 333 LEU A O 1
ATOM 2553 N N . ASP A 1 334 ? -17.317 3.848 16.502 1.00 96.75 334 ASP A N 1
ATOM 2554 C CA . ASP A 1 334 ? -18.558 3.424 17.148 1.00 96.75 334 ASP A CA 1
ATOM 2555 C C . ASP A 1 334 ? -18.280 2.983 18.586 1.00 96.75 334 ASP A C 1
ATOM 2557 O O . ASP A 1 334 ? -19.011 3.369 19.496 1.00 96.75 334 ASP A O 1
ATOM 2561 N N . SER A 1 335 ? -17.190 2.246 18.830 1.00 97.25 335 SER A N 1
ATOM 2562 C CA . SER A 1 335 ? -16.857 1.791 20.183 1.00 97.25 335 SER A CA 1
ATOM 2563 C C . SER A 1 335 ? -16.616 2.970 21.119 1.00 97.25 335 SER A C 1
ATOM 2565 O O . SER A 1 335 ? -17.247 3.037 22.172 1.00 97.25 335 SER A O 1
ATOM 2567 N N . ILE A 1 336 ? -15.760 3.924 20.736 1.00 97.38 336 ILE A N 1
ATOM 2568 C CA . ILE A 1 336 ? -15.397 5.055 21.608 1.00 97.38 336 ILE A CA 1
ATOM 2569 C C . ILE A 1 336 ? -16.506 6.105 21.742 1.00 97.38 336 ILE A C 1
ATOM 2571 O O . ILE A 1 336 ? -16.501 6.858 22.712 1.00 97.38 336 ILE A O 1
ATOM 2575 N N . THR A 1 337 ? -17.439 6.185 20.788 1.00 96.88 337 THR A N 1
ATOM 2576 C CA . THR A 1 337 ? -18.542 7.162 20.840 1.00 96.88 337 THR A CA 1
ATOM 2577 C C . THR A 1 337 ? -19.775 6.631 21.562 1.00 96.88 337 THR A C 1
ATOM 2579 O O . THR A 1 337 ? -20.530 7.423 22.118 1.00 96.88 337 THR A O 1
ATOM 2582 N N . THR A 1 338 ? -19.982 5.311 21.583 1.00 97.06 338 THR A N 1
ATOM 2583 C CA . THR A 1 338 ? -21.168 4.696 22.206 1.00 97.06 338 THR A CA 1
ATOM 2584 C C . THR A 1 338 ? -20.929 4.173 23.620 1.00 97.06 338 THR A C 1
ATOM 2586 O O . THR A 1 338 ? -21.899 3.887 24.320 1.00 97.06 338 THR A O 1
ATOM 2589 N N . ASN A 1 339 ? -19.672 4.061 24.064 1.00 98.00 339 ASN A N 1
ATOM 2590 C CA . ASN A 1 339 ? -19.334 3.482 25.364 1.00 98.00 339 ASN A CA 1
ATOM 2591 C C . ASN A 1 339 ? -18.545 4.469 26.243 1.00 98.00 339 ASN A C 1
ATOM 2593 O O . ASN A 1 339 ? -17.564 5.049 25.773 1.00 98.00 339 ASN A O 1
ATOM 2597 N N . PRO A 1 340 ? -18.906 4.612 27.535 1.00 97.88 340 PRO A N 1
ATOM 2598 C CA . PRO A 1 340 ? -18.188 5.454 28.495 1.00 97.88 340 PRO A CA 1
ATOM 2599 C C . PRO A 1 340 ? -16.698 5.146 28.655 1.00 97.88 340 PRO A C 1
ATOM 2601 O O . PRO A 1 340 ? -15.898 6.062 28.835 1.00 97.88 340 PRO A O 1
ATOM 2604 N N . LEU A 1 341 ? -16.332 3.862 28.612 1.00 98.56 341 LEU A N 1
ATOM 2605 C CA . LEU A 1 341 ? -14.970 3.371 28.796 1.00 98.56 341 LEU A CA 1
ATOM 2606 C C . LEU A 1 341 ? -14.686 2.261 27.783 1.00 98.56 341 LEU A C 1
ATOM 2608 O O . LEU A 1 341 ? -15.366 1.232 27.775 1.00 98.56 341 LEU A O 1
ATOM 2612 N N . VAL A 1 342 ? -13.651 2.455 26.965 1.00 98.56 342 VAL A N 1
ATOM 2613 C CA . VAL A 1 342 ? -13.198 1.482 25.962 1.00 98.56 342 VAL A CA 1
ATOM 2614 C C . VAL A 1 342 ? -11.707 1.241 26.101 1.00 98.56 342 VAL A C 1
ATOM 2616 O O . VAL A 1 342 ? -10.927 2.177 26.281 1.00 98.56 342 VAL A O 1
ATOM 2619 N N . ILE A 1 343 ? -11.304 -0.020 25.983 1.00 98.06 343 ILE A N 1
ATOM 2620 C CA . ILE A 1 343 ? -9.906 -0.431 26.067 1.00 98.06 343 ILE A CA 1
ATOM 2621 C C . ILE A 1 343 ? -9.597 -1.348 24.887 1.00 98.06 343 ILE A C 1
ATOM 2623 O O . ILE A 1 343 ? -10.146 -2.444 24.783 1.00 98.06 343 ILE A O 1
ATOM 2627 N N . PHE A 1 344 ? -8.695 -0.912 24.014 1.00 98.38 344 PHE A N 1
ATOM 2628 C CA . PHE A 1 344 ? -8.139 -1.750 22.955 1.00 98.38 344 PHE A CA 1
ATOM 2629 C C . PHE A 1 344 ? -6.890 -2.453 23.484 1.00 98.38 344 PHE A C 1
ATOM 2631 O O . PHE A 1 344 ? -5.935 -1.793 23.905 1.00 98.38 344 PHE A O 1
ATOM 2638 N N . THR A 1 345 ? -6.891 -3.783 23.475 1.00 97.88 345 THR A N 1
ATOM 2639 C CA . THR A 1 345 ? -5.883 -4.620 24.141 1.00 97.88 345 THR A CA 1
ATOM 2640 C C . THR A 1 345 ? -5.384 -5.747 23.251 1.00 97.88 345 THR A C 1
ATOM 2642 O O . THR A 1 345 ? -6.031 -6.111 22.274 1.00 97.88 345 THR A O 1
ATOM 2645 N N . LYS A 1 346 ? -4.233 -6.322 23.613 1.00 96.38 346 LYS A N 1
ATOM 2646 C CA . LYS A 1 346 ? -3.835 -7.651 23.139 1.00 96.38 346 LYS A CA 1
ATOM 2647 C C . LYS A 1 346 ? -3.947 -8.648 24.286 1.00 96.38 346 LYS A C 1
ATOM 2649 O O . LYS A 1 346 ? -3.478 -8.363 25.392 1.00 96.38 346 LYS A O 1
ATOM 2654 N N . SER A 1 347 ? -4.500 -9.829 24.032 1.00 95.12 347 SER A N 1
ATOM 2655 C CA . SER A 1 347 ? -4.811 -10.805 25.083 1.00 95.12 347 SER A CA 1
ATOM 2656 C C . SER A 1 347 ? -3.565 -11.286 25.847 1.00 95.12 347 SER A C 1
ATOM 2658 O O . SER A 1 347 ? -3.619 -11.552 27.054 1.00 95.12 347 SER A O 1
ATOM 2660 N N . PHE A 1 348 ? -2.416 -11.353 25.167 1.00 93.38 348 PHE A N 1
ATOM 2661 C CA . PHE A 1 348 ? -1.143 -11.806 25.727 1.00 93.38 348 PHE A CA 1
ATOM 2662 C C . PHE A 1 348 ? -0.340 -10.701 26.432 1.00 93.38 348 PHE A C 1
ATOM 2664 O O . PHE A 1 348 ? 0.467 -11.021 27.309 1.00 93.38 348 PHE A O 1
ATOM 2671 N N . ASP A 1 349 ? -0.595 -9.431 26.110 1.00 94.38 349 ASP A N 1
ATOM 2672 C CA . ASP A 1 349 ? 0.198 -8.275 26.538 1.00 94.38 349 ASP A CA 1
ATOM 2673 C C . ASP A 1 349 ? 0.067 -8.008 28.058 1.00 94.38 349 ASP A C 1
ATOM 2675 O O . ASP A 1 349 ? -1.048 -7.809 28.558 1.00 94.38 349 ASP A O 1
ATOM 2679 N N . PRO A 1 350 ? 1.179 -8.009 28.824 1.00 96.94 350 PRO A N 1
ATOM 2680 C CA . PRO A 1 350 ? 1.148 -7.771 30.267 1.00 96.94 350 PRO A CA 1
ATOM 2681 C C . PRO A 1 350 ? 0.604 -6.384 30.634 1.00 96.94 350 PRO A C 1
ATOM 2683 O O . PRO A 1 350 ? -0.170 -6.281 31.584 1.00 96.94 350 PRO A O 1
ATOM 2686 N N . TYR A 1 351 ? 0.909 -5.343 29.856 1.00 97.81 351 TYR A N 1
ATOM 2687 C CA . TYR A 1 351 ? 0.421 -3.986 30.123 1.00 97.81 351 TYR A CA 1
ATOM 2688 C C . TYR A 1 351 ? -1.097 -3.893 29.934 1.00 97.81 351 TYR A C 1
ATOM 2690 O O . TYR A 1 351 ? -1.809 -3.311 30.755 1.00 97.81 351 TYR A O 1
ATOM 2698 N N . SER A 1 352 ? -1.622 -4.551 28.898 1.00 97.44 352 SER A N 1
ATOM 2699 C CA . SER A 1 352 ? -3.064 -4.712 28.699 1.00 97.44 352 SER A CA 1
ATOM 2700 C C . SER A 1 352 ? -3.734 -5.466 29.855 1.00 97.44 352 SER A C 1
ATOM 2702 O O . SER A 1 352 ? -4.840 -5.114 30.271 1.00 97.44 352 SER A O 1
ATOM 2704 N N . LYS A 1 353 ? -3.088 -6.503 30.406 1.00 97.88 353 LYS A N 1
ATOM 2705 C CA . LYS A 1 353 ? -3.607 -7.245 31.571 1.00 97.88 353 LYS A CA 1
ATOM 2706 C C . LYS A 1 353 ? -3.655 -6.375 32.826 1.00 97.88 353 LYS A C 1
ATOM 2708 O O . LYS A 1 353 ? -4.643 -6.449 33.555 1.00 97.88 353 LYS A O 1
ATOM 2713 N N . ASP A 1 354 ? -2.635 -5.556 33.062 1.00 98.12 354 ASP A N 1
ATOM 2714 C CA . ASP A 1 354 ? -2.577 -4.634 34.199 1.00 98.12 354 ASP A CA 1
ATOM 2715 C C . ASP A 1 354 ? -3.701 -3.598 34.154 1.00 98.12 354 ASP A C 1
ATOM 2717 O O . ASP A 1 354 ? -4.433 -3.442 35.131 1.00 98.12 354 ASP A O 1
ATOM 2721 N N . VAL A 1 355 ? -3.903 -2.950 33.003 1.00 98.06 355 VAL A N 1
ATOM 2722 C CA . VAL A 1 355 ? -4.977 -1.961 32.824 1.00 98.06 355 VAL A CA 1
ATOM 2723 C C . VAL A 1 355 ? -6.357 -2.591 33.038 1.00 98.06 355 VAL A C 1
ATOM 2725 O O . VAL A 1 355 ? -7.187 -2.036 33.758 1.00 98.06 355 VAL A O 1
ATOM 2728 N N . LYS A 1 356 ? -6.600 -3.796 32.502 1.00 98.00 356 LYS A N 1
ATOM 2729 C CA . LYS A 1 356 ? -7.857 -4.530 32.738 1.00 98.00 356 LYS A CA 1
ATOM 2730 C C . LYS A 1 356 ? -8.081 -4.848 34.221 1.00 98.00 356 LYS A C 1
ATOM 2732 O O . LYS A 1 356 ? -9.204 -4.727 34.707 1.00 98.00 356 LYS A O 1
ATOM 2737 N N . LYS A 1 357 ? -7.032 -5.252 34.951 1.00 98.00 357 LYS A N 1
ATOM 2738 C CA . LYS A 1 357 ? -7.114 -5.508 36.400 1.00 98.00 357 LYS A CA 1
ATOM 2739 C C . LYS A 1 357 ? -7.436 -4.235 37.179 1.00 98.00 357 LYS A C 1
ATOM 2741 O O . LYS A 1 357 ? -8.294 -4.295 38.053 1.00 98.00 357 LYS A O 1
ATOM 2746 N N . LEU A 1 358 ? -6.796 -3.116 36.838 1.00 98.12 358 LEU A N 1
ATOM 2747 C CA . LEU A 1 358 ? -7.025 -1.822 37.481 1.00 98.12 358 LEU A CA 1
ATOM 2748 C C . LEU A 1 358 ? -8.484 -1.367 37.335 1.00 98.12 358 LEU A C 1
ATOM 2750 O O . LEU A 1 358 ? -9.147 -1.076 38.330 1.00 98.12 358 LEU A O 1
ATOM 2754 N N . PHE A 1 359 ? -9.031 -1.377 36.117 1.00 98.25 359 PHE A N 1
ATOM 2755 C CA . PHE A 1 359 ? -10.437 -1.013 35.918 1.00 98.25 359 PHE A CA 1
ATOM 2756 C C . PHE A 1 359 ? -11.392 -1.968 36.637 1.00 98.25 359 PHE A C 1
ATOM 2758 O O . PHE A 1 359 ? -12.365 -1.520 37.240 1.00 98.25 359 PHE A O 1
ATOM 2765 N N . LYS A 1 360 ? -11.073 -3.269 36.669 1.00 97.56 360 LYS A N 1
ATOM 2766 C CA . LYS A 1 360 ? -11.840 -4.246 37.449 1.00 97.56 360 LYS A CA 1
ATOM 2767 C C . LYS A 1 360 ? -11.807 -3.945 38.952 1.00 97.56 360 LYS A C 1
ATOM 2769 O O . LYS A 1 360 ? -12.848 -4.052 39.590 1.00 97.56 360 LYS A O 1
ATOM 2774 N N . SER A 1 361 ? -10.659 -3.565 39.523 1.00 97.38 361 SER A N 1
ATOM 2775 C CA . SER A 1 361 ? -10.567 -3.207 40.949 1.00 97.38 361 SER A CA 1
ATOM 2776 C C . SER A 1 361 ? -11.295 -1.910 41.292 1.00 97.38 361 SER A C 1
ATOM 2778 O O . SER A 1 361 ? -11.776 -1.772 42.409 1.00 97.38 361 SER A O 1
ATOM 2780 N N . LEU A 1 362 ? -11.411 -0.988 40.332 1.00 96.81 362 LEU A N 1
ATOM 2781 C CA . LEU A 1 362 ? -12.192 0.242 40.480 1.00 96.81 362 LEU A CA 1
ATOM 2782 C C . LEU A 1 362 ? -13.704 0.015 40.330 1.00 96.81 362 LEU A C 1
ATOM 2784 O O . LEU A 1 362 ? -14.476 0.908 40.651 1.00 96.81 362 LEU A O 1
ATOM 2788 N N . GLY A 1 363 ? -14.136 -1.155 39.847 1.00 96.75 363 GLY A N 1
ATOM 2789 C CA . GLY A 1 363 ? -15.542 -1.432 39.535 1.00 96.75 363 GLY A CA 1
ATOM 2790 C C . GLY A 1 363 ? -16.010 -0.853 38.195 1.00 96.75 363 GLY A C 1
ATOM 2791 O O . GLY A 1 363 ? -17.206 -0.856 37.917 1.00 96.75 363 GLY A O 1
ATOM 2792 N N . ALA A 1 364 ? -15.088 -0.386 37.349 1.00 97.12 364 ALA A N 1
ATOM 2793 C CA . ALA A 1 364 ? -15.424 0.264 36.091 1.00 97.12 364 ALA A CA 1
ATOM 2794 C C . ALA A 1 364 ? -15.904 -0.737 35.027 1.00 97.12 364 ALA A C 1
ATOM 2796 O O . ALA A 1 364 ? -15.309 -1.801 34.822 1.00 97.12 364 ALA A O 1
ATOM 2797 N N . LYS A 1 365 ? -16.962 -0.376 34.296 1.00 94.31 365 LYS A N 1
ATOM 2798 C CA . LYS A 1 365 ? -17.539 -1.190 33.215 1.00 94.31 365 LYS A CA 1
ATOM 2799 C C . LYS A 1 365 ? -16.899 -0.831 31.877 1.00 94.31 365 LYS A C 1
ATOM 2801 O O . LYS A 1 365 ? -17.398 0.014 31.141 1.00 94.31 365 LYS A O 1
ATOM 2806 N N . ALA A 1 366 ? -15.781 -1.482 31.574 1.00 96.50 366 ALA A N 1
ATOM 2807 C CA . ALA A 1 366 ? -15.065 -1.294 30.318 1.00 96.50 366 ALA A CA 1
ATOM 2808 C C . ALA A 1 366 ? -15.596 -2.196 29.195 1.00 96.50 366 ALA A C 1
ATOM 2810 O O . ALA A 1 366 ? -15.750 -3.404 29.387 1.00 96.50 366 ALA A O 1
ATOM 2811 N N . VAL A 1 367 ? -15.749 -1.637 27.993 1.00 98.19 367 VAL A N 1
ATOM 2812 C CA . VAL A 1 367 ? -15.785 -2.429 26.759 1.00 98.19 367 VAL A CA 1
ATOM 2813 C C . VAL A 1 367 ? -14.351 -2.737 26.340 1.00 98.19 367 VAL A C 1
ATOM 2815 O O . VAL A 1 367 ? -13.560 -1.836 26.068 1.00 98.19 367 VAL A O 1
ATOM 2818 N N . VAL A 1 368 ? -14.006 -4.023 26.306 1.00 98.00 368 VAL A N 1
ATOM 2819 C CA . VAL A 1 368 ? -12.664 -4.498 25.946 1.00 98.00 368 VAL A CA 1
ATOM 2820 C C . VAL A 1 368 ? -12.680 -5.045 24.526 1.00 98.00 368 VAL A C 1
ATOM 2822 O O . VAL A 1 368 ? -13.477 -5.925 24.205 1.00 98.00 368 VAL A O 1
ATOM 2825 N N . ILE A 1 369 ? -11.776 -4.544 23.688 1.00 97.94 369 ILE A N 1
ATOM 2826 C CA . ILE A 1 369 ? -11.593 -4.994 22.308 1.00 97.94 369 ILE A CA 1
ATOM 2827 C C . ILE A 1 369 ? -10.213 -5.640 22.203 1.00 97.94 369 ILE A C 1
ATOM 2829 O O . ILE A 1 369 ? -9.197 -4.949 22.126 1.00 97.94 369 ILE A O 1
ATOM 2833 N N . GLU A 1 370 ? -10.193 -6.974 22.196 1.00 97.56 370 GLU A N 1
ATOM 2834 C CA . GLU A 1 370 ? -8.979 -7.777 22.014 1.00 97.56 370 GLU A CA 1
ATOM 2835 C C . GLU A 1 370 ? -8.616 -7.833 20.528 1.00 97.56 370 GLU A C 1
ATOM 2837 O O . GLU A 1 370 ? -9.124 -8.658 19.763 1.00 97.56 370 GLU A O 1
ATOM 2842 N N . ILE A 1 371 ? -7.759 -6.913 20.095 1.00 96.25 371 ILE A N 1
ATOM 2843 C CA . ILE A 1 371 ? -7.446 -6.724 18.676 1.00 96.25 371 ILE A CA 1
ATOM 2844 C C . ILE A 1 371 ? -6.679 -7.906 18.070 1.00 96.25 371 ILE A C 1
ATOM 2846 O O . ILE A 1 371 ? -6.762 -8.120 16.869 1.00 96.25 371 ILE A O 1
ATOM 2850 N N . ASP A 1 372 ? -5.959 -8.693 18.872 1.00 94.06 372 ASP A N 1
ATOM 2851 C CA . ASP A 1 372 ? -5.240 -9.895 18.425 1.00 94.06 372 ASP A CA 1
ATOM 2852 C C . ASP A 1 372 ? -6.164 -11.079 18.109 1.00 94.06 372 ASP A C 1
ATOM 2854 O O . ASP A 1 372 ? -5.737 -12.036 17.472 1.00 94.06 372 ASP A O 1
ATOM 2858 N N . THR A 1 373 ? -7.432 -11.007 18.516 1.00 95.25 373 THR A N 1
ATOM 2859 C CA . THR A 1 373 ? -8.441 -12.041 18.234 1.00 95.25 373 THR A CA 1
ATOM 2860 C C . THR A 1 373 ? -9.282 -11.744 16.991 1.00 95.25 373 THR A C 1
ATOM 2862 O O . THR A 1 373 ? -10.183 -12.512 16.656 1.00 95.25 373 THR A O 1
ATOM 2865 N N . ARG A 1 374 ? -9.015 -10.620 16.314 1.00 93.75 374 ARG A N 1
ATOM 2866 C CA . ARG A 1 374 ? -9.786 -10.150 15.161 1.00 93.75 374 ARG A CA 1
ATOM 2867 C C . ARG A 1 374 ? -8.946 -10.158 13.888 1.00 93.75 374 ARG A C 1
ATOM 2869 O O . ARG A 1 374 ? -7.799 -9.715 13.904 1.00 93.75 374 ARG A O 1
ATOM 2876 N N . ASP A 1 375 ? -9.566 -10.526 12.769 1.00 90.12 375 ASP A N 1
ATOM 2877 C CA . ASP A 1 375 ? -8.925 -10.477 11.446 1.00 90.12 375 ASP A CA 1
ATOM 2878 C C . ASP A 1 375 ? -8.489 -9.048 11.055 1.00 90.12 375 ASP A C 1
ATOM 2880 O O . ASP A 1 375 ? -7.469 -8.860 10.395 1.00 90.12 375 ASP A O 1
ATOM 2884 N N . ASP A 1 376 ? -9.218 -8.023 11.516 1.00 92.06 376 ASP A N 1
ATOM 2885 C CA . ASP A 1 376 ? -8.924 -6.600 11.295 1.00 92.06 376 ASP A CA 1
ATOM 2886 C C . ASP A 1 376 ? -8.045 -5.953 12.373 1.00 92.06 376 ASP A C 1
ATOM 2888 O O . ASP A 1 376 ? -7.919 -4.727 12.402 1.00 92.06 376 ASP A O 1
ATOM 2892 N N . GLY A 1 377 ? -7.403 -6.726 13.255 1.00 91.94 377 GLY A N 1
ATOM 2893 C CA . GLY A 1 377 ? -6.602 -6.188 14.362 1.00 91.94 377 GLY A CA 1
ATOM 2894 C C . GLY A 1 377 ? -5.548 -5.158 13.935 1.00 91.94 377 GLY A C 1
ATOM 2895 O O . GLY A 1 377 ? -5.409 -4.099 14.553 1.00 91.94 377 GLY A O 1
ATOM 2896 N N . ASN A 1 378 ? -4.850 -5.418 12.825 1.00 89.25 378 ASN A N 1
ATOM 2897 C CA . ASN A 1 378 ? -3.859 -4.495 12.260 1.00 89.25 378 ASN A CA 1
ATOM 2898 C C . ASN A 1 378 ? -4.493 -3.211 11.701 1.00 89.25 378 ASN A C 1
ATOM 2900 O O . ASN A 1 378 ? -3.911 -2.133 11.823 1.00 89.25 378 ASN A O 1
ATOM 2904 N N . ALA A 1 379 ? -5.687 -3.309 11.115 1.00 90.50 379 ALA A N 1
ATOM 2905 C CA . ALA A 1 379 ? -6.435 -2.159 10.615 1.00 90.50 379 ALA A CA 1
ATOM 2906 C C . ALA A 1 379 ? -6.966 -1.290 11.762 1.00 90.50 379 ALA A C 1
ATOM 2908 O O . ALA A 1 379 ? -6.946 -0.060 11.678 1.00 90.50 379 ALA A O 1
ATOM 2909 N N . ILE A 1 380 ? -7.378 -1.919 12.866 1.00 93.88 380 ILE A N 1
ATOM 2910 C CA . ILE A 1 380 ? -7.772 -1.224 14.094 1.00 93.88 380 ILE A CA 1
ATOM 2911 C C . ILE A 1 380 ? -6.573 -0.469 14.672 1.00 93.88 380 ILE A C 1
ATOM 2913 O O . ILE A 1 380 ? -6.685 0.727 14.926 1.00 93.88 380 ILE A O 1
ATOM 2917 N N . LEU A 1 381 ? -5.409 -1.117 14.809 1.00 92.12 381 LEU A N 1
ATOM 2918 C CA . LEU A 1 381 ? -4.183 -0.452 15.275 1.00 92.12 381 LEU A CA 1
ATOM 2919 C C . LEU A 1 381 ? -3.778 0.728 14.398 1.00 92.12 381 LEU A C 1
ATOM 2921 O O . LEU A 1 381 ? -3.404 1.773 14.922 1.00 92.12 381 LEU A O 1
ATOM 2925 N N . TYR A 1 382 ? -3.873 0.578 13.078 1.00 88.38 382 TYR A N 1
ATOM 2926 C CA . TYR A 1 382 ? -3.584 1.661 12.144 1.00 88.38 382 TYR A CA 1
ATOM 2927 C C . TYR A 1 382 ? -4.500 2.874 12.368 1.00 88.38 382 TYR A C 1
ATOM 2929 O O . TYR A 1 382 ? -4.030 4.011 12.425 1.00 88.38 382 TYR A O 1
ATOM 2937 N N . ASN A 1 383 ? -5.803 2.643 12.552 1.00 90.88 383 ASN A N 1
ATOM 2938 C CA . ASN A 1 383 ? -6.761 3.710 12.845 1.00 90.88 383 ASN A CA 1
ATOM 2939 C C . ASN A 1 383 ? -6.527 4.340 14.226 1.00 90.88 383 ASN A C 1
ATOM 2941 O O . ASN A 1 383 ? -6.587 5.561 14.355 1.00 90.88 383 ASN A O 1
ATOM 2945 N N . LEU A 1 384 ? -6.195 3.538 15.241 1.00 93.50 384 LEU A N 1
ATOM 2946 C CA . LEU A 1 384 ? -5.821 4.041 16.565 1.00 93.50 384 LEU A CA 1
ATOM 2947 C C . LEU A 1 384 ? -4.576 4.925 16.492 1.00 93.50 384 LEU A C 1
ATOM 2949 O O . LEU A 1 384 ? -4.600 6.030 17.021 1.00 93.50 384 LEU A O 1
ATOM 2953 N N . GLN A 1 385 ? -3.535 4.505 15.770 1.00 90.50 385 GLN A N 1
ATOM 2954 C CA . GLN A 1 385 ? -2.328 5.306 15.579 1.00 90.50 385 GLN A CA 1
ATOM 2955 C C . GLN A 1 385 ? -2.639 6.654 14.919 1.00 90.50 385 GLN A C 1
ATOM 2957 O O . GLN A 1 385 ? -2.101 7.668 15.353 1.00 90.50 385 GLN A O 1
ATOM 2962 N N . LYS A 1 386 ? -3.522 6.694 13.914 1.00 87.38 386 LYS A N 1
ATOM 2963 C CA . LYS A 1 386 ? -3.953 7.962 13.301 1.00 87.38 386 LYS A CA 1
ATOM 2964 C C . LYS A 1 386 ? -4.705 8.871 14.272 1.00 87.38 386 LYS A C 1
ATOM 2966 O O . LYS A 1 386 ? -4.561 10.085 14.190 1.00 87.38 386 LYS A O 1
ATOM 2971 N N . LEU A 1 387 ? -5.513 8.297 15.162 1.00 91.50 387 LEU A N 1
ATOM 2972 C CA . LEU A 1 387 ? -6.326 9.057 16.112 1.00 91.50 387 LEU A CA 1
ATOM 2973 C C . LEU A 1 387 ? -5.539 9.527 17.340 1.00 91.50 387 LEU A C 1
ATOM 2975 O O . LEU A 1 387 ? -5.814 10.604 17.859 1.00 91.50 387 LEU A O 1
ATOM 2979 N N . THR A 1 388 ? -4.594 8.725 17.833 1.00 93.44 388 THR A N 1
ATOM 2980 C CA . THR A 1 388 ? -3.931 8.951 19.129 1.00 93.44 388 THR A CA 1
ATOM 2981 C C . THR A 1 388 ? -2.426 9.175 19.024 1.00 93.44 388 THR A C 1
ATOM 2983 O O . THR A 1 388 ? -1.788 9.494 20.026 1.00 93.44 388 THR A O 1
ATOM 2986 N N . GLY A 1 389 ? -1.830 8.951 17.851 1.00 88.62 389 GLY A N 1
ATOM 2987 C CA . GLY A 1 389 ? -0.380 8.880 17.665 1.00 88.62 389 GLY A CA 1
ATOM 2988 C C . GLY A 1 389 ? 0.257 7.594 18.209 1.00 88.62 389 GLY A C 1
ATOM 2989 O O . GLY A 1 389 ? 1.471 7.425 18.107 1.00 88.62 389 GLY A O 1
ATOM 2990 N N . ARG A 1 390 ? -0.522 6.665 18.787 1.00 87.62 390 ARG A N 1
ATOM 2991 C CA . ARG A 1 390 ? 0.001 5.483 19.494 1.00 87.62 390 ARG A CA 1
ATOM 2992 C C . ARG A 1 390 ? -0.290 4.190 18.747 1.00 87.62 390 ARG A C 1
ATOM 2994 O O . ARG A 1 390 ? -1.437 3.847 18.483 1.00 87.62 390 ARG A O 1
ATOM 3001 N N . LYS A 1 391 ? 0.770 3.422 18.493 1.00 85.94 391 LYS A N 1
ATOM 3002 C CA . LYS A 1 391 ? 0.723 2.104 17.832 1.00 85.94 391 LYS A CA 1
ATOM 3003 C C . LYS A 1 391 ? 0.705 0.908 18.795 1.00 85.94 391 LYS A C 1
ATOM 3005 O O . LYS A 1 391 ? 0.664 -0.237 18.351 1.00 85.94 391 LYS A O 1
ATOM 3010 N N . THR A 1 392 ? 0.812 1.152 20.100 1.00 89.81 392 THR A N 1
ATOM 3011 C CA . THR A 1 392 ? 0.940 0.116 21.135 1.00 89.81 392 THR A CA 1
ATOM 3012 C C . THR A 1 392 ? -0.387 -0.155 21.830 1.00 89.81 392 THR A C 1
ATOM 3014 O O . THR A 1 392 ? -1.271 0.693 21.865 1.00 89.81 392 THR A O 1
ATOM 3017 N N . THR A 1 393 ? -0.541 -1.346 22.398 1.00 95.31 393 THR A N 1
ATOM 3018 C CA . THR A 1 393 ? -1.609 -1.628 23.362 1.00 95.31 393 THR A CA 1
ATOM 301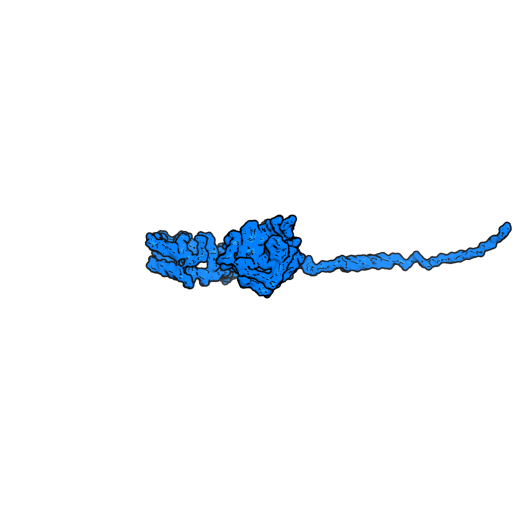9 C C . THR A 1 393 ? -1.062 -1.524 24.786 1.00 95.31 393 THR A C 1
ATOM 3021 O O . THR A 1 393 ? 0.136 -1.736 24.976 1.00 95.31 393 THR A O 1
ATOM 3024 N N . PRO A 1 394 ? -1.905 -1.207 25.781 1.00 97.56 394 PRO A N 1
ATOM 3025 C CA . PRO A 1 394 ? -3.311 -0.819 25.644 1.00 97.56 394 PRO A CA 1
ATOM 3026 C C . PRO A 1 394 ? -3.485 0.606 25.079 1.00 97.56 394 PRO A C 1
ATOM 3028 O O . PRO A 1 394 ? -2.644 1.470 25.306 1.00 97.56 394 PRO A O 1
ATOM 3031 N N . ASN A 1 395 ? -4.587 0.846 24.362 1.00 97.88 395 ASN A N 1
ATOM 3032 C CA . ASN A 1 395 ? -5.099 2.185 24.027 1.00 97.88 395 ASN A CA 1
ATOM 3033 C C . ASN A 1 395 ? -6.419 2.382 24.790 1.00 97.88 395 ASN A C 1
ATOM 3035 O O . ASN A 1 395 ? -7.352 1.596 24.603 1.00 97.88 395 ASN A O 1
ATOM 3039 N N . VAL A 1 396 ? -6.497 3.399 25.649 1.00 98.25 396 VAL A N 1
ATOM 3040 C CA . VAL A 1 396 ? -7.603 3.587 26.599 1.00 98.25 396 VAL A CA 1
ATOM 3041 C C . VAL A 1 396 ? -8.362 4.878 26.310 1.00 98.25 396 VAL A C 1
ATOM 3043 O O . VAL A 1 396 ? -7.754 5.938 26.151 1.00 98.25 396 VAL A O 1
ATOM 3046 N N . PHE A 1 397 ? -9.692 4.791 26.278 1.00 98.50 397 PHE A N 1
ATOM 3047 C CA . PHE A 1 397 ? -10.585 5.921 26.034 1.00 98.50 397 PHE A CA 1
ATOM 3048 C C . PHE A 1 397 ? -11.636 6.052 27.132 1.00 98.50 397 PHE A C 1
ATOM 3050 O O . PHE A 1 397 ? -12.278 5.066 27.494 1.00 98.50 397 PHE A O 1
ATOM 3057 N N . VAL A 1 398 ? -11.852 7.282 27.597 1.00 98.31 398 VAL A N 1
ATOM 3058 C CA . VAL A 1 398 ? -12.917 7.657 28.536 1.00 98.31 398 VAL A CA 1
ATOM 3059 C C . VAL A 1 398 ? -13.741 8.777 27.906 1.00 98.31 398 VAL A C 1
ATOM 3061 O O . VAL A 1 398 ? -13.182 9.782 27.468 1.00 98.31 398 VAL A O 1
ATOM 3064 N N . ALA A 1 399 ? -15.061 8.592 27.809 1.00 96.75 399 ALA A N 1
ATOM 3065 C CA . ALA A 1 399 ? -15.986 9.521 27.146 1.00 96.75 399 ALA A CA 1
ATOM 3066 C C . ALA A 1 399 ? -15.504 9.962 25.743 1.00 96.75 399 ALA A C 1
ATOM 3068 O O . ALA A 1 399 ? -15.497 11.146 25.402 1.00 96.75 399 ALA A O 1
ATOM 3069 N N . GLY A 1 400 ? -15.021 9.003 24.945 1.00 96.25 400 GLY A N 1
ATOM 3070 C CA . GLY A 1 400 ? -14.504 9.237 23.593 1.00 96.25 400 GLY A CA 1
ATOM 3071 C C . GLY A 1 400 ? -13.129 9.910 23.504 1.00 96.25 400 GLY A C 1
ATOM 3072 O O . GLY A 1 400 ? -12.595 10.035 22.403 1.00 96.25 400 GLY A O 1
ATOM 3073 N N . LYS A 1 401 ? -12.514 10.315 24.624 1.00 97.12 401 LYS A N 1
ATOM 3074 C CA . LYS A 1 401 ? -11.178 10.930 24.656 1.00 97.12 401 LYS A CA 1
ATOM 3075 C C . LYS A 1 401 ? -10.118 9.909 25.048 1.00 97.12 401 LYS A C 1
ATOM 3077 O O . LYS A 1 401 ? -10.318 9.142 25.986 1.00 97.12 401 LYS A O 1
ATOM 3082 N N . THR A 1 402 ? -8.987 9.909 24.343 1.00 97.25 402 THR A N 1
ATOM 3083 C CA . THR A 1 402 ? -7.842 9.069 24.719 1.00 97.25 402 THR A CA 1
ATOM 3084 C C . THR A 1 402 ? -7.242 9.567 26.030 1.00 97.25 402 THR A C 1
ATOM 3086 O O . THR A 1 402 ? -6.999 10.763 26.184 1.00 97.25 402 THR A O 1
ATOM 3089 N N . ILE A 1 403 ? -7.000 8.645 26.959 1.00 97.25 403 ILE A N 1
ATOM 3090 C CA . ILE A 1 403 ? -6.201 8.901 28.165 1.00 97.25 403 ILE A CA 1
ATOM 3091 C C . ILE A 1 403 ? -4.804 8.283 28.057 1.00 97.25 403 ILE A C 1
ATOM 3093 O O . ILE A 1 403 ? -4.025 8.353 28.996 1.00 97.25 403 ILE A O 1
ATOM 3097 N N . GLY A 1 404 ? -4.482 7.672 26.913 1.00 96.19 404 GLY A N 1
ATOM 3098 C CA . GLY A 1 404 ? -3.196 7.042 26.657 1.00 96.19 404 GLY A CA 1
ATOM 3099 C C . GLY A 1 404 ? -3.194 5.526 26.854 1.00 96.19 404 GLY A C 1
ATOM 3100 O O . GLY A 1 404 ? -4.103 4.825 26.411 1.00 96.19 404 GLY A O 1
ATOM 3101 N N . GLY A 1 405 ? -2.103 5.013 27.419 1.00 96.69 405 GLY A N 1
ATOM 3102 C CA . GLY A 1 405 ? -1.808 3.593 27.564 1.00 96.69 405 GLY A CA 1
ATOM 3103 C C . GLY A 1 405 ? -1.639 3.216 29.026 1.00 96.69 405 GLY A C 1
ATOM 3104 O O . GLY A 1 405 ? -2.232 3.835 29.905 1.00 96.69 405 GLY A O 1
ATOM 3105 N N . CYS A 1 406 ? -0.851 2.178 29.302 1.00 97.12 406 CYS A N 1
ATOM 3106 C CA . CYS A 1 406 ? -0.715 1.661 30.663 1.00 97.12 406 CYS A CA 1
ATOM 3107 C C . CYS A 1 406 ? -0.124 2.693 31.632 1.00 97.12 406 CYS A C 1
ATOM 3109 O O . CYS A 1 406 ? -0.694 2.897 32.702 1.00 97.12 406 CYS A O 1
ATOM 3111 N N . ASP A 1 407 ? 0.972 3.349 31.255 1.00 97.25 407 ASP A N 1
ATOM 3112 C CA . ASP A 1 407 ? 1.661 4.295 32.140 1.00 97.25 407 ASP A CA 1
ATOM 3113 C C . ASP A 1 407 ? 0.800 5.530 32.417 1.00 97.25 407 ASP A C 1
ATOM 3115 O O . ASP A 1 407 ? 0.642 5.913 33.572 1.00 97.25 407 ASP A O 1
ATOM 3119 N N . ASP A 1 408 ? 0.145 6.087 31.394 1.00 97.94 408 ASP A N 1
ATOM 3120 C CA . ASP A 1 408 ? -0.761 7.230 31.564 1.00 97.94 408 ASP A CA 1
ATOM 3121 C C . ASP A 1 408 ? -1.976 6.865 32.429 1.00 97.94 408 ASP A C 1
ATOM 3123 O O . ASP A 1 408 ? -2.388 7.636 33.292 1.00 97.94 408 ASP A O 1
ATOM 3127 N N . THR A 1 409 ? -2.532 5.660 32.245 1.00 97.94 409 THR A N 1
ATOM 3128 C CA . THR A 1 409 ? -3.671 5.188 33.048 1.00 97.94 409 THR A CA 1
ATOM 3129 C C . THR A 1 409 ? -3.273 5.021 34.515 1.00 97.94 409 THR A C 1
ATOM 3131 O O . THR A 1 409 ? -4.031 5.410 35.403 1.00 97.94 409 THR A O 1
ATOM 3134 N N . LYS A 1 410 ? -2.088 4.456 34.785 1.00 97.94 410 LYS A N 1
ATOM 3135 C CA . LYS A 1 410 ? -1.555 4.316 36.149 1.00 97.94 410 LYS A CA 1
ATOM 3136 C C . LYS A 1 410 ? -1.279 5.687 36.773 1.00 97.94 410 LYS A C 1
ATOM 3138 O O . LYS A 1 410 ? -1.715 5.917 37.896 1.00 97.94 410 LYS A O 1
ATOM 3143 N N . ALA A 1 411 ? -0.684 6.617 36.027 1.00 98.12 411 ALA A N 1
ATOM 3144 C CA . ALA A 1 411 ? -0.440 7.981 36.493 1.00 98.12 411 ALA A CA 1
ATOM 3145 C C . ALA A 1 411 ? -1.744 8.713 36.864 1.00 98.12 411 ALA A C 1
ATOM 3147 O O . ALA A 1 411 ? -1.843 9.285 37.946 1.00 98.12 411 ALA A O 1
ATOM 3148 N N . LEU A 1 412 ? -2.783 8.634 36.022 1.00 98.25 412 LEU A N 1
ATOM 3149 C CA . LEU A 1 412 ? -4.101 9.212 36.327 1.00 98.25 412 LEU A CA 1
ATOM 3150 C C . LEU A 1 412 ? -4.775 8.545 37.534 1.00 98.25 412 LEU A C 1
ATOM 3152 O O . LEU A 1 412 ? -5.559 9.176 38.243 1.00 98.25 412 LEU A O 1
ATOM 3156 N N . HIS A 1 413 ? -4.520 7.255 37.766 1.00 97.94 413 HIS A N 1
ATOM 3157 C CA . HIS A 1 413 ? -5.030 6.565 38.946 1.00 97.94 413 HIS A CA 1
ATOM 3158 C C . HIS A 1 413 ? -4.345 7.052 40.227 1.00 97.94 413 HIS A C 1
ATOM 3160 O O . HIS A 1 413 ? -5.031 7.311 41.214 1.00 97.94 413 HIS A O 1
ATOM 3166 N N . GLU A 1 414 ? -3.022 7.224 40.196 1.00 97.25 414 GLU A N 1
ATOM 3167 C CA . GLU A 1 414 ? -2.225 7.711 41.328 1.00 97.25 414 GLU A CA 1
ATOM 3168 C C . GLU A 1 414 ? -2.626 9.128 41.763 1.00 97.25 414 GLU A C 1
ATOM 3170 O O . GLU A 1 414 ? -2.658 9.414 42.959 1.00 97.25 414 GLU A O 1
ATOM 3175 N N . THR A 1 415 ? -2.999 10.001 40.822 1.00 97.50 415 THR A N 1
ATOM 3176 C CA . THR A 1 415 ? -3.491 11.358 41.130 1.00 97.50 415 THR A CA 1
ATOM 3177 C C . THR A 1 415 ? -4.961 11.396 41.566 1.00 97.50 415 THR A C 1
ATOM 3179 O O . THR A 1 415 ? -5.446 12.442 41.997 1.00 97.50 415 THR A O 1
ATOM 3182 N N . GLY A 1 416 ? -5.695 10.284 41.444 1.00 95.94 416 GLY A N 1
ATOM 3183 C CA . GLY A 1 416 ? -7.143 10.208 41.669 1.00 95.94 416 GLY A CA 1
ATOM 3184 C C . GLY A 1 416 ? -8.001 10.772 40.527 1.00 95.94 416 GLY A C 1
ATOM 3185 O O . GLY A 1 416 ? -9.225 10.619 40.549 1.00 95.94 416 GLY A O 1
ATOM 3186 N N . GLU A 1 417 ? -7.386 11.371 39.503 1.00 97.69 417 GLU A N 1
ATOM 3187 C CA . GLU A 1 417 ? -8.072 11.965 38.350 1.00 97.69 417 GLU A CA 1
ATOM 3188 C C . GLU A 1 417 ? -8.829 10.916 37.525 1.00 97.69 417 GLU A C 1
ATOM 3190 O O . GLU A 1 417 ? -9.937 11.178 37.055 1.00 97.69 417 GLU A O 1
ATOM 3195 N N . LEU A 1 418 ? -8.294 9.692 37.420 1.00 97.88 418 LEU A N 1
ATOM 3196 C CA . LEU A 1 418 ? -8.945 8.599 36.694 1.00 97.88 418 LEU A CA 1
ATOM 3197 C C . LEU A 1 418 ? -10.350 8.314 37.235 1.00 97.88 418 LEU A C 1
ATOM 3199 O O . LEU A 1 418 ? -11.289 8.160 36.460 1.00 97.88 418 LEU A O 1
ATOM 3203 N N . THR A 1 419 ? -10.516 8.270 38.558 1.00 96.88 419 THR A N 1
ATOM 3204 C CA . THR A 1 419 ? -11.818 8.008 39.188 1.00 96.88 419 THR A CA 1
ATOM 3205 C C . THR A 1 419 ? -12.823 9.108 38.851 1.00 96.88 419 THR A C 1
ATOM 3207 O O . THR A 1 419 ? -13.972 8.803 38.534 1.00 96.88 419 THR A O 1
ATOM 3210 N N . LEU A 1 420 ? -12.390 10.374 38.853 1.00 96.88 420 LEU A N 1
ATOM 3211 C CA . LEU A 1 420 ? -13.237 11.511 38.483 1.00 96.88 420 LEU A CA 1
ATOM 3212 C C . LEU A 1 420 ? -13.678 11.424 37.018 1.00 96.88 420 LEU A C 1
ATOM 3214 O O . LEU A 1 420 ? -14.867 11.564 36.732 1.00 96.88 420 LEU A O 1
ATOM 3218 N N . LEU A 1 421 ? -12.748 11.132 36.103 1.00 97.62 421 LEU A N 1
ATOM 3219 C CA . LEU A 1 421 ? -13.049 10.957 34.679 1.00 97.62 421 LEU A CA 1
ATOM 3220 C C . LEU A 1 421 ? -14.060 9.828 34.454 1.00 97.62 421 LEU A C 1
ATOM 3222 O O . LEU A 1 421 ? -15.014 9.987 33.694 1.00 97.62 421 LEU A O 1
ATOM 3226 N N . LEU A 1 422 ? -13.879 8.699 35.140 1.00 98.00 422 LEU A N 1
ATOM 3227 C CA . LEU A 1 422 ? -14.776 7.555 35.031 1.00 98.00 422 LEU A CA 1
ATOM 3228 C C . LEU A 1 422 ? -16.179 7.851 35.584 1.00 98.00 422 LEU A C 1
ATOM 3230 O O . LEU A 1 422 ? -17.164 7.464 34.958 1.00 98.00 422 LEU A O 1
ATOM 3234 N N . GLN A 1 423 ? -16.292 8.561 36.712 1.00 96.75 423 GLN A N 1
ATOM 3235 C CA . GLN A 1 423 ? -17.586 8.986 37.261 1.00 96.75 423 GLN A CA 1
ATOM 3236 C C . GLN A 1 423 ? -18.305 9.947 36.310 1.00 96.75 423 GLN A C 1
ATOM 3238 O O . GLN A 1 423 ? -19.480 9.749 36.009 1.00 96.75 423 GLN A O 1
ATOM 3243 N N . GLN A 1 424 ? -17.594 10.952 35.791 1.00 96.75 424 GLN A N 1
ATOM 3244 C CA . GLN A 1 424 ? -18.145 11.919 34.837 1.00 96.75 424 GLN A CA 1
ATOM 3245 C C . GLN A 1 424 ? -18.601 11.257 33.534 1.00 96.75 424 GLN A C 1
ATOM 3247 O O . GLN A 1 424 ? -19.603 11.666 32.953 1.00 96.75 424 GLN A O 1
ATOM 3252 N N . ALA A 1 425 ? -17.888 10.222 33.087 1.00 96.31 425 ALA A N 1
ATOM 3253 C CA . ALA A 1 425 ? -18.254 9.451 31.907 1.00 96.31 425 ALA A CA 1
ATOM 3254 C C . ALA A 1 425 ? -19.424 8.477 32.148 1.00 96.31 425 ALA A C 1
ATOM 3256 O O . ALA A 1 425 ? -19.982 7.966 31.180 1.00 96.31 425 ALA A O 1
ATOM 3257 N N . GLY A 1 426 ? -19.793 8.196 33.404 1.00 95.75 426 GLY A N 1
ATOM 3258 C CA . GLY A 1 426 ? -20.776 7.161 33.745 1.00 95.75 426 GLY A CA 1
ATOM 3259 C C . GLY A 1 426 ? -20.233 5.734 33.595 1.00 95.75 426 GLY A C 1
ATOM 3260 O O . GLY A 1 426 ? -20.978 4.816 33.257 1.00 95.75 426 GLY A O 1
ATOM 3261 N N . ALA A 1 427 ? -18.926 5.548 33.793 1.00 95.12 427 ALA A N 1
ATOM 3262 C CA . ALA A 1 427 ? -18.244 4.259 33.681 1.00 95.12 427 ALA A CA 1
ATOM 3263 C C . ALA A 1 427 ? -18.116 3.497 35.018 1.00 95.12 427 ALA A C 1
ATOM 3265 O O . ALA A 1 427 ? -17.641 2.358 35.001 1.00 95.12 427 ALA A O 1
ATOM 3266 N N . LEU A 1 428 ? -18.515 4.108 36.142 1.00 92.56 428 LEU A N 1
ATOM 3267 C CA . LEU A 1 428 ? -18.470 3.558 37.508 1.00 92.56 428 LEU A CA 1
ATOM 3268 C C . LEU A 1 428 ? -19.862 3.302 38.087 1.00 92.56 428 LEU A C 1
ATOM 3270 O O . LEU A 1 428 ? -20.793 4.065 37.744 1.00 92.56 428 LEU A O 1
#

Nearest PDB structures (foldseek):
  5gtx-assembly2_B  TM=9.781E-01  e=9.474E-10  Polygonaceae
  5kqa-assembly1_A  TM=9.743E-01  e=1.497E-09  Polygonaceae
  2ht9-assembly1_B  TM=9.868E-01  e=6.628E-09  Homo sapiens
  2e7p-assembly5_D  TM=9.737E-01  e=6.628E-09  Populus tremula x Populus tremuloides
  2e7p-assembly1_B  TM=9.335E-01  e=2.081E-08  Populus tremula x Populus tremuloides

Foldseek 3Di:
DDDDDDDDDDDDDPDDPDDPPVVVVVVVVVVVVCVVPPPPPCPVVNVDQKDKDKWKWWDFPLGIFIKDWDCVQPVVVVVQQVVCQVVVVQQPQKFFFAAALQWWTKIFNVLSPRFAPVAWAAARPRDFLAAQWKWFDADLDRGGGGGMIIHTNHGCRVVQPDDPRHNGIHGTIGTQALVVSVSVVNVPDDHGGHHSVVSVPGTGTNHIDIDMDMAGPDPLLSVLSHVVRHQLNPALEWEWEAAPPDPLQVLLVVLCVVLVFDYHYDHLNVDDPVSSQSNLVVCCVQAVGSDPGFIDQSSYTCDTSVSSVVCVVVVNNNLSSQLRLRCLLVVLQVQLQVDQKEKEAAPPDPLQVQLVVVCVVLVFDYDYHHLNVGSNSVSNLVNLCVVPVDSDPTFIHGNSDTQGHSVSCVVCVVVVNNVVSCVVSVRD

Sequence (428 aa):
MLPHHKSRRPAPSAGAMAYLPYGLGAIFTLAVLKFLFFFDPIPLEDMLPFVNKTMYKVSTLHGDFVLELFPDAAPRTVAHFEKLVAAGFYTKDAGFYRAEPDFLVQAGGFVHDKPSPFGTVDVEYNLPSEERTLVLARSADPSSGSTEFSIMLTDNTAINAPSDTSPGYTVFGRVHAGYPNVKLLADVMSEGYLAKKNRHQAIAFDAIEKITALVPTTLELRLVSDAIHDALAARFSVVMFGKTTCPYCKKAKAILKELKAEVLVVEIDLLPPAVMSQYQDMLEALTGRRTVPNILLNGQSIGGGDDVEALHQSKKLAPMLQKVGALAKAVVLDSITTNPLVIFTKSFDPYSKDVKKLFKSLGAKAVVIEIDTRDDGNAILYNLQKLTGRKTTPNVFVAGKTIGGCDDTKALHETGELTLLLQQAGAL